Protein AF-0000000087753545 (afdb_homodimer)

Foldseek 3Di:
DPPPPPPPPPPPPPPPVPCPPLNVVLVVLVVVLVVLVVVQDADPLLVVLVVVLVVFWDWDDDAPAQKIWTWGDDVQKTKIKIWGLPQFDDDPPPPPDVPDPPDPVVPPVPQFTKTWMKMWIDHPQKIKIWTWIQRLWIGTFFIDIDRNVPPDDDPPDDRGDTLVPDDPVVSVVVQVVVVSSVNISSVSVNSRSVSVSSVSVNVSVVSVVVSVVSD/DPPPPPPPPPPPPPPPPPCPPLNVVLVVLVVVLVVLVVVQDADPLLVVLVVVLVVFWDWDDDAPAQKIWIWGDDVQKTKIKIWGLPQFDDDPPPPPDPPDPPDPPVPPPPQFTKTWMKMWIDHPQKIKIWTWIQRLWIGTQFIDIDRNVPPDPDPPDDRGDGLVPDDPVVSVVVQVVVVSSVNISSVSVNSRSVSVSSVSVNVSVVSVVVSVVSD

Sequence (430 aa):
MLGRLIASRALRVPKARFFSTEDALSSLLSRELAEEKANCFVSDELETLREKVLKTFKIHDTPGNVAITLKSKYNDELIDVNFNVQDIAETEEAYEDEDGEGEYDDEEEDVLPNIRFTARIVKNNQALIFDCVASSILTIDSVMHLEENSDEVDNNVYHGPRFMDLENDVQEAFADYLNDRHINDELANFIMEYSDLKEQKEYVTFLENVQKFTEMLGRLIASRALRVPKARFFSTEDALSSLLSRELAEEKANCFVSDELETLREKVLKTFKIHDTPGNVAITLKSKYNDELIDVNFNVQDIAETEEAYEDEDGEGEYDDEEEDVLPNIRFTARIVKNNQALIFDCVASSILTIDSVMHLEENSDEVDNNVYHGPRFMDLENDVQEAFADYLNDRHINDELANFIMEYSDLKEQKEYVTFLENVQKFTE

Organism: NCBI:txid74557

Solvent-accessible surface area (backbone atoms only — not comparable to full-atom values): 24259 Å² total; per-residue (Å²): 137,85,80,76,78,75,76,77,75,75,74,73,69,73,77,66,80,71,70,44,74,47,52,51,50,34,52,52,39,51,52,52,39,54,53,49,55,74,68,60,69,86,50,70,66,48,53,54,41,49,58,59,45,56,74,59,32,46,80,49,74,49,92,97,46,62,55,36,40,34,37,34,70,56,91,83,28,44,35,42,36,40,36,35,60,82,45,61,48,83,69,84,65,76,81,65,71,81,68,72,77,64,76,74,62,76,71,63,74,87,69,77,65,28,32,34,33,36,41,36,42,31,45,94,66,26,28,43,39,33,39,32,36,20,66,70,36,61,42,70,52,28,43,26,69,43,62,44,90,48,90,62,83,58,87,44,42,55,63,54,58,57,37,84,76,48,55,68,68,54,48,51,30,51,49,48,46,33,40,77,68,63,52,35,38,67,47,16,37,37,52,32,48,50,28,52,50,50,51,48,52,52,48,47,54,46,43,53,52,50,36,60,66,53,96,135,84,79,74,80,76,75,78,73,76,74,73,68,68,75,74,79,74,70,44,55,46,53,52,35,29,52,50,36,48,53,51,39,54,54,49,57,74,69,60,71,85,50,69,66,49,53,54,43,47,57,59,45,55,74,60,33,47,80,47,75,48,92,67,40,40,48,36,39,34,37,36,70,55,92,82,30,44,35,41,38,40,36,36,60,81,43,60,47,82,71,82,67,73,80,66,69,84,70,71,78,68,77,76,63,76,71,67,73,88,68,76,65,28,30,35,33,36,42,36,41,33,44,95,66,27,28,44,38,32,38,32,36,20,65,71,35,62,41,70,52,28,44,25,71,41,59,45,92,48,85,65,82,56,85,83,52,76,61,51,57,56,37,83,76,48,56,68,68,58,48,50,51,51,49,51,55,33,39,78,70,62,53,34,40,68,46,17,38,39,52,32,47,51,28,53,50,49,50,47,53,51,50,47,54,46,40,53,52,49,32,60,67,46,95

Structure (mmCIF, N/CA/C/O backbone):
data_AF-0000000087753545-model_v1
#
loop_
_entity.id
_entity.type
_entity.pdbx_description
1 polymer 'Mitochondrial glyco protein'
#
loop_
_atom_site.group_PDB
_atom_site.id
_atom_site.type_symbol
_atom_site.label_atom_id
_atom_site.label_alt_id
_atom_site.label_comp_id
_atom_site.label_asym_id
_atom_site.label_entity_id
_atom_site.label_seq_id
_atom_site.pdbx_PDB_ins_code
_atom_site.Cartn_x
_atom_site.Cartn_y
_atom_site.Cartn_z
_atom_site.occupancy
_atom_site.B_iso_or_equiv
_atom_site.auth_seq_id
_atom_site.auth_comp_id
_atom_site.auth_asym_id
_atom_site.auth_atom_id
_atom_site.pdbx_PDB_model_num
ATOM 1 N N . MET A 1 1 ? -93.625 22.203 22.891 1 28.72 1 MET A N 1
ATOM 2 C CA . MET A 1 1 ? -92.438 21.344 22.859 1 28.72 1 MET A CA 1
ATOM 3 C C . MET A 1 1 ? -91.312 21.984 22.031 1 28.72 1 MET A C 1
ATOM 5 O O . MET A 1 1 ? -91.312 21.953 20.797 1 28.72 1 MET A O 1
ATOM 9 N N . LEU A 1 2 ? -90.812 23.234 22.438 1 34.09 2 LEU A N 1
ATOM 10 C CA . LEU A 1 2 ? -89.875 24.141 21.812 1 34.09 2 LEU A CA 1
ATOM 11 C C . LEU A 1 2 ? -88.5 23.5 21.75 1 34.09 2 LEU A C 1
ATOM 13 O O . LEU A 1 2 ? -87.938 23.062 22.766 1 34.09 2 LEU A O 1
ATOM 17 N N . GLY A 1 3 ? -88.062 22.859 20.609 1 33.31 3 GLY A N 1
ATOM 18 C CA . GLY A 1 3 ? -86.875 22.25 20.094 1 33.31 3 GLY A CA 1
ATOM 19 C C . GLY A 1 3 ? -85.688 23.172 20.172 1 33.31 3 GLY A C 1
ATOM 20 O O . GLY A 1 3 ? -85.562 24.156 19.438 1 33.31 3 GLY A O 1
ATOM 21 N N . ARG A 1 4 ? -85.25 23.547 21.438 1 37.53 4 ARG A N 1
ATOM 22 C CA . ARG A 1 4 ? -84.062 24.406 21.562 1 37.53 4 ARG A CA 1
ATOM 23 C C . ARG A 1 4 ? -82.875 23.812 20.828 1 37.53 4 ARG A C 1
ATOM 25 O O . ARG A 1 4 ? -82.562 22.641 21.016 1 37.53 4 ARG A O 1
ATOM 32 N N . LEU A 1 5 ? -82.562 24.328 19.656 1 40.41 5 LEU A N 1
ATOM 33 C CA . LEU A 1 5 ? -81.375 24.125 18.781 1 40.41 5 LEU A CA 1
ATOM 34 C C . LEU A 1 5 ? -80.125 24.281 19.562 1 40.41 5 LEU A C 1
ATOM 36 O O . LEU A 1 5 ? -79.875 25.328 20.172 1 40.41 5 LEU A O 1
ATOM 40 N N . ILE A 1 6 ? -79.688 23.219 20.297 1 39.19 6 ILE A N 1
ATOM 41 C CA . ILE A 1 6 ? -78.375 23.234 20.938 1 39.19 6 ILE A CA 1
ATOM 42 C C . ILE A 1 6 ? -77.25 23.531 19.891 1 39.19 6 ILE A C 1
ATOM 44 O O . ILE A 1 6 ? -77.25 22.891 18.844 1 39.19 6 ILE A O 1
ATOM 48 N N . ALA A 1 7 ? -76.875 24.812 19.75 1 42.59 7 ALA A N 1
ATOM 49 C CA . ALA A 1 7 ? -75.75 25.234 18.953 1 42.59 7 ALA A CA 1
ATOM 50 C C . ALA A 1 7 ? -74.5 24.453 19.312 1 42.59 7 ALA A C 1
ATOM 52 O O . ALA A 1 7 ? -74.125 24.391 20.484 1 42.59 7 ALA A O 1
ATOM 53 N N . SER A 1 8 ? -74.188 23.328 18.609 1 41.34 8 SER A N 1
ATOM 54 C CA . SER A 1 8 ? -72.938 22.562 18.703 1 41.34 8 SER A CA 1
ATOM 55 C C . SER A 1 8 ? -71.75 23.469 18.562 1 41.34 8 SER A C 1
ATOM 57 O O . SER A 1 8 ? -71.562 24.172 17.547 1 41.34 8 SER A O 1
ATOM 59 N N . ARG A 1 9 ? -71.375 24.125 19.625 1 41.66 9 ARG A N 1
ATOM 60 C CA . ARG A 1 9 ? -70.125 24.844 19.531 1 41.66 9 ARG A CA 1
ATOM 61 C C . ARG A 1 9 ? -69 23.922 19.047 1 41.66 9 ARG A C 1
ATOM 63 O O . ARG A 1 9 ? -68.75 22.859 19.641 1 41.66 9 ARG A O 1
ATOM 70 N N . ALA A 1 10 ? -68.688 23.891 17.766 1 44.12 10 ALA A N 1
ATOM 71 C CA . ALA A 1 10 ? -67.5 23.281 17.156 1 44.12 10 ALA A CA 1
ATOM 72 C C . ALA A 1 10 ? -66.25 23.703 17.906 1 44.12 10 ALA A C 1
ATOM 74 O O . ALA A 1 10 ? -66 24.906 18.078 1 44.12 10 ALA A O 1
ATOM 75 N N . LEU A 1 11 ? -65.875 22.938 18.938 1 45.06 11 LEU A N 1
ATOM 76 C CA . LEU A 1 11 ? -64.562 23.172 19.547 1 45.06 11 LEU A CA 1
ATOM 77 C C . LEU A 1 11 ? -63.5 23.281 18.484 1 45.06 11 LEU A C 1
ATOM 79 O O . LEU A 1 11 ? -63.344 22.375 17.672 1 45.06 11 LEU A O 1
ATOM 83 N N . ARG A 1 12 ? -63.281 24.391 17.984 1 40.5 12 ARG A N 1
ATOM 84 C CA . ARG A 1 12 ? -62.094 24.578 17.141 1 40.5 12 ARG A CA 1
ATOM 85 C C . ARG A 1 12 ? -60.844 24 17.797 1 40.5 12 ARG A C 1
ATOM 87 O O . ARG A 1 12 ? -60.469 24.438 18.891 1 40.5 12 ARG A O 1
ATOM 94 N N . VAL A 1 13 ? -60.594 22.688 17.719 1 45.38 13 VAL A N 1
ATOM 95 C CA . VAL A 1 13 ? -59.281 22.156 18.078 1 45.38 13 VAL A CA 1
ATOM 96 C C . VAL A 1 13 ? -58.188 23.094 17.562 1 45.38 13 VAL A C 1
ATOM 98 O O . VAL A 1 13 ? -58.156 23.438 16.375 1 45.38 13 VAL A O 1
ATOM 101 N N . PRO A 1 14 ? -57.719 23.891 18.375 1 47.44 14 PRO A N 1
ATOM 102 C CA . PRO A 1 14 ? -56.594 24.688 17.844 1 47.44 14 PRO A CA 1
ATOM 103 C C . PRO A 1 14 ? -55.688 23.906 16.922 1 47.44 14 PRO A C 1
ATOM 105 O O . PRO A 1 14 ? -55.531 22.688 17.078 1 47.44 14 PRO A O 1
ATOM 108 N N . LYS A 1 15 ? -55.594 24.203 15.695 1 44.19 15 LYS A N 1
ATOM 109 C CA . LYS A 1 15 ? -54.5 23.688 14.859 1 44.19 15 LYS A CA 1
ATOM 110 C C . LYS A 1 15 ? -53.188 23.625 15.625 1 44.19 15 LYS A C 1
ATOM 112 O O . LYS A 1 15 ? -52.625 24.656 16 1 44.19 15 LYS A O 1
ATOM 117 N N . ALA A 1 16 ? -52.938 22.828 16.516 1 46.91 16 ALA A N 1
ATOM 118 C CA . ALA A 1 16 ? -51.594 22.609 16.984 1 46.91 16 ALA A CA 1
ATOM 119 C C . ALA A 1 16 ? -50.594 22.797 15.844 1 46.91 16 ALA A C 1
ATOM 121 O O . ALA A 1 16 ? -50.781 22.266 14.75 1 46.91 16 ALA A O 1
ATOM 122 N N . ARG A 1 17 ? -50.031 23.891 15.602 1 51.78 17 ARG A N 1
ATOM 123 C CA . ARG A 1 17 ? -48.969 24.078 14.617 1 51.78 17 ARG A CA 1
ATOM 124 C C . ARG A 1 17 ? -48.125 22.828 14.477 1 51.78 17 ARG A C 1
ATOM 126 O O . ARG A 1 17 ? -47.375 22.484 15.391 1 51.78 17 ARG A O 1
ATOM 133 N N . PHE A 1 18 ? -48.469 21.812 13.992 1 53.56 18 PHE A N 1
ATOM 134 C CA . PHE A 1 18 ? -47.812 20.562 13.664 1 53.56 18 PHE A CA 1
ATOM 135 C C . PHE A 1 18 ? -46.375 20.812 13.172 1 53.56 18 PHE A C 1
ATOM 137 O O . PHE A 1 18 ? -46.188 21.391 12.102 1 53.56 18 PHE A O 1
ATOM 144 N N . PHE A 1 19 ? -45.5 21.234 14.062 1 64.38 19 PHE A N 1
ATOM 145 C CA . PHE A 1 19 ? -44.125 21.281 13.641 1 64.38 19 PHE A CA 1
ATOM 146 C C . PHE A 1 19 ? -43.781 20.062 12.781 1 64.38 19 PHE A C 1
ATOM 148 O O . PHE A 1 19 ? -43.844 18.922 13.25 1 64.38 19 PHE A O 1
ATOM 155 N N . SER A 1 20 ? -43.812 20.281 11.477 1 80.62 20 SER A N 1
ATOM 156 C CA . SER A 1 20 ? -43.438 19.219 10.555 1 80.62 20 SER A CA 1
ATOM 157 C C . SER A 1 20 ? -42.062 18.625 10.93 1 80.62 20 SER A C 1
ATOM 159 O O . SER A 1 20 ? -41.312 19.234 11.672 1 80.62 20 SER A O 1
ATOM 161 N N . THR A 1 21 ? -41.938 17.438 10.734 1 89.06 21 THR A N 1
ATOM 162 C CA . THR A 1 21 ? -40.656 16.766 10.914 1 89.06 21 THR A CA 1
ATOM 163 C C . THR A 1 21 ? -39.531 17.578 10.32 1 89.06 21 THR A C 1
ATOM 165 O O . THR A 1 21 ? -38.406 17.594 10.859 1 89.06 21 THR A O 1
ATOM 168 N N . GLU A 1 22 ? -39.906 18.375 9.305 1 87.69 22 GLU A N 1
ATOM 169 C CA . GLU A 1 22 ? -38.906 19.234 8.664 1 87.69 22 GLU A CA 1
ATOM 170 C C . GLU A 1 22 ? -38.562 20.438 9.547 1 87.69 22 GLU A C 1
ATOM 172 O O . GLU A 1 22 ? -37.406 20.828 9.641 1 87.69 22 GLU A O 1
ATOM 177 N N . ASP A 1 23 ? -39.594 20.938 10.125 1 88.12 23 ASP A N 1
ATOM 178 C CA . ASP A 1 23 ? -39.375 22.094 10.992 1 88.12 23 ASP A CA 1
ATOM 179 C C . ASP A 1 23 ? -38.531 21.703 12.211 1 88.12 23 ASP A C 1
ATOM 181 O O . ASP A 1 23 ? -37.656 22.469 12.633 1 88.12 23 ASP A O 1
ATOM 185 N N . ALA A 1 24 ? -38.812 20.656 12.602 1 91.44 24 ALA A N 1
ATOM 186 C CA . ALA A 1 24 ? -38.094 20.156 13.766 1 91.44 24 ALA A CA 1
ATOM 187 C C . ALA A 1 24 ? -36.625 19.922 13.43 1 91.44 24 ALA A C 1
ATOM 189 O O . ALA A 1 24 ? -35.719 20.328 14.18 1 91.44 24 ALA A O 1
ATOM 190 N N . LEU A 1 25 ? -36.375 19.328 12.305 1 94.75 25 LEU A N 1
ATOM 191 C CA . LEU A 1 25 ? -35.031 19.062 11.867 1 94.75 25 LEU A CA 1
ATOM 192 C C . LEU A 1 25 ? -34.25 20.359 11.641 1 94.75 25 LEU A C 1
ATOM 194 O O . LEU A 1 25 ? -33.125 20.516 12.109 1 94.75 25 LEU A O 1
ATOM 198 N N . SER A 1 26 ? -34.906 21.234 11 1 92.5 26 SER A N 1
ATOM 199 C CA . SER A 1 26 ? -34.25 22.5 10.664 1 92.5 26 SER A CA 1
ATOM 200 C C . SER A 1 26 ? -33.875 23.281 11.922 1 92.5 26 SER A C 1
ATOM 202 O O . SER A 1 26 ? -32.781 23.875 11.984 1 92.5 26 SER A O 1
ATOM 204 N N . SER A 1 27 ? -34.719 23.25 12.859 1 92.5 27 SER A N 1
ATOM 205 C CA . SER A 1 27 ? -34.469 23.938 14.117 1 92.5 27 SER A CA 1
ATOM 206 C C . SER A 1 27 ? -33.281 23.312 14.852 1 92.5 27 SER A C 1
ATOM 208 O O . SER A 1 27 ? -32.438 24.016 15.406 1 92.5 27 SER A O 1
ATOM 210 N N . LEU A 1 28 ? -33.25 22.094 14.867 1 95.44 28 LEU A N 1
ATOM 211 C CA . LEU A 1 28 ? -32.156 21.375 15.516 1 95.44 28 LEU A CA 1
ATOM 212 C C . LEU A 1 28 ? -30.828 21.656 14.805 1 95.44 28 LEU A C 1
ATOM 214 O O . LEU A 1 28 ? -29.797 21.812 15.453 1 95.44 28 LEU A O 1
ATOM 218 N N . LEU A 1 29 ? -30.891 21.734 13.5 1 96.5 29 LEU A N 1
ATOM 219 C CA . LEU A 1 29 ? -29.703 22.031 12.727 1 96.5 29 LEU A CA 1
ATOM 220 C C . LEU A 1 29 ? -29.203 23.453 13.008 1 96.5 29 LEU A C 1
ATOM 222 O O . LEU A 1 29 ? -27.984 23.688 13.078 1 96.5 29 LEU A O 1
ATOM 226 N N . SER A 1 30 ? -30.109 24.266 13.164 1 95.25 30 SER A N 1
ATOM 227 C CA . SER A 1 30 ? -29.75 25.641 13.484 1 95.25 30 SER A CA 1
ATOM 228 C C . SER A 1 30 ? -29.016 25.719 14.82 1 95.25 30 SER A C 1
ATOM 230 O O . SER A 1 30 ? -28.031 26.453 14.953 1 95.25 30 SER A O 1
ATOM 232 N N . ARG A 1 31 ? -29.5 25.031 15.734 1 96.19 31 ARG A N 1
ATOM 233 C CA . ARG A 1 31 ? -28.844 24.969 17.047 1 96.19 31 ARG A CA 1
ATOM 234 C C . ARG A 1 31 ? -27.438 24.391 16.938 1 96.19 31 ARG A C 1
ATOM 236 O O . ARG A 1 31 ? -26.484 24.953 17.484 1 96.19 31 ARG A O 1
ATOM 243 N N . GLU A 1 32 ? -27.281 23.234 16.297 1 96.81 32 GLU A N 1
ATOM 244 C CA . GLU A 1 32 ? -25.984 22.594 16.109 1 96.81 32 GLU A CA 1
ATOM 245 C C . GLU A 1 32 ? -25 23.531 15.391 1 96.81 32 GLU A C 1
ATOM 247 O O . GLU A 1 32 ? -23.828 23.625 15.773 1 96.81 32 GLU A O 1
ATOM 252 N N . LEU A 1 33 ? -25.484 24.172 14.406 1 97.06 33 LEU A N 1
ATOM 253 C CA . LEU A 1 33 ? -24.672 25.078 13.617 1 97.06 33 LEU A CA 1
ATOM 254 C C . LEU A 1 33 ? -24.109 26.188 14.492 1 97.06 33 LEU A C 1
ATOM 256 O O . LEU A 1 33 ? -22.922 26.5 14.422 1 97.06 33 LEU A O 1
ATOM 260 N N . ALA A 1 34 ? -24.938 26.75 15.273 1 96.06 34 ALA A N 1
ATOM 261 C CA . ALA A 1 34 ? -24.516 27.828 16.156 1 96.06 34 ALA A CA 1
ATOM 262 C C . ALA A 1 34 ? -23.422 27.359 17.109 1 96.06 34 ALA A C 1
ATOM 264 O O . ALA A 1 34 ? -22.422 28.047 17.312 1 96.06 34 ALA A O 1
ATOM 265 N N . GLU A 1 35 ? -23.625 26.219 17.641 1 96.19 35 GLU A N 1
ATOM 266 C CA . GLU A 1 35 ? -22.656 25.656 18.578 1 96.19 35 GLU A CA 1
ATOM 267 C C . GLU A 1 35 ? -21.328 25.375 17.875 1 96.19 35 GLU A C 1
ATOM 269 O O . GLU A 1 35 ? -20.25 25.703 18.406 1 96.19 35 GLU A O 1
ATOM 274 N N . GLU A 1 36 ? -21.344 24.719 16.734 1 95.88 36 GLU A N 1
ATOM 275 C CA . GLU A 1 36 ? -20.125 24.344 16.016 1 95.88 36 GLU A CA 1
ATOM 276 C C . GLU A 1 36 ? -19.375 25.578 15.531 1 95.88 36 GLU A C 1
ATOM 278 O O . GLU A 1 36 ? -18.141 25.578 15.523 1 95.88 36 GLU A O 1
ATOM 283 N N . LYS A 1 37 ? -20.094 26.594 15.164 1 95.25 37 LYS A N 1
ATOM 284 C CA . LYS A 1 37 ? -19.438 27.828 14.742 1 95.25 37 LYS A CA 1
ATOM 285 C C . LYS A 1 37 ? -18.703 28.484 15.906 1 95.25 37 LYS A C 1
ATOM 287 O O . LYS A 1 37 ? -17.609 29.016 15.727 1 95.25 37 LYS A O 1
ATOM 292 N N . ALA A 1 38 ? -19.281 28.375 17.031 1 93.81 38 ALA A N 1
ATOM 293 C CA . ALA A 1 38 ? -18.688 28.984 18.219 1 93.81 38 ALA A CA 1
ATOM 294 C C . ALA A 1 38 ? -17.422 28.25 18.625 1 93.81 38 ALA A C 1
ATOM 296 O O . ALA A 1 38 ? -16.516 28.844 19.219 1 93.81 38 ALA A O 1
ATOM 297 N N . ASN A 1 39 ? -17.328 27.016 18.234 1 90.5 39 ASN A N 1
ATOM 298 C CA . ASN A 1 39 ? -16.219 26.172 18.688 1 90.5 39 ASN A CA 1
ATOM 299 C C . ASN A 1 39 ? -15.172 26.031 17.594 1 90.5 39 ASN A C 1
ATOM 301 O O . ASN A 1 39 ? -14.148 25.375 17.797 1 90.5 39 ASN A O 1
ATOM 305 N N . CYS A 1 40 ? -15.438 26.594 16.516 1 89.88 40 CYS A N 1
ATOM 306 C CA . CYS A 1 40 ? -14.5 26.516 15.391 1 89.88 40 CYS A CA 1
ATOM 307 C C . CYS A 1 40 ? -13.508 27.672 15.414 1 89.88 40 CYS A C 1
ATOM 309 O O . CYS A 1 40 ? -13.828 28.781 14.992 1 89.88 40 CYS A O 1
ATOM 311 N N . PHE A 1 41 ? -12.375 27.469 16.016 1 90.94 41 PHE A N 1
ATOM 312 C CA . PHE A 1 41 ? -11.359 28.5 16.078 1 90.94 41 PHE A CA 1
ATOM 313 C C . PHE A 1 41 ? -9.969 27.922 15.906 1 90.94 41 PHE A C 1
ATOM 315 O O . PHE A 1 41 ? -9.766 26.719 16.078 1 90.94 41 PHE A O 1
ATOM 322 N N . VAL A 1 42 ? -9.078 28.781 15.562 1 93.25 42 VAL A N 1
ATOM 323 C CA . VAL A 1 42 ? -7.684 28.391 15.406 1 93.25 42 VAL A CA 1
ATOM 324 C C . VAL A 1 42 ? -6.988 28.391 16.766 1 93.25 42 VAL A C 1
ATOM 326 O O . VAL A 1 42 ? -6.957 29.406 17.453 1 93.25 42 VAL A O 1
ATOM 329 N N . SER A 1 43 ? -6.414 27.266 17.141 1 93.38 43 SER A N 1
ATOM 330 C CA . SER A 1 43 ? -5.691 27.188 18.406 1 93.38 43 SER A CA 1
ATOM 331 C C . SER A 1 43 ? -4.344 27.891 18.312 1 93.38 43 SER A C 1
ATOM 333 O O . SER A 1 43 ? -3.791 28.047 17.234 1 93.38 43 SER A O 1
ATOM 335 N N . ASP A 1 44 ? -3.764 28.188 19.5 1 95.62 44 ASP A N 1
ATOM 336 C CA . ASP A 1 44 ? -2.432 28.781 19.547 1 95.62 44 ASP A CA 1
ATOM 337 C C . ASP A 1 44 ? -1.377 27.812 19 1 95.62 44 ASP A C 1
ATOM 339 O O . ASP A 1 44 ? -0.427 28.234 18.344 1 95.62 44 ASP A O 1
ATOM 343 N N . GLU A 1 45 ? -1.567 26.641 19.328 1 95.25 45 GLU A N 1
ATOM 344 C CA . GLU A 1 45 ? -0.641 25.625 18.859 1 95.25 45 GLU A CA 1
ATOM 345 C C . GLU A 1 45 ? -0.617 25.562 17.328 1 95.25 45 GLU A C 1
ATOM 347 O O . GLU A 1 45 ? 0.455 25.531 16.719 1 95.25 45 GLU A O 1
ATOM 352 N N . LEU A 1 46 ? -1.759 25.531 16.766 1 97.38 46 LEU A N 1
ATOM 353 C CA . LEU A 1 46 ? -1.831 25.484 15.305 1 97.38 46 LEU A CA 1
ATOM 354 C C . LEU A 1 46 ? -1.24 26.75 14.688 1 97.38 46 LEU A C 1
ATOM 356 O O . LEU A 1 46 ? -0.545 26.688 13.672 1 97.38 46 LEU A O 1
ATOM 360 N N . GLU A 1 47 ? -1.52 27.875 15.242 1 97.31 47 GLU A N 1
ATOM 361 C CA . GLU A 1 47 ? -0.979 29.125 14.719 1 97.31 47 GLU A CA 1
ATOM 362 C C . GLU A 1 47 ? 0.547 29.109 14.695 1 97.31 47 GLU A C 1
ATOM 364 O O . GLU A 1 47 ? 1.165 29.5 13.703 1 97.31 47 GLU A O 1
ATOM 369 N N . THR A 1 48 ? 1.105 28.625 15.734 1 98.19 48 THR A N 1
ATOM 370 C CA . THR A 1 48 ? 2.557 28.531 15.844 1 98.19 48 THR A CA 1
ATOM 371 C C . THR A 1 48 ? 3.113 27.562 14.797 1 98.19 48 THR A C 1
ATOM 373 O O . THR A 1 48 ? 4.082 27.891 14.102 1 98.19 48 THR A O 1
ATOM 376 N N . LEU A 1 49 ? 2.531 26.484 14.703 1 98 49 LEU A N 1
ATOM 377 C CA . LEU A 1 49 ? 2.965 25.484 13.734 1 98 49 LEU A CA 1
ATOM 378 C C . LEU A 1 49 ? 2.809 26 12.312 1 98 49 LEU A C 1
ATOM 380 O O . LEU A 1 49 ? 3.676 25.781 11.461 1 98 49 LEU A O 1
ATOM 384 N N . ARG A 1 50 ? 1.718 26.625 12.086 1 98.06 50 ARG A N 1
ATOM 385 C CA . ARG A 1 50 ? 1.433 27.156 10.758 1 98.06 50 ARG A CA 1
ATOM 386 C C . ARG A 1 50 ? 2.488 28.172 10.344 1 98.06 50 ARG A C 1
ATOM 388 O O . ARG A 1 50 ? 2.949 28.172 9.203 1 98.06 50 ARG A O 1
ATOM 395 N N . GLU A 1 51 ? 2.889 29.016 11.203 1 98.12 51 GLU A N 1
ATOM 396 C CA . GLU A 1 51 ? 3.93 30 10.914 1 98.12 51 GLU A CA 1
ATOM 397 C C . GLU A 1 51 ? 5.234 29.328 10.508 1 98.12 51 GLU A C 1
ATOM 399 O O . GLU A 1 51 ? 5.91 29.766 9.578 1 98.12 51 GLU A O 1
ATOM 404 N N . LYS A 1 52 ? 5.523 28.297 11.219 1 98.19 52 LYS A N 1
ATOM 405 C CA . LYS A 1 52 ? 6.746 27.562 10.922 1 98.19 52 LYS A CA 1
ATOM 406 C C . LYS A 1 52 ? 6.652 26.875 9.562 1 98.19 52 LYS A C 1
ATOM 408 O O . LYS A 1 52 ? 7.586 26.938 8.758 1 98.19 52 LYS A O 1
ATOM 413 N N . VAL A 1 53 ? 5.559 26.266 9.297 1 98.25 53 VAL A N 1
ATOM 414 C CA . VAL A 1 53 ? 5.352 25.5 8.07 1 98.25 53 VAL A CA 1
ATOM 415 C C . VAL A 1 53 ? 5.348 26.438 6.863 1 98.25 53 VAL A C 1
ATOM 417 O O . VAL A 1 53 ? 5.891 26.109 5.809 1 98.25 53 VAL A O 1
ATOM 420 N N . LEU A 1 54 ? 4.836 27.641 7.031 1 98.19 54 LEU A N 1
ATOM 421 C CA . LEU A 1 54 ? 4.699 28.594 5.938 1 98.19 54 LEU A CA 1
ATOM 422 C C . LEU 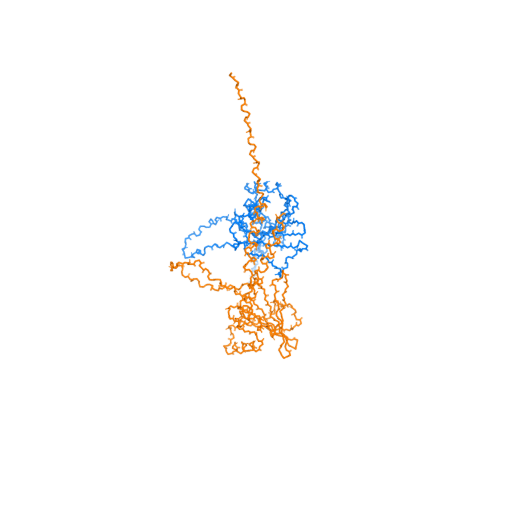A 1 54 ? 6.059 29.156 5.527 1 98.19 54 LEU A C 1
ATOM 424 O O . LEU A 1 54 ? 6.195 29.75 4.457 1 98.19 54 LEU A O 1
ATOM 428 N N . LYS A 1 55 ? 7.059 28.938 6.359 1 98 55 LYS A N 1
ATOM 429 C CA . LYS A 1 55 ? 8.406 29.359 5.992 1 98 55 LYS A CA 1
ATOM 430 C C . LYS A 1 55 ? 8.977 28.469 4.891 1 98 55 LYS A C 1
ATOM 432 O O . LYS A 1 55 ? 9.883 28.875 4.156 1 98 55 LYS A O 1
ATOM 437 N N . THR A 1 56 ? 8.422 27.266 4.777 1 97.88 56 THR A N 1
ATOM 438 C CA . THR A 1 56 ? 9.031 26.281 3.881 1 97.88 56 THR A CA 1
ATOM 439 C C . THR A 1 56 ? 8.016 25.797 2.85 1 97.88 56 THR A C 1
ATOM 441 O O . THR A 1 56 ? 8.375 25.5 1.709 1 97.88 56 THR A O 1
ATOM 444 N N . PHE A 1 57 ? 6.77 25.75 3.264 1 98.75 57 PHE A N 1
ATOM 445 C CA . PHE A 1 57 ? 5.75 25.141 2.416 1 98.75 57 PHE A CA 1
ATOM 446 C C . PHE A 1 57 ? 4.68 26.156 2.043 1 98.75 57 PHE A C 1
ATOM 448 O O . PHE A 1 57 ? 4.328 27.031 2.85 1 98.75 57 PHE A O 1
ATOM 455 N N . LYS A 1 58 ? 4.211 26 0.819 1 98.75 58 LYS A N 1
ATOM 456 C CA . LYS A 1 58 ? 2.945 26.594 0.422 1 98.75 58 LYS A CA 1
ATOM 457 C C . LYS A 1 58 ? 1.781 25.641 0.633 1 98.75 58 LYS A C 1
ATOM 459 O O . LYS A 1 58 ? 1.876 24.453 0.287 1 98.75 58 LYS A O 1
ATOM 464 N N . ILE A 1 59 ? 0.718 26.188 1.174 1 98.75 59 ILE A N 1
ATOM 465 C CA . ILE A 1 59 ? -0.432 25.344 1.486 1 98.75 59 ILE A CA 1
ATOM 466 C C . ILE A 1 59 ? -1.501 25.516 0.409 1 98.75 59 ILE A C 1
ATOM 468 O O . ILE A 1 59 ? -1.926 26.641 0.114 1 98.75 59 ILE A O 1
ATOM 472 N N . HIS A 1 60 ? -1.921 24.484 -0.195 1 98.62 60 HIS A N 1
ATOM 473 C CA . HIS A 1 60 ? -3.043 24.453 -1.126 1 98.62 60 HIS A CA 1
ATOM 474 C C . HIS A 1 60 ? -4.25 23.75 -0.514 1 98.62 60 HIS A C 1
ATOM 476 O O . HIS A 1 60 ? -4.266 22.531 -0.403 1 98.62 60 HIS A O 1
ATOM 482 N N . ASP A 1 61 ? -5.184 24.469 -0.153 1 98.25 61 ASP A N 1
ATOM 483 C CA . ASP A 1 61 ? -6.391 24.047 0.541 1 98.25 61 ASP A CA 1
ATOM 484 C C . ASP A 1 61 ? -7.637 24.672 -0.08 1 98.25 61 ASP A C 1
ATOM 486 O O . ASP A 1 61 ? -7.773 25.891 -0.098 1 98.25 61 ASP A O 1
ATOM 490 N N . THR A 1 62 ? -8.547 23.875 -0.577 1 97.88 62 THR A N 1
ATOM 491 C CA . THR A 1 62 ? -9.75 24.391 -1.225 1 97.88 62 THR A CA 1
ATOM 492 C C . THR A 1 62 ? -10.992 24.016 -0.431 1 97.88 62 THR A C 1
ATOM 494 O O . THR A 1 62 ? -11.156 22.859 -0.043 1 97.88 62 THR A O 1
ATOM 497 N N . PRO A 1 63 ? -11.852 25.047 -0.23 1 96.12 63 PRO A N 1
ATOM 498 C CA . PRO A 1 63 ? -13.109 24.719 0.449 1 96.12 63 PRO A CA 1
ATOM 499 C C . PRO A 1 63 ? -13.891 23.609 -0.253 1 96.12 63 PRO A C 1
ATOM 501 O O . PRO A 1 63 ? -13.945 23.578 -1.485 1 96.12 63 PRO A O 1
ATOM 504 N N . GLY A 1 64 ? -14.422 22.672 0.545 1 96.69 64 GLY A N 1
ATOM 505 C CA . GLY A 1 64 ? -15.219 21.594 -0.004 1 96.69 64 GLY A CA 1
ATOM 506 C C . GLY A 1 64 ? -14.391 20.391 -0.417 1 96.69 64 GLY A C 1
ATOM 507 O O . GLY A 1 64 ? -14.938 19.344 -0.759 1 96.69 64 GLY A O 1
ATOM 508 N N . ASN A 1 65 ? -13.164 20.562 -0.385 1 97.75 65 ASN A N 1
ATOM 509 C CA . ASN A 1 65 ? -12.234 19.484 -0.734 1 97.75 65 ASN A CA 1
ATOM 510 C C . ASN A 1 65 ? -11.398 19.062 0.469 1 97.75 65 ASN A C 1
ATOM 512 O O . ASN A 1 65 ? -10.719 19.875 1.085 1 97.75 65 ASN A O 1
ATOM 516 N N . VAL A 1 66 ? -11.469 17.75 0.803 1 97.69 66 VAL A N 1
ATOM 517 C CA . VAL A 1 66 ? -10.844 17.281 2.031 1 97.69 66 VAL A CA 1
ATOM 518 C C . VAL A 1 66 ? -9.367 16.969 1.778 1 97.69 66 VAL A C 1
ATOM 520 O O . VAL A 1 66 ? -8.625 16.656 2.709 1 97.69 66 VAL A O 1
ATOM 523 N N . ALA A 1 67 ? -8.953 17.031 0.539 1 98.25 67 ALA A N 1
ATOM 524 C CA . ALA A 1 67 ? -7.555 16.812 0.179 1 98.25 67 ALA A CA 1
ATOM 525 C C . ALA A 1 67 ? -6.754 18.109 0.282 1 98.25 67 ALA A C 1
ATOM 527 O O . ALA A 1 67 ? -7.18 19.156 -0.218 1 98.25 67 ALA A O 1
ATOM 528 N N . ILE A 1 68 ? -5.594 18.078 0.946 1 98.69 68 ILE A N 1
ATOM 529 C CA . ILE A 1 68 ? -4.707 19.219 1.11 1 98.69 68 ILE A CA 1
ATOM 530 C C . ILE A 1 68 ? -3.32 18.891 0.565 1 98.69 68 ILE A C 1
ATOM 532 O O . ILE A 1 68 ? -2.84 17.766 0.73 1 98.69 68 ILE A O 1
ATOM 536 N N . THR A 1 69 ? -2.721 19.844 -0.094 1 98.69 69 THR A N 1
ATOM 537 C CA . THR A 1 69 ? -1.368 19.672 -0.611 1 98.69 69 THR A CA 1
ATOM 538 C C . THR A 1 69 ? -0.441 20.766 -0.088 1 98.69 69 THR A C 1
ATOM 540 O O . THR A 1 69 ? -0.798 21.938 -0.095 1 98.69 69 THR A O 1
ATOM 543 N N . LEU A 1 70 ? 0.727 20.375 0.419 1 98.88 70 LEU A N 1
ATOM 544 C CA . LEU A 1 70 ? 1.833 21.266 0.736 1 98.88 70 LEU A CA 1
ATOM 545 C C . LEU A 1 70 ? 2.939 21.156 -0.308 1 98.88 70 LEU A C 1
ATOM 547 O O . LEU A 1 70 ? 3.346 20.047 -0.67 1 98.88 70 LEU A O 1
ATOM 551 N N . LYS A 1 71 ? 3.371 22.297 -0.766 1 98.75 71 LYS A N 1
ATOM 552 C CA . LYS A 1 71 ? 4.434 22.266 -1.768 1 98.75 71 LYS A CA 1
ATOM 553 C C . LYS A 1 71 ? 5.648 23.062 -1.295 1 98.75 71 LYS A C 1
ATOM 555 O O . LYS A 1 71 ? 5.508 24.109 -0.671 1 98.75 71 LYS A O 1
ATOM 560 N N . SER A 1 72 ? 6.809 22.562 -1.574 1 98.62 72 SER A N 1
ATOM 561 C CA . SER A 1 72 ? 8.062 23.234 -1.255 1 98.62 72 SER A CA 1
ATOM 562 C C . SER A 1 72 ? 9.164 22.859 -2.238 1 98.62 72 SER A C 1
ATOM 564 O O . SER A 1 72 ? 8.938 22.062 -3.152 1 98.62 72 SER A O 1
ATOM 566 N N . LYS A 1 73 ? 10.219 23.547 -2.135 1 98.06 73 LYS A N 1
ATOM 567 C CA . LYS A 1 73 ? 11.43 23.25 -2.893 1 98.06 73 LYS A CA 1
ATOM 568 C C . LYS A 1 73 ? 12.633 23.125 -1.966 1 98.06 73 LYS A C 1
ATOM 570 O O . LYS A 1 73 ? 12.758 23.859 -0.988 1 98.06 73 LYS A O 1
ATOM 575 N N . TYR A 1 74 ? 13.516 22.234 -2.232 1 97.06 74 TYR A N 1
ATOM 576 C CA . TYR A 1 74 ? 14.789 22.031 -1.555 1 97.06 74 TYR A CA 1
ATOM 577 C C . TYR A 1 74 ? 15.906 21.781 -2.559 1 97.06 74 TYR A C 1
ATOM 579 O O . TYR A 1 74 ? 15.984 20.703 -3.16 1 97.06 74 TYR A O 1
ATOM 587 N N . ASN A 1 75 ? 16.734 22.734 -2.73 1 94.56 75 ASN A N 1
ATOM 588 C CA . ASN A 1 75 ? 17.719 22.688 -3.799 1 94.56 75 ASN A CA 1
ATOM 589 C C . ASN A 1 75 ? 17.062 22.453 -5.16 1 94.56 75 ASN A C 1
ATOM 591 O O . ASN A 1 75 ? 16.25 23.266 -5.609 1 94.56 75 ASN A O 1
ATOM 595 N N . ASP A 1 76 ? 17.391 21.391 -5.828 1 95.69 76 ASP A N 1
ATOM 596 C CA . ASP A 1 76 ? 16.844 21.125 -7.156 1 95.69 76 ASP A CA 1
ATOM 597 C C . ASP A 1 76 ? 15.672 20.156 -7.078 1 95.69 76 ASP A C 1
ATOM 599 O O . ASP A 1 76 ? 15.219 19.641 -8.102 1 95.69 76 ASP A O 1
ATOM 603 N N . GLU A 1 77 ? 15.148 19.984 -5.879 1 97.38 77 GLU A N 1
ATOM 604 C CA . GLU A 1 77 ? 14.062 19.031 -5.66 1 97.38 77 GLU A CA 1
ATOM 605 C C . GLU A 1 77 ? 12.734 19.766 -5.473 1 97.38 77 GLU A C 1
ATOM 607 O O . GLU A 1 77 ? 12.672 20.797 -4.812 1 97.38 77 GLU A O 1
ATOM 612 N N . LEU A 1 78 ? 11.719 19.219 -6.148 1 97.62 78 LEU A N 1
ATOM 613 C CA . LEU A 1 78 ? 10.352 19.625 -5.867 1 97.62 78 LEU A CA 1
ATOM 614 C C . LEU A 1 78 ? 9.695 18.672 -4.867 1 97.62 78 LEU A C 1
ATOM 616 O O . LEU A 1 78 ? 9.789 17.453 -5.016 1 97.62 78 LEU A O 1
ATOM 620 N N . ILE A 1 79 ? 9.055 19.266 -3.855 1 98.25 79 ILE A N 1
ATOM 621 C CA . ILE A 1 79 ? 8.484 18.453 -2.787 1 98.25 79 ILE A CA 1
ATOM 622 C C . ILE A 1 79 ? 6.98 18.703 -2.693 1 98.25 79 ILE A C 1
ATOM 624 O O . ILE A 1 79 ? 6.539 19.859 -2.699 1 98.25 79 ILE A O 1
ATOM 628 N N . ASP A 1 80 ? 6.234 17.641 -2.621 1 97.12 80 ASP A N 1
ATOM 629 C CA . ASP A 1 80 ? 4.801 17.734 -2.355 1 97.12 80 ASP A CA 1
ATOM 630 C C . ASP A 1 80 ? 4.387 16.781 -1.237 1 97.12 80 ASP A C 1
ATOM 632 O O . ASP A 1 80 ? 4.723 15.602 -1.267 1 97.12 80 ASP A O 1
ATOM 636 N N . VAL A 1 81 ? 3.715 17.297 -0.282 1 98.69 81 VAL A N 1
ATOM 637 C CA . VAL A 1 81 ? 3.098 16.516 0.788 1 98.69 81 VAL A CA 1
ATOM 638 C C . VAL A 1 81 ? 1.579 16.547 0.638 1 98.69 81 VAL A C 1
ATOM 640 O O . VAL A 1 81 ? 0.976 17.625 0.561 1 98.69 81 VAL A O 1
ATOM 643 N N . ASN A 1 82 ? 0.989 15.359 0.599 1 98.5 82 ASN A N 1
ATOM 644 C CA . ASN A 1 82 ? -0.448 15.258 0.366 1 98.5 82 ASN A CA 1
ATOM 645 C C . ASN A 1 82 ? -1.145 14.492 1.484 1 98.5 82 ASN A C 1
ATOM 647 O O . ASN A 1 82 ? -0.664 13.438 1.913 1 98.5 82 ASN A O 1
ATOM 651 N N . PHE A 1 83 ? -2.234 15.016 1.938 1 98.69 83 PHE A N 1
ATOM 652 C CA . PHE A 1 83 ? -3.029 14.289 2.92 1 98.69 83 PHE A CA 1
ATOM 653 C C . PHE A 1 83 ? -4.508 14.625 2.771 1 98.69 83 PHE A C 1
ATOM 655 O O . PHE A 1 83 ? -4.863 15.68 2.248 1 98.69 83 PHE A O 1
ATOM 662 N N . ASN A 1 84 ? -5.328 13.664 3.066 1 98.56 84 ASN A N 1
ATOM 663 C CA . ASN A 1 84 ? -6.781 13.742 3.174 1 98.56 84 ASN A CA 1
ATOM 664 C C . ASN A 1 84 ? -7.234 13.734 4.629 1 98.56 84 ASN A C 1
ATOM 666 O O . ASN A 1 84 ? -6.918 12.812 5.379 1 98.56 84 ASN A O 1
ATOM 670 N N . VAL A 1 85 ? -7.914 14.758 5.02 1 97.75 85 VAL A N 1
ATOM 671 C CA . VAL A 1 85 ? -8.203 14.953 6.438 1 97.75 85 VAL A CA 1
ATOM 672 C C . VAL A 1 85 ? -9.109 13.836 6.941 1 97.75 85 VAL A C 1
ATOM 674 O O . VAL A 1 85 ? -9.258 13.641 8.148 1 97.75 85 VAL A O 1
ATOM 677 N N . GLN A 1 86 ? -9.727 13.086 6.074 1 97.06 86 GLN A N 1
ATOM 678 C CA . GLN A 1 86 ? -10.609 11.992 6.469 1 97.06 86 GLN A CA 1
ATOM 679 C C . GLN A 1 86 ? -9.883 10.648 6.402 1 97.06 86 GLN A C 1
ATOM 681 O O . GLN A 1 86 ? -10.445 9.609 6.75 1 97.06 86 GLN A O 1
ATOM 686 N N . ASP A 1 87 ? -8.703 10.664 5.938 1 97.94 87 ASP A N 1
ATOM 687 C CA . ASP A 1 87 ? -7.902 9.445 5.891 1 97.94 87 ASP A CA 1
ATOM 688 C C . ASP A 1 87 ? -7.223 9.18 7.234 1 97.94 87 ASP A C 1
ATOM 690 O O . ASP A 1 87 ? -6.004 9.32 7.352 1 97.94 87 ASP A O 1
ATOM 694 N N . ILE A 1 88 ? -7.961 8.695 8.164 1 97.19 88 ILE A N 1
ATOM 695 C CA . ILE A 1 88 ? -7.516 8.508 9.539 1 97.19 88 ILE A CA 1
ATOM 696 C C . ILE A 1 88 ? -6.848 7.141 9.688 1 97.19 88 ILE A C 1
ATOM 698 O O . ILE A 1 88 ? -7.383 6.129 9.219 1 97.19 88 ILE A O 1
ATOM 702 N N . ALA A 1 89 ? -5.695 7.199 10.219 1 95.75 89 ALA A N 1
ATOM 703 C CA . ALA A 1 89 ? -4.984 5.949 10.469 1 95.75 89 ALA A CA 1
ATOM 704 C C . ALA A 1 89 ? -5.484 5.277 11.742 1 95.75 89 ALA A C 1
ATOM 706 O O . ALA A 1 89 ? -5.762 5.949 12.734 1 95.75 89 ALA A O 1
ATOM 707 N N . GLU A 1 90 ? -5.672 3.971 11.672 1 83.88 90 GLU A N 1
ATOM 708 C CA . GLU A 1 90 ? -6.164 3.223 12.828 1 83.88 90 GLU A CA 1
ATOM 709 C C . GLU A 1 90 ? -5.09 3.104 13.906 1 83.88 90 GLU A C 1
ATOM 711 O O . GLU A 1 90 ? -3.904 2.98 13.594 1 83.88 90 GLU A O 1
ATOM 716 N N . THR A 1 91 ? -5.457 3.559 15.078 1 72.56 91 THR A N 1
ATOM 717 C CA . THR A 1 91 ? -4.547 3.363 16.203 1 72.56 91 THR A CA 1
ATOM 718 C C . THR A 1 91 ? -4.637 1.935 16.734 1 72.56 91 THR A C 1
ATOM 720 O O . THR A 1 91 ? -5.691 1.3 16.641 1 72.56 91 THR A O 1
ATOM 723 N N . GLU A 1 92 ? -3.512 1.259 16.688 1 55.28 92 GLU A N 1
ATOM 724 C CA . GLU A 1 92 ? -3.578 -0.015 17.406 1 55.28 92 GLU A CA 1
ATOM 725 C C . GLU A 1 92 ? -4.203 0.154 18.781 1 55.28 92 GLU A C 1
ATOM 727 O O . GLU A 1 92 ? -3.531 0.577 19.719 1 55.28 92 GLU A O 1
ATOM 732 N N . GLU A 1 93 ? -5.008 0.955 19.078 1 48.78 93 GLU A N 1
ATOM 733 C CA . GLU A 1 93 ? -5.434 1.036 20.469 1 48.78 93 GLU A CA 1
ATOM 734 C C . GLU A 1 93 ? -5.75 -0.347 21.031 1 48.78 93 GLU A C 1
ATOM 736 O O . GLU A 1 93 ? -6.246 -1.216 20.312 1 48.78 93 GLU A O 1
ATOM 741 N N . ALA A 1 94 ? -5.23 -0.704 22.297 1 41.03 94 ALA A N 1
ATOM 742 C CA . ALA A 1 94 ? -5.363 -1.801 23.25 1 41.03 94 ALA A CA 1
ATOM 743 C C . ALA A 1 94 ? -6.824 -2.215 23.406 1 41.03 94 ALA A C 1
ATOM 745 O O . ALA A 1 94 ? -7.695 -1.371 23.625 1 41.03 94 ALA A O 1
ATOM 746 N N . TYR A 1 95 ? -7.254 -3.271 22.734 1 40.62 95 TYR A N 1
ATOM 747 C CA . TYR A 1 95 ? -8.445 -3.928 23.266 1 40.62 95 TYR A CA 1
ATOM 748 C C . TYR A 1 95 ? -8.633 -3.639 24.75 1 40.62 95 TYR A C 1
ATOM 750 O O . TYR A 1 95 ? -7.977 -4.254 25.594 1 40.62 95 TYR A O 1
ATOM 758 N N . GLU A 1 96 ? -8.539 -2.527 25.281 1 37.5 96 GLU A N 1
ATOM 759 C CA . GLU A 1 96 ? -8.938 -2.5 26.688 1 37.5 96 GLU A CA 1
ATOM 760 C C . GLU A 1 96 ? -10.227 -3.289 26.906 1 37.5 96 GLU A C 1
ATOM 762 O O . GLU A 1 96 ? -11.141 -3.242 26.078 1 37.5 96 GLU A O 1
ATOM 767 N N . ASP A 1 97 ? -10.141 -4.387 27.594 1 39.16 97 ASP A N 1
ATOM 768 C CA . ASP A 1 97 ? -11.188 -5.23 28.188 1 39.16 97 ASP A CA 1
ATOM 769 C C . ASP A 1 97 ? -12.43 -4.41 28.516 1 39.16 97 ASP A C 1
ATOM 771 O O . ASP A 1 97 ? -12.352 -3.418 29.25 1 39.16 97 ASP A O 1
ATOM 775 N N . GLU A 1 98 ? -13.438 -4.469 27.688 1 38.94 98 GLU A N 1
ATOM 776 C CA . GLU A 1 98 ? -14.789 -3.986 27.953 1 38.94 98 GLU A CA 1
ATOM 777 C C . GLU A 1 98 ? -15.188 -4.227 29.406 1 38.94 98 GLU A C 1
ATOM 779 O O . GLU A 1 98 ? -16.312 -3.904 29.797 1 38.94 98 GLU A O 1
ATOM 784 N N . ASP A 1 99 ? -14.508 -5.223 30.109 1 37.91 99 ASP A N 1
ATOM 785 C CA . ASP A 1 99 ? -15.25 -5.547 31.328 1 37.91 99 ASP A CA 1
ATOM 786 C C . ASP A 1 99 ? -15.359 -4.332 32.25 1 37.91 99 ASP A C 1
ATOM 788 O O . ASP A 1 99 ? -16.047 -4.379 33.25 1 37.91 99 ASP A O 1
ATOM 792 N N . GLY A 1 100 ? -14.266 -3.703 32.75 1 35.62 100 GLY A N 1
ATOM 793 C CA . GLY A 1 100 ? -14.578 -2.871 33.906 1 35.62 100 GLY A CA 1
ATOM 794 C C . GLY A 1 100 ? -15.492 -1.708 33.562 1 35.62 100 GLY A C 1
ATOM 795 O O . GLY A 1 100 ? -15.336 -1.071 32.531 1 35.62 100 GLY A O 1
ATOM 796 N N . GLU A 1 101 ? -16.812 -1.707 34 1 36.12 101 GLU A N 1
ATOM 797 C CA . GLU A 1 101 ? -17.859 -0.711 34.156 1 36.12 101 GLU A CA 1
ATOM 798 C C . GLU A 1 101 ? -17.281 0.675 34.406 1 36.12 101 GLU A C 1
ATOM 800 O O . GLU A 1 101 ? -17.969 1.561 34.906 1 36.12 101 GLU A O 1
ATOM 805 N N . GLY A 1 102 ? -15.977 0.812 34.688 1 36.69 102 GLY A N 1
ATOM 806 C CA . GLY A 1 102 ? -15.742 2.168 35.156 1 36.69 102 GLY A CA 1
ATOM 807 C C . GLY A 1 102 ? -16.328 3.229 34.25 1 36.69 102 GLY A C 1
ATOM 808 O O . GLY A 1 102 ? -16.594 2.961 33.094 1 36.69 102 GLY A O 1
ATOM 809 N N . GLU A 1 103 ? -16.969 4.262 34.875 1 35.31 103 GLU A N 1
ATOM 810 C CA . GLU A 1 103 ? -17.469 5.512 34.312 1 35.31 103 GLU A CA 1
ATOM 811 C C . GLU A 1 103 ? -16.578 5.969 33.156 1 35.31 103 GLU A C 1
ATOM 813 O O . GLU A 1 103 ? -15.383 6.191 33.312 1 35.31 103 GLU A O 1
ATOM 818 N N . TYR A 1 104 ? -16.688 5.348 31.969 1 37.75 104 TYR A N 1
ATOM 819 C CA . TYR A 1 104 ? -16.172 6.086 30.828 1 37.75 104 TYR A CA 1
ATOM 820 C C . TYR A 1 104 ? -16.344 7.586 31.016 1 37.75 104 TYR A C 1
ATOM 822 O O . TYR A 1 104 ? -17.469 8.102 30.984 1 37.75 104 TYR A O 1
ATOM 830 N N . ASP A 1 105 ? -15.914 8.102 32.188 1 35.84 105 ASP A N 1
ATOM 831 C CA . ASP A 1 105 ? -15.883 9.562 32.188 1 35.84 105 ASP A CA 1
ATOM 832 C C . ASP A 1 105 ? -15.688 10.094 30.766 1 35.84 105 ASP A C 1
ATOM 834 O O . ASP A 1 105 ? -14.773 9.664 30.062 1 35.84 105 ASP A O 1
ATOM 838 N N . ASP A 1 106 ? -16.688 10.344 30.109 1 39.88 106 ASP A N 1
ATOM 839 C CA . ASP A 1 106 ? -16.906 11.094 28.875 1 39.88 106 ASP A CA 1
ATOM 840 C C . ASP A 1 106 ? -15.781 12.102 28.641 1 39.88 106 ASP A C 1
ATOM 842 O O . ASP A 1 106 ? -15.906 12.984 27.797 1 39.88 106 ASP A O 1
ATOM 846 N N . GLU A 1 107 ? -15.078 12.477 29.672 1 40.06 107 GLU A N 1
ATOM 847 C CA . GLU A 1 107 ? -14.07 13.43 29.219 1 40.06 107 GLU A CA 1
ATOM 848 C C . GLU A 1 107 ? -13.156 12.797 28.172 1 40.06 107 GLU A C 1
ATOM 850 O O . GLU A 1 107 ? -12.156 12.172 28.516 1 40.06 107 GLU A O 1
ATOM 855 N N . GLU A 1 108 ? -13.586 12 27.234 1 44.44 108 GLU A N 1
ATOM 856 C CA . GLU A 1 108 ? -12.828 11.562 26.062 1 44.44 108 GLU A CA 1
ATOM 857 C C . GLU A 1 108 ? -11.695 12.539 25.734 1 44.44 108 GLU A C 1
ATOM 859 O O . GLU A 1 108 ? -11.938 13.719 25.5 1 44.44 108 GLU A O 1
ATOM 864 N N . GLU A 1 109 ? -10.656 12.531 26.469 1 50.56 109 GLU A N 1
ATOM 865 C CA . GLU A 1 109 ? -9.5 13.32 26.047 1 50.56 109 GLU A CA 1
ATOM 866 C C . GLU A 1 109 ? -9.461 13.484 24.531 1 50.56 109 GLU A C 1
ATOM 868 O O . GLU A 1 109 ? -9.695 12.523 23.797 1 50.56 109 GLU A O 1
ATOM 873 N N . ASP A 1 110 ? -9.797 14.711 24 1 65.06 110 ASP A N 1
ATOM 874 C CA . ASP A 1 110 ? -9.836 15.203 22.625 1 65.06 110 ASP A CA 1
ATOM 875 C C . ASP A 1 110 ? -8.555 14.859 21.875 1 65.06 110 ASP A C 1
ATOM 877 O O . ASP A 1 110 ? -7.664 15.703 21.734 1 65.06 110 ASP A O 1
ATOM 881 N N . VAL A 1 111 ? -8.203 13.594 21.797 1 84.31 111 VAL A N 1
ATOM 882 C CA . VAL A 1 111 ? -7.02 13.203 21.047 1 84.31 111 VAL A CA 1
ATOM 883 C C . VAL A 1 111 ? -7.266 13.391 19.547 1 84.31 111 VAL A C 1
ATOM 885 O O . VAL A 1 111 ? -8.305 12.992 19.031 1 84.31 111 VAL A O 1
ATOM 888 N N . LEU A 1 112 ? -6.312 14.156 18.953 1 93.44 112 LEU A N 1
ATOM 889 C CA . LEU A 1 112 ? -6.391 14.367 17.516 1 93.44 112 LEU A CA 1
ATOM 890 C C . LEU A 1 112 ? -6.211 13.055 16.766 1 93.44 112 LEU A C 1
ATOM 892 O O . LEU A 1 112 ? -5.402 12.211 17.156 1 93.44 112 LEU A O 1
ATOM 896 N N . PRO A 1 113 ? -6.969 12.859 15.766 1 95.38 113 PRO A N 1
ATOM 897 C CA . PRO A 1 113 ? -6.801 11.648 14.961 1 95.38 113 PRO A CA 1
ATOM 898 C C . PRO A 1 113 ? -5.434 11.578 14.281 1 95.38 113 PRO A C 1
ATOM 900 O O . PRO A 1 113 ? -4.852 12.609 13.945 1 95.38 113 PRO A O 1
ATOM 903 N N . ASN A 1 114 ? -4.918 10.359 14.109 1 98.12 114 ASN A N 1
ATOM 904 C CA . ASN A 1 114 ? -3.75 10.141 13.266 1 98.12 114 ASN A CA 1
ATOM 905 C C . ASN A 1 114 ? -4.105 10.242 11.781 1 98.12 114 ASN A C 1
ATOM 907 O O . ASN A 1 114 ? -5.137 9.727 11.352 1 98.12 114 ASN A O 1
ATOM 911 N N . ILE A 1 115 ? -3.246 10.938 11.016 1 98.62 115 ILE A N 1
ATOM 912 C CA . ILE A 1 115 ? -3.574 11.211 9.625 1 98.62 115 ILE A CA 1
ATOM 913 C C . ILE A 1 115 ? -2.531 10.57 8.711 1 98.62 115 ILE A C 1
ATOM 915 O O . ILE A 1 115 ? -1.327 10.727 8.93 1 98.62 115 ILE A O 1
ATOM 919 N N . ARG A 1 116 ? -2.971 9.789 7.734 1 98.75 116 ARG A N 1
ATOM 920 C CA . ARG A 1 116 ? -2.062 9.289 6.711 1 98.75 116 ARG A CA 1
ATOM 921 C C . ARG A 1 116 ? -1.691 10.391 5.719 1 98.75 116 ARG A C 1
ATOM 923 O O . ARG A 1 116 ? -2.529 11.219 5.363 1 98.75 116 ARG A O 1
ATOM 930 N N . PHE A 1 117 ? -0.482 10.344 5.281 1 98.81 117 PHE A N 1
ATOM 931 C CA . PHE A 1 117 ? -0.076 11.289 4.254 1 98.81 117 PHE A CA 1
ATOM 932 C C . PHE A 1 117 ? 1.062 10.727 3.41 1 98.81 117 PHE A C 1
ATOM 934 O O . PHE A 1 117 ? 1.674 9.719 3.781 1 98.81 117 PHE A O 1
ATOM 941 N N . THR A 1 118 ? 1.248 11.297 2.27 1 98.19 118 THR A N 1
ATOM 942 C CA . THR A 1 118 ? 2.352 10.93 1.389 1 98.19 118 THR A CA 1
ATOM 943 C C . THR A 1 118 ? 3.299 12.117 1.192 1 98.19 118 THR A C 1
ATOM 945 O O . THR A 1 118 ? 2.857 13.258 1.099 1 98.19 118 THR A O 1
ATOM 948 N N . ALA A 1 119 ? 4.562 11.883 1.158 1 98.5 119 ALA A N 1
ATOM 949 C CA . ALA A 1 119 ? 5.59 12.852 0.795 1 98.5 119 ALA A CA 1
ATOM 950 C C . ALA A 1 119 ? 6.301 12.445 -0.493 1 98.5 119 ALA A C 1
ATOM 952 O O . ALA A 1 119 ? 6.852 11.344 -0.583 1 98.5 119 ALA A O 1
ATOM 953 N N . ARG A 1 120 ? 6.273 13.305 -1.41 1 97.06 120 ARG A N 1
ATOM 954 C CA . ARG A 1 120 ? 6.875 13.055 -2.717 1 97.06 120 ARG A CA 1
ATOM 955 C C . ARG A 1 120 ? 8.023 14.016 -2.982 1 97.06 120 ARG A C 1
ATOM 957 O O . ARG A 1 120 ? 7.859 15.234 -2.883 1 97.06 120 ARG A O 1
ATOM 964 N N . ILE A 1 121 ? 9.172 13.484 -3.285 1 97.5 121 ILE A N 1
ATOM 965 C CA . ILE A 1 121 ? 10.352 14.258 -3.645 1 97.5 121 ILE A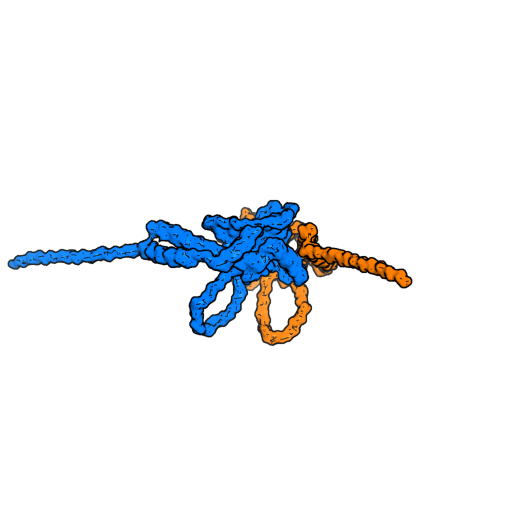 CA 1
ATOM 966 C C . ILE A 1 121 ? 10.734 13.984 -5.098 1 97.5 121 ILE A C 1
ATOM 968 O O . ILE A 1 121 ? 11.039 12.852 -5.461 1 97.5 121 ILE A O 1
ATOM 972 N N . VAL A 1 122 ? 10.734 15.039 -5.883 1 96.62 122 VAL A N 1
ATOM 973 C CA . VAL A 1 122 ? 10.93 14.867 -7.32 1 96.62 122 VAL A CA 1
ATOM 974 C C . VAL A 1 122 ? 12.219 15.57 -7.754 1 96.62 122 VAL A C 1
ATOM 976 O O . VAL A 1 122 ? 12.484 16.703 -7.348 1 96.62 122 VAL A O 1
ATOM 979 N N . LYS A 1 123 ? 12.961 14.875 -8.508 1 94.38 123 LYS A N 1
ATOM 980 C CA . LYS A 1 123 ? 14.141 15.453 -9.156 1 94.38 123 LYS A CA 1
ATOM 981 C C . LYS A 1 123 ? 14.523 14.656 -10.398 1 94.38 123 LYS A C 1
ATOM 983 O O . LYS A 1 123 ? 14.469 13.43 -10.398 1 94.38 123 LYS A O 1
ATOM 988 N N . ASN A 1 124 ? 14.914 15.273 -11.492 1 93.5 124 ASN A N 1
ATOM 989 C CA . ASN A 1 124 ? 15.406 14.656 -12.719 1 93.5 124 ASN A CA 1
ATOM 990 C C . ASN A 1 124 ? 14.422 13.617 -13.258 1 93.5 124 ASN A C 1
ATOM 992 O O . ASN A 1 124 ? 14.812 12.5 -13.586 1 93.5 124 ASN A O 1
ATOM 996 N N . ASN A 1 125 ? 13.203 13.898 -13.211 1 92.56 125 ASN A N 1
ATOM 997 C CA . ASN A 1 125 ? 12.117 13.078 -13.75 1 92.56 125 ASN A CA 1
ATOM 998 C C . ASN A 1 125 ? 11.969 11.773 -12.977 1 92.56 125 ASN A C 1
ATOM 1000 O O . ASN A 1 125 ? 11.492 10.773 -13.523 1 92.56 125 ASN A O 1
ATOM 1004 N N . GLN A 1 126 ? 12.5 11.75 -11.727 1 94.75 126 GLN A N 1
ATOM 1005 C CA . GLN A 1 126 ? 12.328 10.633 -10.812 1 94.75 126 GLN A CA 1
ATOM 1006 C C . GLN A 1 126 ? 11.695 11.086 -9.5 1 94.75 126 GLN A C 1
ATOM 1008 O O . GLN A 1 126 ? 11.773 12.266 -9.141 1 94.75 126 GLN A O 1
ATOM 1013 N N . ALA A 1 127 ? 11.102 10.141 -8.828 1 96 127 ALA A N 1
ATOM 1014 C CA . ALA A 1 127 ? 10.445 10.5 -7.582 1 96 127 ALA A CA 1
ATOM 1015 C C . ALA A 1 127 ? 10.672 9.438 -6.512 1 96 127 ALA A C 1
ATOM 1017 O O . ALA A 1 127 ? 10.641 8.234 -6.805 1 96 127 ALA A O 1
ATOM 1018 N N . LEU A 1 128 ? 10.984 9.914 -5.32 1 96.75 128 LEU A N 1
ATOM 1019 C CA . LEU A 1 128 ? 10.812 9.102 -4.121 1 96.75 128 LEU A CA 1
ATOM 1020 C C . LEU A 1 128 ? 9.492 9.43 -3.43 1 96.75 128 LEU A C 1
ATOM 1022 O O . LEU A 1 128 ? 9.188 10.602 -3.189 1 96.75 128 LEU A O 1
ATOM 1026 N N . ILE A 1 129 ? 8.766 8.43 -3.143 1 96.75 129 ILE A N 1
ATOM 1027 C CA . ILE A 1 129 ? 7.469 8.625 -2.498 1 96.75 129 ILE A CA 1
ATOM 1028 C C . ILE A 1 129 ? 7.434 7.863 -1.173 1 96.75 129 ILE A C 1
ATOM 1030 O O . ILE A 1 129 ? 7.645 6.648 -1.139 1 96.75 129 ILE A O 1
ATOM 1034 N N . PHE A 1 130 ? 7.141 8.586 -0.111 1 98.12 130 PHE A N 1
ATOM 1035 C CA . PHE A 1 130 ? 7.039 8.023 1.229 1 98.12 130 PHE A CA 1
ATOM 1036 C C . PHE A 1 130 ? 5.586 7.965 1.683 1 98.12 130 PHE A C 1
ATOM 1038 O O . PHE A 1 130 ? 4.867 8.961 1.606 1 98.12 130 PHE A O 1
ATOM 1045 N N . ASP A 1 131 ? 5.172 6.793 2.076 1 97.81 131 ASP A N 1
ATOM 1046 C CA . ASP A 1 131 ? 3.904 6.672 2.789 1 97.81 131 ASP A CA 1
ATOM 1047 C C . ASP A 1 131 ? 4.102 6.832 4.293 1 97.81 131 ASP A C 1
ATOM 1049 O O . ASP A 1 131 ? 4.922 6.133 4.895 1 97.81 131 ASP A O 1
ATOM 1053 N N . CYS A 1 132 ? 3.252 7.719 4.859 1 98.62 132 CYS A N 1
ATOM 1054 C CA . CYS A 1 132 ? 3.539 8.086 6.238 1 98.62 132 CYS A CA 1
ATOM 1055 C C . CYS A 1 132 ? 2.252 8.219 7.047 1 98.62 132 CYS A C 1
ATOM 1057 O O . CYS A 1 132 ? 1.159 8.25 6.477 1 98.62 132 CYS A O 1
ATOM 1059 N N . VAL A 1 133 ? 2.473 8.281 8.359 1 98.69 133 VAL A N 1
ATOM 1060 C CA . VAL A 1 133 ? 1.404 8.586 9.305 1 98.69 133 VAL A CA 1
ATOM 1061 C C . VAL A 1 133 ? 1.858 9.695 10.258 1 98.69 133 VAL A C 1
ATOM 1063 O O . VAL A 1 133 ? 2.961 9.633 10.805 1 98.69 133 VAL A O 1
ATOM 1066 N N . ALA A 1 134 ? 1.048 10.68 10.336 1 98.56 134 ALA A N 1
ATOM 1067 C CA . ALA A 1 134 ? 1.229 11.703 11.359 1 98.56 134 ALA A CA 1
ATOM 1068 C C . ALA A 1 134 ? 0.508 11.32 12.648 1 98.56 134 ALA A C 1
ATOM 1070 O O . ALA A 1 134 ? -0.724 11.266 12.688 1 98.56 134 ALA A O 1
ATOM 1071 N N . SER A 1 135 ? 1.181 11.031 13.789 1 97 135 SER A N 1
ATOM 1072 C CA . SER A 1 135 ? 0.679 10.68 15.117 1 97 135 SER A CA 1
ATOM 1073 C C . SER A 1 135 ? 1.485 11.367 16.219 1 97 135 SER A C 1
ATOM 1075 O O . SER A 1 135 ? 1.984 10.703 17.125 1 97 135 SER A O 1
ATOM 1077 N N . SER A 1 136 ? 1.584 12.586 16.219 1 94.81 136 SER A N 1
ATOM 1078 C CA . SER A 1 136 ? 2.453 13.414 17.047 1 94.81 136 SER A CA 1
ATOM 1079 C C . SER A 1 136 ? 3.914 13.258 16.641 1 94.81 136 SER A C 1
ATOM 1081 O O . SER A 1 136 ? 4.75 14.102 16.984 1 94.81 136 SER A O 1
ATOM 1083 N N . ILE A 1 137 ? 4.176 12.094 16.016 1 97.69 137 ILE A N 1
ATOM 1084 C CA . ILE A 1 137 ? 5.48 11.883 15.406 1 97.69 137 ILE A CA 1
ATOM 1085 C C . ILE A 1 137 ? 5.309 11.453 13.953 1 97.69 137 ILE A C 1
ATOM 1087 O O . ILE A 1 137 ? 4.223 11.031 13.555 1 97.69 137 ILE A O 1
ATOM 1091 N N . LEU A 1 138 ? 6.371 11.633 13.211 1 98.69 138 LEU A N 1
ATOM 1092 C CA . LEU A 1 138 ? 6.383 11.125 11.844 1 98.69 138 LEU A CA 1
ATOM 1093 C C . LEU A 1 138 ? 6.68 9.633 11.82 1 98.69 138 LEU A C 1
ATOM 1095 O O . LEU A 1 138 ? 7.723 9.195 12.312 1 98.69 138 LEU A O 1
ATOM 1099 N N . THR A 1 139 ? 5.812 8.875 11.352 1 98.44 139 THR A N 1
ATOM 1100 C CA . THR A 1 139 ? 6.043 7.453 11.109 1 98.44 139 THR A CA 1
ATOM 1101 C C . THR A 1 139 ? 6.078 7.152 9.617 1 98.44 139 THR A C 1
ATOM 1103 O O . THR A 1 139 ? 5.141 7.492 8.883 1 98.44 139 THR A O 1
ATOM 1106 N N . ILE A 1 140 ? 7.16 6.492 9.148 1 98.69 140 ILE A N 1
ATOM 1107 C CA . ILE A 1 140 ? 7.293 6.137 7.742 1 98.69 140 ILE A CA 1
ATOM 1108 C C . ILE A 1 140 ? 6.922 4.668 7.543 1 98.69 140 ILE A C 1
ATOM 1110 O O . ILE A 1 140 ? 7.484 3.785 8.195 1 98.69 140 ILE A O 1
ATOM 1114 N N . ASP A 1 141 ? 6.004 4.387 6.719 1 97.62 141 ASP A N 1
ATOM 1115 C CA . ASP A 1 141 ? 5.539 3.025 6.48 1 97.62 141 ASP A CA 1
ATOM 1116 C C . ASP A 1 141 ? 6.289 2.383 5.32 1 97.62 141 ASP A C 1
ATOM 1118 O O . ASP A 1 141 ? 6.609 1.193 5.359 1 97.62 141 ASP A O 1
ATOM 1122 N N . SER A 1 142 ? 6.508 3.133 4.281 1 97.5 142 SER A N 1
ATOM 1123 C CA . SER A 1 142 ? 7.156 2.6 3.086 1 97.5 142 SER A CA 1
ATOM 1124 C C . SER A 1 142 ? 7.785 3.713 2.254 1 97.5 142 SER A C 1
ATOM 1126 O O . SER A 1 142 ? 7.504 4.895 2.477 1 97.5 142 SER A O 1
ATOM 1128 N N . VAL A 1 143 ? 8.648 3.363 1.374 1 97.5 143 VAL A N 1
ATOM 1129 C CA . VAL A 1 143 ? 9.266 4.262 0.406 1 97.5 143 VAL A CA 1
ATOM 1130 C C . VAL A 1 143 ? 9.336 3.582 -0.96 1 97.5 143 VAL A C 1
ATOM 1132 O O . VAL A 1 143 ? 9.719 2.416 -1.06 1 97.5 143 VAL A O 1
ATOM 1135 N N . MET A 1 144 ? 8.938 4.266 -1.977 1 95.69 144 MET A N 1
ATOM 1136 C CA . MET A 1 144 ? 9 3.713 -3.326 1 95.69 144 MET A CA 1
ATOM 1137 C C . MET A 1 144 ? 9.688 4.691 -4.281 1 95.69 144 MET A C 1
ATOM 1139 O O . MET A 1 144 ? 9.758 5.887 -3.998 1 95.69 144 MET A O 1
ATOM 1143 N N . HIS A 1 145 ? 10.242 4.223 -5.336 1 95.5 145 HIS A N 1
ATOM 1144 C CA . HIS A 1 145 ? 10.883 4.988 -6.398 1 95.5 145 HIS A CA 1
ATOM 1145 C C . HIS A 1 145 ? 10.117 4.855 -7.711 1 95.5 145 HIS A C 1
ATOM 1147 O O . HIS A 1 145 ? 9.75 3.75 -8.109 1 95.5 145 HIS A O 1
ATOM 1153 N N . LEU A 1 146 ? 9.82 5.938 -8.336 1 92.81 146 LEU A N 1
ATOM 1154 C CA . LEU A 1 146 ? 9.109 5.934 -9.617 1 92.81 146 LEU A CA 1
ATOM 1155 C C . LEU A 1 146 ? 9.742 6.926 -10.586 1 92.81 146 LEU A C 1
ATOM 1157 O O . LEU A 1 146 ? 10.367 7.898 -10.172 1 92.81 146 LEU A O 1
ATOM 1161 N N . GLU A 1 147 ? 9.453 6.539 -11.781 1 86.94 147 GLU A N 1
ATOM 1162 C CA . GLU A 1 147 ? 9.672 7.586 -12.773 1 86.94 147 GLU A CA 1
ATOM 1163 C C . GLU A 1 147 ? 8.547 8.617 -12.75 1 86.94 147 GLU A C 1
ATOM 1165 O O . GLU A 1 147 ? 7.371 8.258 -12.617 1 86.94 147 GLU A O 1
ATOM 1170 N N . GLU A 1 148 ? 8.805 9.859 -12.578 1 73.81 148 GLU A N 1
ATOM 1171 C CA . GLU A 1 148 ? 7.906 10.969 -12.289 1 73.81 148 GLU A CA 1
ATOM 1172 C C . GLU A 1 148 ? 6.73 11 -13.258 1 73.81 148 GLU A C 1
ATOM 1174 O O . GLU A 1 148 ? 5.613 11.359 -12.883 1 73.81 148 GLU A O 1
ATOM 1179 N N . ASN A 1 149 ? 6.91 10.734 -14.469 1 68.62 149 ASN A N 1
ATOM 1180 C CA . ASN A 1 149 ? 5.852 10.961 -15.445 1 68.62 149 ASN A CA 1
ATOM 1181 C C . ASN A 1 149 ? 4.641 10.07 -15.18 1 68.62 149 ASN A C 1
ATOM 1183 O O . ASN A 1 149 ? 3.678 10.078 -15.953 1 68.62 149 ASN A O 1
ATOM 1187 N N . SER A 1 150 ? 4.719 9.523 -13.961 1 64.44 150 SER A N 1
ATOM 1188 C CA . SER A 1 150 ? 3.59 8.633 -13.711 1 64.44 150 SER A CA 1
ATOM 1189 C C . SER A 1 150 ? 2.607 9.258 -12.719 1 64.44 150 SER A C 1
ATOM 1191 O O . SER A 1 150 ? 2.947 9.484 -11.562 1 64.44 150 SER A O 1
ATOM 1193 N N . ASP A 1 151 ? 1.613 10 -13.133 1 60.09 151 ASP A N 1
ATOM 1194 C CA . ASP A 1 151 ? 0.658 10.656 -12.242 1 60.09 151 ASP A CA 1
ATOM 1195 C C . ASP A 1 151 ? 0.001 9.648 -11.305 1 60.09 151 ASP A C 1
ATOM 1197 O O . ASP A 1 151 ? -0.323 9.977 -10.164 1 60.09 151 ASP A O 1
ATOM 1201 N N . GLU A 1 152 ? -0.306 8.508 -11.773 1 68.69 152 GLU A N 1
ATOM 1202 C CA . GLU A 1 152 ? -0.979 7.484 -10.977 1 68.69 152 GLU A CA 1
ATOM 1203 C C . GLU A 1 152 ? -0.084 6.266 -10.773 1 68.69 152 GLU A C 1
ATOM 1205 O O . GLU A 1 152 ? 0.606 5.836 -11.695 1 68.69 152 GLU A O 1
ATOM 1210 N N . VAL A 1 153 ? -0.012 6.098 -9.445 1 75.94 153 VAL A N 1
ATOM 1211 C CA . VAL A 1 153 ? 0.78 4.918 -9.125 1 75.94 153 VAL A CA 1
ATOM 1212 C C . VAL A 1 153 ? 0.042 3.66 -9.578 1 75.94 153 VAL A C 1
ATOM 1214 O O . VAL A 1 153 ? -1.065 3.379 -9.117 1 75.94 153 VAL A O 1
ATOM 1217 N N . ASP A 1 154 ? 0.623 3.098 -10.531 1 82.62 154 ASP A N 1
ATOM 1218 C CA . ASP A 1 154 ? 0.127 1.812 -11.008 1 82.62 154 ASP A CA 1
ATOM 1219 C C . ASP A 1 154 ? 0.216 0.747 -9.922 1 82.62 154 ASP A C 1
ATOM 1221 O O . ASP A 1 154 ? 1.211 0.673 -9.195 1 82.62 154 ASP A O 1
ATOM 1225 N N . ASN A 1 155 ? -0.795 -0.084 -9.836 1 84.81 155 ASN A N 1
ATOM 1226 C CA . ASN A 1 155 ? -0.861 -1.091 -8.781 1 84.81 155 ASN A CA 1
ATOM 1227 C C . ASN A 1 155 ? 0.164 -2.199 -9 1 84.81 155 ASN A C 1
ATOM 1229 O O . ASN A 1 155 ? 0.506 -2.928 -8.07 1 84.81 155 ASN A O 1
ATOM 1233 N N . ASN A 1 156 ? 0.647 -2.252 -10.195 1 89.94 156 ASN A N 1
ATOM 1234 C CA . ASN A 1 156 ? 1.521 -3.383 -10.492 1 89.94 156 ASN A CA 1
ATOM 1235 C C . ASN A 1 156 ? 2.994 -2.99 -10.414 1 89.94 156 ASN A C 1
ATOM 1237 O O . ASN A 1 156 ? 3.875 -3.83 -10.594 1 89.94 156 ASN A O 1
ATOM 1241 N N . VAL A 1 157 ? 3.207 -1.764 -10.094 1 90.69 157 VAL A N 1
ATOM 1242 C CA . VAL A 1 157 ? 4.602 -1.369 -9.914 1 90.69 157 VAL A CA 1
ATOM 1243 C C . VAL A 1 157 ? 5.098 -1.826 -8.547 1 90.69 157 VAL A C 1
ATOM 1245 O O . VAL A 1 157 ? 4.305 -2.023 -7.625 1 90.69 157 VAL A O 1
ATOM 1248 N N . TYR A 1 158 ? 6.426 -1.979 -8.469 1 94.81 158 TYR A N 1
ATOM 1249 C CA . TYR A 1 158 ? 7 -2.305 -7.164 1 94.81 158 TYR A CA 1
ATOM 1250 C C . TYR A 1 158 ? 6.852 -1.138 -6.195 1 94.81 158 TYR A C 1
ATOM 1252 O O . TYR A 1 158 ? 7.363 -0.045 -6.449 1 94.81 158 TYR A O 1
ATOM 1260 N N . HIS A 1 159 ? 6.211 -1.381 -5.105 1 93.44 159 HIS A N 1
ATOM 1261 C CA . HIS A 1 159 ? 5.891 -0.322 -4.156 1 93.44 159 HIS A CA 1
ATOM 1262 C C . HIS A 1 159 ? 6.98 -0.176 -3.102 1 93.44 159 HIS A C 1
ATOM 1264 O O . HIS A 1 159 ? 6.781 0.492 -2.086 1 93.44 159 HIS A O 1
ATOM 1270 N N . GLY A 1 160 ? 8.109 -0.776 -3.354 1 94.81 160 GLY A N 1
ATOM 1271 C CA . GLY A 1 160 ? 9.203 -0.697 -2.4 1 94.81 160 GLY A CA 1
ATOM 1272 C C . GLY A 1 160 ? 9.008 -1.593 -1.191 1 94.81 160 GLY A C 1
ATOM 1273 O O . GLY A 1 160 ? 8.008 -2.297 -1.089 1 94.81 160 GLY A O 1
ATOM 1274 N N . PRO A 1 161 ? 10.023 -1.66 -0.369 1 94.38 161 PRO A N 1
ATOM 1275 C CA . PRO A 1 161 ? 9.961 -2.463 0.854 1 94.38 161 PRO A CA 1
ATOM 1276 C C . PRO A 1 161 ? 9.141 -1.794 1.958 1 94.38 161 PRO A C 1
ATOM 1278 O O . PRO A 1 161 ? 8.938 -0.578 1.927 1 94.38 161 PRO A O 1
ATOM 1281 N N . ARG A 1 162 ? 8.727 -2.654 2.885 1 93.38 162 ARG A N 1
ATOM 1282 C CA . ARG A 1 162 ? 8.289 -2.068 4.148 1 93.38 162 ARG A CA 1
ATOM 1283 C C . ARG A 1 162 ? 9.445 -1.374 4.859 1 93.38 162 ARG A C 1
ATOM 1285 O O . ARG A 1 162 ? 10.547 -1.927 4.953 1 93.38 162 ARG A O 1
ATOM 1292 N N . PHE A 1 163 ?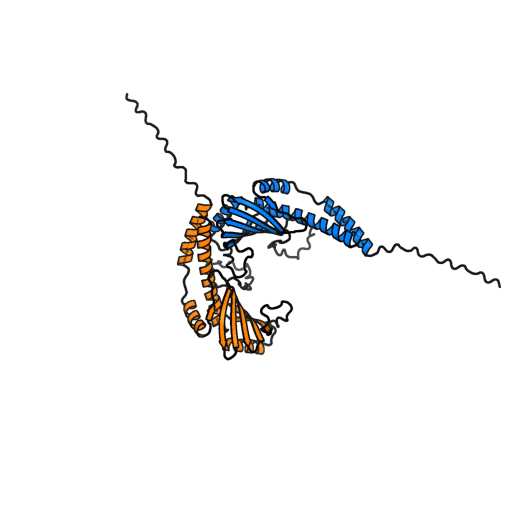 9.117 -0.224 5.344 1 97.25 163 PHE A N 1
ATOM 1293 C CA . PHE A 1 163 ? 10.172 0.592 5.938 1 97.25 163 PHE A CA 1
ATOM 1294 C C . PHE A 1 163 ? 10.805 -0.12 7.125 1 97.25 163 PHE A C 1
ATOM 1296 O O . PHE A 1 163 ? 12.023 -0.079 7.301 1 97.25 163 PHE A O 1
ATOM 1303 N N . MET A 1 164 ? 10.008 -0.771 7.938 1 94.81 164 MET A N 1
ATOM 1304 C CA . MET A 1 164 ? 10.461 -1.43 9.156 1 94.81 164 MET A CA 1
ATOM 1305 C C . MET A 1 164 ? 11.398 -2.586 8.836 1 94.81 164 MET A C 1
ATOM 1307 O O . MET A 1 164 ? 12.109 -3.076 9.719 1 94.81 164 MET A O 1
ATOM 1311 N N . ASP A 1 165 ? 11.414 -3.086 7.625 1 92.12 165 ASP A N 1
ATOM 1312 C CA . ASP A 1 165 ? 12.273 -4.203 7.234 1 92.12 165 ASP A CA 1
ATOM 1313 C C . ASP A 1 165 ? 13.664 -3.717 6.852 1 92.12 165 ASP A C 1
ATOM 1315 O O . ASP A 1 165 ? 14.594 -4.516 6.723 1 92.12 165 ASP A O 1
ATOM 1319 N N . LEU A 1 166 ? 13.789 -2.426 6.605 1 95.81 166 LEU A N 1
ATOM 1320 C CA . LEU A 1 166 ? 15.102 -1.866 6.32 1 95.81 166 LEU A CA 1
ATOM 1321 C C . LEU A 1 166 ? 15.992 -1.918 7.559 1 95.81 166 LEU A C 1
ATOM 1323 O O . LEU A 1 166 ? 15.5 -1.965 8.688 1 95.81 166 LEU A O 1
ATOM 1327 N N . GLU A 1 167 ? 17.297 -1.91 7.309 1 95.06 167 GLU A N 1
ATOM 1328 C CA . GLU A 1 167 ? 18.234 -1.815 8.422 1 95.06 167 GLU A CA 1
ATOM 1329 C C . GLU A 1 167 ? 18.016 -0.525 9.211 1 95.06 167 GLU A C 1
ATOM 1331 O O . GLU A 1 167 ? 17.688 0.512 8.633 1 95.06 167 GLU A O 1
ATOM 1336 N N . ASN A 1 168 ? 18.297 -0.55 10.469 1 96.94 168 ASN A N 1
ATOM 1337 C CA . ASN A 1 168 ? 18.047 0.586 11.352 1 96.94 168 ASN A CA 1
ATOM 1338 C C . ASN A 1 168 ? 18.812 1.828 10.898 1 96.94 168 ASN A C 1
ATOM 1340 O O . ASN A 1 168 ? 18.266 2.938 10.938 1 96.94 168 ASN A O 1
ATOM 1344 N N . ASP A 1 169 ? 19.984 1.663 10.57 1 97.06 169 ASP A N 1
ATOM 1345 C CA . ASP A 1 169 ? 20.781 2.818 10.172 1 97.06 169 ASP A CA 1
ATOM 1346 C C . ASP A 1 169 ? 20.281 3.412 8.859 1 97.06 169 ASP A C 1
ATOM 1348 O O . ASP A 1 169 ? 20.375 4.621 8.641 1 97.06 169 ASP A O 1
ATOM 1352 N N . VAL A 1 170 ? 19.781 2.605 7.957 1 96.94 170 VAL A N 1
ATOM 1353 C CA . VAL A 1 170 ? 19.188 3.092 6.719 1 96.94 170 VAL A CA 1
ATOM 1354 C C . VAL A 1 170 ? 17.906 3.852 7.035 1 96.94 170 VAL A C 1
ATOM 1356 O O . VAL A 1 170 ? 17.641 4.918 6.469 1 96.94 170 VAL A O 1
ATOM 1359 N N . GLN A 1 171 ? 17.078 3.326 7.938 1 98 171 GLN A N 1
ATOM 1360 C CA . GLN A 1 171 ? 15.875 4.016 8.375 1 98 171 GLN A CA 1
ATOM 1361 C C . GLN A 1 171 ? 16.203 5.402 8.93 1 98 171 GLN A C 1
ATOM 1363 O O . GLN A 1 171 ? 15.57 6.391 8.555 1 98 171 GLN A O 1
ATOM 1368 N N . GLU A 1 172 ? 17.156 5.395 9.758 1 97.75 172 GLU A N 1
ATOM 1369 C CA . GLU A 1 172 ? 17.562 6.652 10.375 1 97.75 172 GLU A CA 1
ATOM 1370 C C . GLU A 1 172 ? 18.062 7.648 9.328 1 97.75 172 GLU A C 1
ATOM 1372 O O . GLU A 1 172 ? 17.734 8.836 9.398 1 97.75 172 GLU A O 1
ATOM 1377 N N . ALA A 1 173 ? 18.812 7.152 8.398 1 97.25 173 ALA A N 1
ATOM 1378 C CA . ALA A 1 173 ? 19.328 8.016 7.34 1 97.25 173 ALA A CA 1
ATOM 1379 C C . ALA A 1 173 ? 18.203 8.609 6.512 1 97.25 173 ALA A C 1
ATOM 1381 O O . ALA A 1 173 ? 18.25 9.781 6.125 1 97.25 173 ALA A O 1
ATOM 1382 N N . PHE A 1 174 ? 17.188 7.812 6.23 1 98.19 174 PHE A N 1
ATOM 1383 C CA . PHE A 1 174 ? 16.016 8.32 5.512 1 98.19 174 PHE A CA 1
ATOM 1384 C C . PHE A 1 174 ? 15.289 9.367 6.344 1 98.19 174 PHE A C 1
ATOM 1386 O O . PHE A 1 174 ? 14.805 10.367 5.809 1 98.19 174 PHE A O 1
ATOM 1393 N N . ALA A 1 175 ? 15.172 9.133 7.605 1 98 175 ALA A N 1
ATOM 1394 C CA . ALA A 1 175 ? 14.531 10.109 8.484 1 98 175 ALA A CA 1
ATOM 1395 C C . ALA A 1 175 ? 15.281 11.438 8.469 1 98 175 ALA A C 1
ATOM 1397 O O . ALA A 1 175 ? 14.664 12.5 8.398 1 98 175 ALA A O 1
ATOM 1398 N N . ASP A 1 176 ? 16.562 11.312 8.57 1 98 176 ASP A N 1
ATOM 1399 C CA . ASP A 1 176 ? 17.391 12.516 8.508 1 98 176 ASP A CA 1
ATOM 1400 C C . ASP A 1 176 ? 17.234 13.219 7.156 1 98 176 ASP A C 1
ATOM 1402 O O . ASP A 1 176 ? 17.172 14.445 7.094 1 98 176 ASP A O 1
ATOM 1406 N N . TYR A 1 177 ? 17.234 12.422 6.133 1 97.88 177 TYR A N 1
ATOM 1407 C CA . TYR A 1 177 ? 17.016 12.922 4.781 1 97.88 177 TYR A CA 1
ATOM 1408 C C . TYR A 1 177 ? 15.719 13.719 4.695 1 97.88 177 TYR A C 1
ATOM 1410 O O . TYR A 1 177 ? 15.703 14.836 4.172 1 97.88 177 TYR A O 1
ATOM 1418 N N . LEU A 1 178 ? 14.656 13.25 5.219 1 98.5 178 LEU A N 1
ATOM 1419 C CA . LEU A 1 178 ? 13.367 13.93 5.23 1 98.5 178 LEU A CA 1
ATOM 1420 C C . LEU A 1 178 ? 13.398 15.148 6.137 1 98.5 178 LEU A C 1
ATOM 1422 O O . LEU A 1 178 ? 12.82 16.188 5.809 1 98.5 178 LEU A O 1
ATOM 1426 N N . ASN A 1 179 ? 14.07 15 7.219 1 98.62 179 ASN A N 1
ATOM 1427 C CA . ASN A 1 179 ? 14.164 16.109 8.156 1 98.62 179 ASN A CA 1
ATOM 1428 C C . ASN A 1 179 ? 14.797 17.344 7.512 1 98.62 179 ASN A C 1
ATOM 1430 O O . ASN A 1 179 ? 14.344 18.469 7.73 1 98.62 179 ASN A O 1
ATOM 1434 N N . ASP A 1 180 ? 15.789 17.109 6.73 1 97.94 180 ASP A N 1
ATOM 1435 C CA . ASP A 1 180 ? 16.438 18.203 6.016 1 97.94 180 ASP A CA 1
ATOM 1436 C C . ASP A 1 180 ? 15.453 18.922 5.094 1 97.94 180 ASP A C 1
ATOM 1438 O O . ASP A 1 180 ? 15.641 20.094 4.758 1 97.94 180 ASP A O 1
ATOM 1442 N N . ARG A 1 181 ? 14.477 18.234 4.727 1 98 181 ARG A N 1
ATOM 1443 C CA . ARG A 1 181 ? 13.469 18.766 3.818 1 98 181 ARG A CA 1
ATOM 1444 C C . ARG A 1 181 ? 12.219 19.188 4.582 1 98 181 ARG A C 1
ATOM 1446 O O . ARG A 1 181 ? 11.164 19.422 3.98 1 98 181 ARG A O 1
ATOM 1453 N N . HIS A 1 182 ? 12.32 19.234 5.895 1 98.56 182 HIS A N 1
ATOM 1454 C CA . HIS A 1 182 ? 11.312 19.719 6.828 1 98.56 182 HIS A CA 1
ATOM 1455 C C . HIS A 1 182 ? 10.102 18.797 6.867 1 98.56 182 HIS A C 1
ATOM 1457 O O . HIS A 1 182 ? 8.977 19.25 7.113 1 98.56 182 HIS A O 1
ATOM 1463 N N . ILE A 1 183 ? 10.281 17.609 6.469 1 98.81 183 ILE A N 1
ATOM 1464 C CA . ILE A 1 183 ? 9.312 16.547 6.703 1 98.81 183 ILE A CA 1
ATOM 1465 C C . ILE A 1 183 ? 9.688 15.766 7.965 1 98.81 183 ILE A C 1
ATOM 1467 O O . ILE A 1 183 ? 10.531 14.867 7.918 1 98.81 183 ILE A O 1
ATOM 1471 N N . ASN A 1 184 ? 9.109 16.141 9.07 1 98.75 184 ASN A N 1
ATOM 1472 C CA . ASN A 1 184 ? 9.523 15.672 10.391 1 98.75 184 ASN A CA 1
ATOM 1473 C C . ASN A 1 184 ? 8.367 15.727 11.391 1 98.75 184 ASN A C 1
ATOM 1475 O O . ASN A 1 184 ? 7.207 15.852 11 1 98.75 184 ASN A O 1
ATOM 1479 N N . ASP A 1 185 ? 8.672 15.633 12.672 1 98.62 185 ASP A N 1
ATOM 1480 C CA . ASP A 1 185 ? 7.652 15.562 13.711 1 98.62 185 ASP A CA 1
ATOM 1481 C C . ASP A 1 185 ? 6.832 16.859 13.766 1 98.62 185 ASP A C 1
ATOM 1483 O O . ASP A 1 185 ? 5.629 16.812 14.023 1 98.62 185 ASP A O 1
ATOM 1487 N N . GLU A 1 186 ? 7.465 17.922 13.547 1 98.44 186 GLU A N 1
ATOM 1488 C CA . GLU A 1 186 ? 6.766 19.203 13.547 1 98.44 186 GLU A CA 1
ATOM 1489 C C . GLU A 1 186 ? 5.711 19.25 12.445 1 98.44 186 GLU A C 1
ATOM 1491 O O . GLU A 1 186 ? 4.578 19.688 12.68 1 98.44 186 GLU A O 1
ATOM 1496 N N . LEU A 1 187 ? 6.109 18.828 11.273 1 98.81 187 LEU A N 1
ATOM 1497 C CA . LEU A 1 187 ? 5.148 18.781 10.18 1 98.81 187 LEU A CA 1
ATOM 1498 C C . LEU A 1 187 ? 4.012 17.812 10.5 1 98.81 187 LEU A C 1
ATOM 1500 O O . LEU A 1 187 ? 2.85 18.094 10.195 1 98.81 187 LEU A O 1
ATOM 1504 N N . ALA A 1 188 ? 4.336 16.672 11.062 1 98.75 188 ALA A N 1
ATOM 1505 C CA . ALA A 1 188 ? 3.309 15.719 11.469 1 98.75 188 ALA A CA 1
ATOM 1506 C C . ALA A 1 188 ? 2.287 16.375 12.391 1 98.75 188 ALA A C 1
ATOM 1508 O O . ALA A 1 188 ? 1.077 16.219 12.195 1 98.75 188 ALA A O 1
ATOM 1509 N N . ASN A 1 189 ? 2.746 17.094 13.328 1 98.44 189 ASN A N 1
ATOM 1510 C CA . ASN A 1 189 ? 1.852 17.781 14.25 1 98.44 189 ASN A CA 1
ATOM 1511 C C . ASN A 1 189 ? 0.994 18.812 13.516 1 98.44 189 ASN A C 1
ATOM 1513 O O . ASN A 1 189 ? -0.197 18.953 13.805 1 98.44 189 ASN A O 1
ATOM 1517 N N . PHE A 1 190 ? 1.645 19.5 12.664 1 98.75 190 PHE A N 1
ATOM 1518 C CA . PHE A 1 190 ? 0.892 20.469 11.867 1 98.75 190 PHE A CA 1
ATOM 1519 C C . PHE A 1 190 ? -0.238 19.781 11.117 1 98.75 190 PHE A C 1
ATOM 1521 O O . PHE A 1 190 ? -1.37 20.266 11.102 1 98.75 190 PHE A O 1
ATOM 1528 N N . ILE A 1 191 ? 0.084 18.672 10.453 1 98.81 191 ILE A N 1
ATOM 1529 C CA . ILE A 1 191 ? -0.892 17.953 9.656 1 98.81 191 ILE A CA 1
ATOM 1530 C C . ILE A 1 191 ? -2.078 17.547 10.523 1 98.81 191 ILE A C 1
ATOM 1532 O O . ILE A 1 191 ? -3.234 17.703 10.117 1 98.81 191 ILE A O 1
ATOM 1536 N N . MET A 1 192 ? -1.825 17.094 11.672 1 98.31 192 MET A N 1
ATOM 1537 C CA . MET A 1 192 ? -2.893 16.688 12.578 1 98.31 192 MET A CA 1
ATOM 1538 C C . MET A 1 192 ? -3.766 17.875 12.969 1 98.31 192 MET A C 1
ATOM 1540 O O . MET A 1 192 ? -4.988 17.812 12.836 1 98.31 192 MET A O 1
ATOM 1544 N N . GLU A 1 193 ? -3.131 18.922 13.445 1 97.88 193 GLU A N 1
ATOM 1545 C CA . GLU A 1 193 ? -3.859 20.109 13.898 1 97.88 193 GLU A CA 1
ATOM 1546 C C . GLU A 1 193 ? -4.637 20.75 12.75 1 97.88 193 GLU A C 1
ATOM 1548 O O . GLU A 1 193 ? -5.801 21.125 12.914 1 97.88 193 GLU A O 1
ATOM 1553 N N . TYR A 1 194 ? -4.008 20.844 11.656 1 98.38 194 TYR A N 1
ATOM 1554 C CA . TYR A 1 194 ? -4.633 21.469 10.5 1 98.38 194 TYR A CA 1
ATOM 1555 C C . TYR A 1 194 ? -5.809 20.641 9.992 1 98.38 194 TYR A C 1
ATOM 1557 O O . TYR A 1 194 ? -6.832 21.203 9.586 1 98.38 194 TYR A O 1
ATOM 1565 N N . SER A 1 195 ? -5.625 19.375 9.992 1 98.12 195 SER A N 1
ATOM 1566 C CA . SER A 1 195 ? -6.703 18.484 9.562 1 98.12 195 SER A CA 1
ATOM 1567 C C . SER A 1 195 ? -7.926 18.625 10.469 1 98.12 195 SER A C 1
ATOM 1569 O O . SER A 1 195 ? -9.062 18.609 9.992 1 98.12 195 SER A O 1
ATOM 1571 N N . ASP A 1 196 ? -7.68 18.703 11.734 1 96.44 196 ASP A N 1
ATOM 1572 C CA . ASP A 1 196 ? -8.773 18.859 12.688 1 96.44 196 ASP A CA 1
ATOM 1573 C C . ASP A 1 196 ? -9.562 20.141 12.398 1 96.44 196 ASP A C 1
ATOM 1575 O O . ASP A 1 196 ? -10.789 20.125 12.344 1 96.44 196 ASP A O 1
ATOM 1579 N N . LEU A 1 197 ? -8.859 21.219 12.234 1 96.94 197 LEU A N 1
ATOM 1580 C CA . LEU A 1 197 ? -9.508 22.484 11.922 1 96.94 197 LEU A CA 1
ATOM 1581 C C . LEU A 1 197 ? -10.281 22.391 10.609 1 96.94 197 LEU A C 1
ATOM 1583 O O . LEU A 1 197 ? -11.438 22.812 10.531 1 96.94 197 LEU A O 1
ATOM 1587 N N . LYS A 1 198 ? -9.609 21.844 9.617 1 97.81 198 LYS A N 1
ATOM 1588 C CA . LYS A 1 198 ? -10.242 21.703 8.305 1 97.81 198 LYS A CA 1
ATOM 1589 C C . LYS A 1 198 ? -11.523 20.891 8.398 1 97.81 198 LYS A C 1
ATOM 1591 O O . LYS A 1 198 ? -12.539 21.234 7.797 1 97.81 198 LYS A O 1
ATOM 1596 N N . GLU A 1 199 ? -11.453 19.781 9.094 1 96.81 199 GLU A N 1
ATOM 1597 C CA . GLU A 1 199 ? -12.633 18.953 9.297 1 96.81 199 GLU A CA 1
ATOM 1598 C C . GLU A 1 199 ? -13.7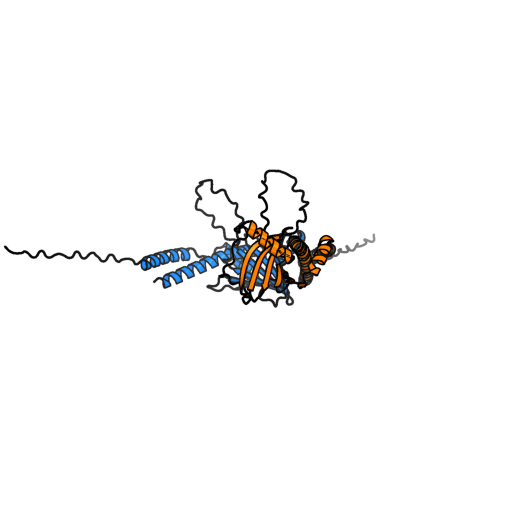58 19.734 9.961 1 96.81 199 GLU A C 1
ATOM 1600 O O . GLU A 1 199 ? -14.922 19.609 9.578 1 96.81 199 GLU A O 1
ATOM 1605 N N . GLN A 1 200 ? -13.484 20.516 10.961 1 95.69 200 GLN A N 1
ATOM 1606 C CA . GLN A 1 200 ? -14.469 21.344 11.648 1 95.69 200 GLN A CA 1
ATOM 1607 C C . GLN A 1 200 ? -15.109 22.359 10.695 1 95.69 200 GLN A C 1
ATOM 1609 O O . GLN A 1 200 ? -16.328 22.516 10.68 1 95.69 200 GLN A O 1
ATOM 1614 N N . LYS A 1 201 ? -14.297 22.969 9.93 1 96.94 201 LYS A N 1
ATOM 1615 C CA . LYS A 1 201 ? -14.805 23.938 8.961 1 96.94 201 LYS A CA 1
ATOM 1616 C C . LYS A 1 201 ? -15.742 23.281 7.953 1 96.94 201 LYS A C 1
ATOM 1618 O O . LYS A 1 201 ? -16.797 23.812 7.637 1 96.94 201 LYS A O 1
ATOM 1623 N N . GLU A 1 202 ? -15.305 22.156 7.469 1 97.5 202 GLU A N 1
ATOM 1624 C CA . GLU A 1 202 ? -16.141 21.422 6.523 1 97.5 202 GLU A CA 1
ATOM 1625 C C . GLU A 1 202 ? -17.453 20.984 7.168 1 97.5 202 GLU A C 1
ATOM 1627 O O . GLU A 1 202 ? -18.5 20.984 6.516 1 97.5 202 GLU A O 1
ATOM 1632 N N . TYR A 1 203 ? -17.375 20.625 8.461 1 97.06 203 TYR A N 1
ATOM 1633 C CA . TYR A 1 203 ? -18.578 20.234 9.188 1 97.06 203 TYR A CA 1
ATOM 1634 C C . TYR A 1 203 ? -19.547 21.406 9.312 1 97.06 203 TYR A C 1
ATOM 1636 O O . TYR A 1 203 ? -20.75 21.25 9.086 1 97.06 203 TYR A O 1
ATOM 1644 N N . VAL A 1 204 ? -19.109 22.562 9.586 1 97.25 204 VAL A N 1
ATOM 1645 C CA . VAL A 1 204 ? -19.938 23.766 9.664 1 97.25 204 VAL A CA 1
ATOM 1646 C C . VAL A 1 204 ? -20.594 24.031 8.32 1 97.25 204 VAL A C 1
ATOM 1648 O O . VAL A 1 204 ? -21.797 24.281 8.25 1 97.25 204 VAL A O 1
ATOM 1651 N N . THR A 1 205 ? -19.812 23.969 7.246 1 97.19 205 THR A N 1
ATOM 1652 C CA . THR A 1 205 ? -20.344 24.172 5.902 1 97.19 205 THR A CA 1
ATOM 1653 C C . THR A 1 205 ? -21.422 23.125 5.578 1 97.19 205 THR A C 1
ATOM 1655 O O . THR A 1 205 ? -22.438 23.453 4.977 1 97.19 205 THR A O 1
ATOM 1658 N N . PHE A 1 206 ? -21.156 21.953 5.996 1 97.62 206 PHE A N 1
ATOM 1659 C CA . PHE A 1 206 ? -22.125 20.875 5.828 1 97.62 206 PHE A CA 1
ATOM 1660 C C . PHE A 1 206 ? -23.438 21.203 6.508 1 97.62 206 PHE A C 1
ATOM 1662 O O . PHE A 1 206 ? -24.5 21.109 5.891 1 97.62 206 PHE A O 1
ATOM 1669 N N . LEU A 1 207 ? -23.391 21.609 7.746 1 97.25 207 LEU A N 1
ATOM 1670 C CA . LEU A 1 207 ? -24.578 21.953 8.516 1 97.25 207 LEU A CA 1
ATOM 1671 C C . LEU A 1 207 ? -25.328 23.094 7.848 1 97.25 207 LEU A C 1
ATOM 1673 O O . LEU A 1 207 ? -26.562 23.078 7.777 1 97.25 207 LEU A O 1
ATOM 1677 N N . GLU A 1 208 ? -24.625 24.016 7.332 1 96.38 208 GLU A N 1
ATOM 1678 C CA . GLU A 1 208 ? -25.25 25.141 6.641 1 96.38 208 GLU A CA 1
ATOM 1679 C C . GLU A 1 208 ? -26 24.672 5.402 1 96.38 208 GLU A C 1
ATOM 1681 O O . GLU A 1 208 ? -27.141 25.094 5.176 1 96.38 208 GLU A O 1
ATOM 1686 N N . ASN A 1 209 ? -25.422 23.875 4.672 1 96.56 209 ASN A N 1
ATOM 1687 C CA . ASN A 1 209 ? -26.031 23.391 3.436 1 96.56 209 ASN A CA 1
ATOM 1688 C C . ASN A 1 209 ? -27.234 22.5 3.711 1 96.56 209 ASN A C 1
ATOM 1690 O O . ASN A 1 209 ? -28.266 22.609 3.027 1 96.56 209 ASN A O 1
ATOM 1694 N N . VAL A 1 210 ? -27.094 21.672 4.707 1 96.75 210 VAL A N 1
ATOM 1695 C CA . VAL A 1 210 ? -28.188 20.781 5.043 1 96.75 210 VAL A CA 1
ATOM 1696 C C . VAL A 1 210 ? -29.375 21.578 5.594 1 96.75 210 VAL A C 1
ATOM 1698 O O . VAL A 1 210 ? -30.531 21.266 5.305 1 96.75 210 VAL A O 1
ATOM 1701 N N . GLN A 1 211 ? -29.062 22.516 6.414 1 94.5 211 GLN A N 1
ATOM 1702 C CA . GLN A 1 211 ? -30.125 23.375 6.914 1 94.5 211 GLN A CA 1
ATOM 1703 C C . GLN A 1 211 ? -30.891 24.031 5.77 1 94.5 211 GLN A C 1
ATOM 1705 O O . GLN A 1 211 ? -32.125 24.047 5.762 1 94.5 211 GLN A O 1
ATOM 1710 N N . LYS A 1 212 ? -30.234 24.5 4.809 1 94.12 212 LYS A N 1
ATOM 1711 C CA . LYS A 1 212 ? -30.859 25.125 3.643 1 94.12 212 LYS A CA 1
ATOM 1712 C C . LYS A 1 212 ? -31.672 24.109 2.838 1 94.12 212 LYS A C 1
ATOM 1714 O O . LYS A 1 212 ? -32.75 24.422 2.34 1 94.12 212 LYS A O 1
ATOM 1719 N N . PHE A 1 213 ? -31.141 22.984 2.732 1 95.5 213 PHE A N 1
ATOM 1720 C CA . PHE A 1 213 ? -31.766 21.922 1.96 1 95.5 213 PHE A CA 1
ATOM 1721 C C . PHE A 1 213 ? -33.094 21.516 2.584 1 95.5 213 PHE A C 1
ATOM 1723 O O . PHE A 1 213 ? -34.062 21.188 1.874 1 95.5 213 PHE A O 1
ATOM 1730 N N . THR A 1 214 ? -33.156 21.438 3.893 1 92.12 214 THR A N 1
ATOM 1731 C CA . THR A 1 214 ? -34.312 20.906 4.602 1 92.12 214 THR A CA 1
ATOM 1732 C C . THR A 1 214 ? -35.312 22 4.887 1 92.12 214 THR A C 1
ATOM 1734 O O . THR A 1 214 ? -36.406 21.734 5.418 1 92.12 214 THR A O 1
ATOM 1737 N N . GLU A 1 215 ? -35 23.141 4.648 1 84.56 215 GLU A N 1
ATOM 1738 C CA . GLU A 1 215 ? -35.969 24.219 4.77 1 84.56 215 GLU A CA 1
ATOM 1739 C C . GLU A 1 215 ? -36.906 24.25 3.58 1 84.56 215 GLU A C 1
ATOM 1741 O O . GLU A 1 215 ? -36.562 23.828 2.479 1 84.56 215 GLU A O 1
ATOM 1746 N N . MET B 1 1 ? 72 34.5 22.297 1 27.12 1 MET B N 1
ATOM 1747 C CA . MET B 1 1 ? 70.75 34.094 22.875 1 27.12 1 MET B CA 1
ATOM 1748 C C . MET B 1 1 ? 69.625 34.188 21.844 1 27.12 1 MET B C 1
ATOM 1750 O O . MET B 1 1 ? 69.062 35.25 21.609 1 27.12 1 MET B O 1
ATOM 1754 N N . LEU B 1 2 ? 69.812 33.531 20.609 1 31.75 2 LEU B N 1
ATOM 1755 C CA . LEU B 1 2 ? 69.062 33.562 19.359 1 31.75 2 LEU B CA 1
ATOM 1756 C C . LEU B 1 2 ? 67.625 33 19.547 1 31.75 2 LEU B C 1
ATOM 1758 O O . LEU B 1 2 ? 67.5 31.828 19.844 1 31.75 2 LEU B O 1
ATOM 1762 N N . GLY B 1 3 ? 66.75 33.75 20.219 1 28.72 3 GLY B N 1
ATOM 1763 C CA . GLY B 1 3 ? 65.375 33.375 20.484 1 28.72 3 GLY B CA 1
ATOM 1764 C C . GLY B 1 3 ? 64.625 32.969 19.234 1 28.72 3 GLY B C 1
ATOM 1765 O O . GLY B 1 3 ? 64.438 33.75 18.312 1 28.72 3 GLY B O 1
ATOM 1766 N N . ARG B 1 4 ? 64.812 31.656 18.766 1 36.25 4 ARG B N 1
ATOM 1767 C CA . ARG B 1 4 ? 64.125 31.016 17.641 1 36.25 4 ARG B CA 1
ATOM 1768 C C . ARG B 1 4 ? 62.594 31.156 17.75 1 36.25 4 ARG B C 1
ATOM 1770 O O . ARG B 1 4 ? 62.031 30.766 18.75 1 36.25 4 ARG B O 1
ATOM 1777 N N . LEU B 1 5 ? 62 32.188 17.172 1 37.56 5 LEU B N 1
ATOM 1778 C CA . LEU B 1 5 ? 60.562 32.406 16.984 1 37.56 5 LEU B CA 1
ATOM 1779 C C . LEU B 1 5 ? 59.906 31.172 16.391 1 37.56 5 LEU B C 1
ATOM 1781 O O . LEU B 1 5 ? 60.281 30.734 15.297 1 37.56 5 LEU B O 1
ATOM 1785 N N . ILE B 1 6 ? 59.656 30.125 17.188 1 33.75 6 ILE B N 1
ATOM 1786 C CA . ILE B 1 6 ? 58.906 28.969 16.75 1 33.75 6 ILE B CA 1
ATOM 1787 C C . ILE B 1 6 ? 57.531 29.406 16.234 1 33.75 6 ILE B C 1
ATOM 1789 O O . ILE B 1 6 ? 56.781 30.094 16.922 1 33.75 6 ILE B O 1
ATOM 1793 N N . ALA B 1 7 ? 57.438 29.719 14.906 1 41.44 7 ALA B N 1
ATOM 1794 C CA . ALA B 1 7 ? 56.156 29.969 14.219 1 41.44 7 ALA B CA 1
ATOM 1795 C C . ALA B 1 7 ? 55.156 28.844 14.484 1 41.44 7 ALA B C 1
ATOM 1797 O O . ALA B 1 7 ? 55.469 27.672 14.281 1 41.44 7 ALA B O 1
ATOM 1798 N N . SER B 1 8 ? 54.25 29.047 15.438 1 36.28 8 SER B N 1
ATOM 1799 C CA . SER B 1 8 ? 53.125 28.156 15.711 1 36.28 8 SER B CA 1
ATOM 1800 C C . SER B 1 8 ? 52.312 27.891 14.445 1 36.28 8 SER B C 1
ATOM 1802 O O . SER B 1 8 ? 51.812 28.828 13.812 1 36.28 8 SER B O 1
ATOM 1804 N N . ARG B 1 9 ? 52.75 26.984 13.609 1 38.81 9 ARG B N 1
ATOM 1805 C CA . ARG B 1 9 ? 51.938 26.578 12.477 1 38.81 9 ARG B CA 1
ATOM 1806 C C . ARG B 1 9 ? 50.531 26.172 12.938 1 38.81 9 ARG B C 1
ATOM 1808 O O . ARG B 1 9 ? 50.406 25.297 13.797 1 38.81 9 ARG B O 1
ATOM 1815 N N . ALA B 1 10 ? 49.656 27.125 12.93 1 40.75 10 ALA B N 1
ATOM 1816 C CA . ALA B 1 10 ? 48.219 26.844 13.109 1 40.75 10 ALA B CA 1
ATOM 1817 C C . ALA B 1 10 ? 47.781 25.641 12.273 1 40.75 10 ALA B C 1
ATOM 1819 O O . ALA B 1 10 ? 48 25.609 11.062 1 40.75 10 ALA B O 1
ATOM 1820 N N . LEU B 1 11 ? 47.844 24.453 12.789 1 39 11 LEU B N 1
ATOM 1821 C CA . LEU B 1 11 ? 47.281 23.281 12.125 1 39 11 LEU B CA 1
ATOM 1822 C C . LEU B 1 11 ? 45.875 23.547 11.648 1 39 11 LEU B C 1
ATOM 1824 O O . LEU B 1 11 ? 45 23.875 12.453 1 39 11 LEU B O 1
ATOM 1828 N N . ARG B 1 12 ? 45.75 24.047 10.461 1 37.75 12 ARG B N 1
ATOM 1829 C CA . ARG B 1 12 ? 44.438 24.109 9.828 1 37.75 12 ARG B CA 1
ATOM 1830 C C . ARG B 1 12 ? 43.656 22.797 10.008 1 37.75 12 ARG B C 1
ATOM 1832 O O . ARG B 1 12 ? 44.125 21.75 9.594 1 37.75 12 ARG B O 1
ATOM 1839 N N . VAL B 1 13 ? 43 22.594 11.094 1 40.38 13 VAL B N 1
ATOM 1840 C CA . VAL B 1 13 ? 42.062 21.484 11.203 1 40.38 13 VAL B CA 1
ATOM 1841 C C . VAL B 1 13 ? 41.25 21.359 9.914 1 40.38 13 VAL B C 1
ATOM 1843 O O . VAL B 1 13 ? 40.656 22.328 9.461 1 40.38 13 VAL B O 1
ATOM 1846 N N . PRO B 1 14 ? 41.812 20.531 8.992 1 43.97 14 PRO B N 1
ATOM 1847 C CA . PRO B 1 14 ? 40.938 20.453 7.816 1 43.97 14 PRO B CA 1
ATOM 1848 C C . PRO B 1 14 ? 39.469 20.5 8.18 1 43.97 14 PRO B C 1
ATOM 1850 O O . PRO B 1 14 ? 39.062 20.062 9.266 1 43.97 14 PRO B O 1
ATOM 1853 N N . LYS B 1 15 ? 38.812 21.391 7.676 1 41.97 15 LYS B N 1
ATOM 1854 C CA . LYS B 1 15 ? 37.375 21.391 7.809 1 41.97 15 LYS B CA 1
ATOM 1855 C C . LYS B 1 15 ? 36.812 19.984 7.852 1 41.97 15 LYS B C 1
ATOM 1857 O O . LYS B 1 15 ? 37.031 19.188 6.93 1 41.97 15 LYS B O 1
ATOM 1862 N N . ALA B 1 16 ? 36.562 19.266 8.812 1 43.53 16 ALA B N 1
ATOM 1863 C CA . ALA B 1 16 ? 35.844 18 8.922 1 43.53 16 ALA B CA 1
ATOM 1864 C C . ALA B 1 16 ? 34.812 17.859 7.797 1 43.53 16 ALA B C 1
ATOM 1866 O O . ALA B 1 16 ? 33.938 18.734 7.629 1 43.53 16 ALA B O 1
ATOM 1867 N N . ARG B 1 17 ? 35.031 17.391 6.66 1 46.06 17 ARG B N 1
ATOM 1868 C CA . ARG B 1 17 ? 34.156 17.219 5.516 1 46.06 17 ARG B CA 1
ATOM 1869 C C . ARG B 1 17 ? 32.75 16.844 5.973 1 46.06 17 ARG B C 1
ATOM 1871 O O . ARG B 1 17 ? 32.531 15.758 6.504 1 46.06 17 ARG B O 1
ATOM 1878 N N . PHE B 1 18 ? 31.906 17.594 6.488 1 53.28 18 PHE B N 1
ATOM 1879 C CA . PHE B 1 18 ? 30.547 17.469 6.98 1 53.28 18 PHE B CA 1
ATOM 1880 C C . PHE B 1 18 ? 29.719 16.594 6.055 1 53.28 18 PHE B C 1
ATOM 1882 O O . PHE B 1 18 ? 29.469 16.953 4.898 1 53.28 18 PHE B O 1
ATOM 1889 N N . PHE B 1 19 ? 29.891 15.258 6.055 1 65.81 19 PHE B N 1
ATOM 1890 C CA . PHE B 1 19 ? 29.094 14.312 5.297 1 65.81 19 PHE B CA 1
ATOM 1891 C C . PHE B 1 19 ? 27.625 14.719 5.32 1 65.81 19 PHE B C 1
ATOM 1893 O O . PHE B 1 19 ? 27.016 14.812 6.391 1 65.81 19 PHE B O 1
ATOM 1900 N N . SER B 1 20 ? 27.172 15.312 4.203 1 84.38 20 SER B N 1
ATOM 1901 C CA . SER B 1 20 ? 25.766 15.695 4.086 1 84.38 20 SER B CA 1
ATOM 1902 C C . SER B 1 20 ? 24.859 14.508 4.367 1 84.38 20 SER B C 1
ATOM 1904 O O . SER B 1 20 ? 25.297 13.359 4.363 1 84.38 20 SER B O 1
ATOM 1906 N N . THR B 1 21 ? 23.797 14.742 4.836 1 90.06 21 THR B N 1
ATOM 1907 C CA . THR B 1 21 ? 22.781 13.727 5.039 1 90.06 21 THR B CA 1
ATOM 1908 C C . THR B 1 21 ? 22.625 12.859 3.791 1 90.06 21 THR B C 1
ATOM 1910 O O . THR B 1 21 ? 22.391 11.656 3.893 1 90.06 21 THR B O 1
ATOM 1913 N N . GLU B 1 22 ? 22.844 13.453 2.613 1 90.19 22 GLU B N 1
ATOM 1914 C CA . GLU B 1 22 ? 22.75 12.727 1.353 1 90.19 22 GLU B CA 1
ATOM 1915 C C . GLU B 1 22 ? 23.906 11.742 1.198 1 90.19 22 GLU B C 1
ATOM 1917 O O . GLU B 1 22 ? 23.703 10.617 0.735 1 90.19 22 GLU B O 1
ATOM 1922 N N . ASP B 1 23 ? 25.047 12.25 1.596 1 91.44 23 ASP B N 1
ATOM 1923 C CA . ASP B 1 23 ? 26.234 11.391 1.509 1 91.44 23 ASP B CA 1
ATOM 1924 C C . ASP B 1 23 ? 26.094 10.188 2.439 1 91.44 23 ASP B C 1
ATOM 1926 O O . ASP B 1 23 ? 26.469 9.07 2.072 1 91.44 23 ASP B O 1
ATOM 1930 N N . ALA B 1 24 ? 25.609 10.492 3.578 1 93.56 24 ALA B N 1
ATOM 1931 C CA . ALA B 1 24 ? 25.422 9.414 4.547 1 93.56 24 ALA B CA 1
ATOM 1932 C C . ALA B 1 24 ? 24.422 8.375 4.027 1 93.56 24 ALA B C 1
ATOM 1934 O O . ALA B 1 24 ? 24.688 7.172 4.094 1 93.56 24 ALA B O 1
ATOM 1935 N N . LEU B 1 25 ? 23.328 8.812 3.496 1 96.19 25 LEU B N 1
ATOM 1936 C CA . LEU B 1 25 ? 22.297 7.918 2.973 1 96.19 25 LEU B CA 1
ATOM 1937 C C . LEU B 1 25 ? 22.828 7.121 1.783 1 96.19 25 LEU B C 1
ATOM 1939 O O . LEU B 1 25 ? 22.672 5.898 1.727 1 96.19 25 LEU B O 1
ATOM 1943 N N . SER B 1 26 ? 23.484 7.773 0.935 1 94.5 26 SER B N 1
ATOM 1944 C CA . SER B 1 26 ? 24.031 7.117 -0.255 1 94.5 26 SER B CA 1
ATOM 1945 C C . SER B 1 26 ? 25.016 6.023 0.116 1 94.5 26 SER B C 1
ATOM 1947 O O . SER B 1 26 ? 25.016 4.941 -0.476 1 94.5 26 SER B O 1
ATOM 1949 N N . SER B 1 27 ? 25.875 6.352 1.056 1 95.5 27 SER B N 1
ATOM 1950 C CA . SER B 1 27 ? 26.859 5.375 1.493 1 95.5 27 SER B CA 1
ATOM 1951 C C . SER B 1 27 ? 26.203 4.148 2.109 1 95.5 27 SER B C 1
ATOM 1953 O O . SER B 1 27 ? 26.609 3.016 1.84 1 95.5 27 SER B O 1
ATOM 1955 N N . LEU B 1 28 ? 25.266 4.398 2.938 1 97 28 LEU B N 1
ATOM 1956 C CA . LEU B 1 28 ? 24.547 3.301 3.574 1 97 28 LEU B CA 1
ATOM 1957 C C . LEU B 1 28 ? 23.797 2.459 2.537 1 97 28 LEU B C 1
ATOM 1959 O O . LEU B 1 28 ? 23.766 1.23 2.637 1 97 28 LEU B O 1
ATOM 1963 N N . LEU B 1 29 ? 23.25 3.113 1.517 1 97.06 29 LEU B N 1
ATOM 1964 C CA . LEU B 1 29 ? 22.547 2.412 0.448 1 97.06 29 LEU B CA 1
ATOM 1965 C C . LEU B 1 29 ? 23.516 1.567 -0.375 1 97.06 29 LEU B C 1
ATOM 1967 O O . LEU B 1 29 ? 23.172 0.464 -0.805 1 97.06 29 LEU B O 1
ATOM 1971 N N . SER B 1 30 ? 24.703 2.086 -0.53 1 96.31 30 SER B N 1
ATOM 1972 C CA . SER B 1 30 ? 25.734 1.331 -1.242 1 96.31 30 SER B CA 1
ATOM 1973 C C . SER B 1 30 ? 26.078 0.045 -0.502 1 96.31 30 SER B C 1
ATOM 1975 O O . SER B 1 30 ? 26.234 -1.011 -1.119 1 96.31 30 SER B O 1
ATOM 1977 N N . ARG B 1 31 ? 26.219 0.214 0.747 1 96.88 31 ARG B N 1
ATOM 1978 C CA . ARG B 1 31 ? 26.5 -0.955 1.575 1 96.88 31 ARG B CA 1
ATOM 1979 C C . ARG B 1 31 ? 25.375 -1.978 1.479 1 96.88 31 ARG B C 1
ATOM 1981 O O . ARG B 1 31 ? 25.625 -3.168 1.285 1 96.88 31 ARG B O 1
ATOM 1988 N N . GLU B 1 32 ? 24.078 -1.537 1.674 1 96.12 32 GLU B N 1
ATOM 1989 C CA . GLU B 1 32 ? 22.906 -2.42 1.591 1 96.12 32 GLU B CA 1
ATOM 1990 C C . GLU B 1 32 ? 22.828 -3.098 0.226 1 96.12 32 GLU B C 1
ATOM 1992 O O . GLU B 1 32 ? 22.562 -4.297 0.137 1 96.12 32 GLU B O 1
ATOM 1997 N N . LEU B 1 33 ? 23.156 -2.363 -0.838 1 96.94 33 LEU B N 1
ATOM 1998 C CA . LEU B 1 33 ? 23.094 -2.871 -2.205 1 96.94 33 LEU B CA 1
ATOM 1999 C C . LEU B 1 33 ? 24.094 -4.012 -2.406 1 96.94 33 LEU B C 1
ATOM 2001 O O . LEU B 1 33 ? 23.734 -5.059 -2.957 1 96.94 33 LEU B O 1
ATOM 2005 N N . ALA B 1 34 ? 25.281 -3.801 -1.938 1 96.56 34 ALA B N 1
ATOM 2006 C CA . ALA B 1 34 ? 26.312 -4.832 -2.076 1 96.56 34 ALA B CA 1
ATOM 2007 C C . ALA B 1 34 ? 25.891 -6.113 -1.358 1 96.56 34 ALA B C 1
ATOM 2009 O O . ALA B 1 34 ? 26.016 -7.211 -1.909 1 96.56 34 ALA B O 1
ATOM 2010 N N . GLU B 1 35 ? 25.391 -5.922 -0.169 1 95.88 35 GLU B N 1
ATOM 2011 C CA . GLU B 1 35 ? 24.969 -7.07 0.622 1 95.88 35 GLU B CA 1
ATOM 2012 C C . GLU B 1 35 ? 23.812 -7.801 -0.05 1 95.88 35 GLU B C 1
ATOM 2014 O O . GLU B 1 35 ? 23.812 -9.031 -0.142 1 95.88 35 GLU B O 1
ATOM 2019 N N . GLU B 1 36 ? 22.781 -7.082 -0.48 1 95.25 36 GLU B N 1
ATOM 2020 C CA . GLU B 1 36 ? 21.594 -7.684 -1.076 1 95.25 36 GLU B CA 1
ATOM 2021 C C . GLU B 1 36 ? 21.922 -8.359 -2.404 1 95.25 36 GLU B C 1
ATOM 2023 O O . GLU B 1 36 ? 21.344 -9.398 -2.734 1 95.25 36 GLU B O 1
ATOM 2028 N N . LYS B 1 37 ? 22.875 -7.805 -3.186 1 95.56 37 LYS B N 1
ATOM 2029 C CA . LYS B 1 37 ? 23.281 -8.414 -4.445 1 95.56 37 LYS B CA 1
ATOM 2030 C C . LYS B 1 37 ? 23.984 -9.75 -4.199 1 95.56 37 LYS B C 1
ATOM 2032 O O . LYS B 1 37 ? 23.766 -10.711 -4.941 1 95.56 37 LYS B O 1
ATOM 2037 N N . ALA B 1 38 ? 24.719 -9.766 -3.154 1 94.69 38 ALA B N 1
ATOM 2038 C CA . ALA B 1 38 ? 25.469 -10.984 -2.816 1 94.69 38 ALA B CA 1
ATOM 2039 C C . ALA B 1 38 ? 24.516 -12.094 -2.375 1 94.69 38 ALA B C 1
ATOM 2041 O O . ALA B 1 38 ? 24.828 -13.281 -2.535 1 94.69 38 ALA B O 1
ATOM 2042 N N . ASN B 1 39 ? 23.359 -11.711 -1.872 1 91.31 39 ASN B N 1
ATOM 2043 C CA . ASN B 1 39 ? 22.422 -12.68 -1.303 1 91.31 39 ASN B CA 1
ATOM 2044 C C . ASN B 1 39 ? 21.297 -13.008 -2.271 1 91.31 39 ASN B C 1
ATOM 2046 O O . ASN B 1 39 ? 20.406 -13.797 -1.949 1 91.31 39 ASN B O 1
ATOM 2050 N N . CYS B 1 40 ? 21.312 -12.375 -3.383 1 91.62 40 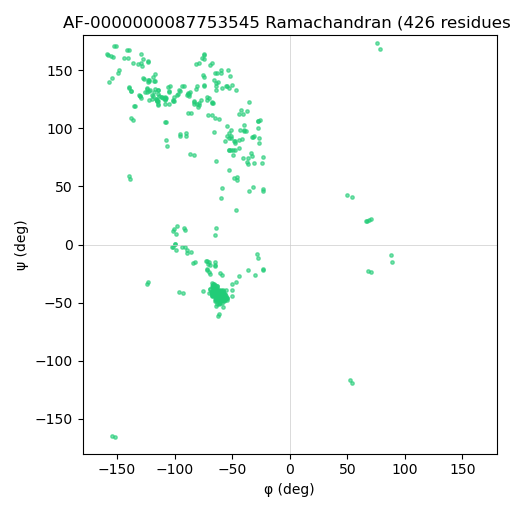CYS B N 1
ATOM 2051 C CA . CYS B 1 40 ? 20.281 -12.609 -4.375 1 91.62 40 CYS B CA 1
ATOM 2052 C C . CYS B 1 40 ? 20.672 -13.727 -5.332 1 91.62 40 CYS B C 1
ATOM 2054 O O . CYS B 1 40 ? 21.469 -13.5 -6.254 1 91.62 40 CYS B O 1
ATOM 2056 N N . PHE B 1 41 ? 20.234 -14.906 -5.082 1 92.5 41 PHE B N 1
ATOM 2057 C CA . PHE B 1 41 ? 20.562 -16.031 -5.945 1 92.5 41 PHE B CA 1
ATOM 2058 C C . PHE B 1 41 ? 19.375 -17 -6.051 1 92.5 41 PHE B C 1
ATOM 2060 O O . PHE B 1 41 ? 18.469 -16.969 -5.215 1 92.5 41 PHE B O 1
ATOM 2067 N N . VAL B 1 42 ? 19.469 -17.781 -7.098 1 94.75 42 VAL B N 1
ATOM 2068 C CA . VAL B 1 42 ? 18.453 -18.781 -7.324 1 94.75 42 VAL B CA 1
ATOM 2069 C C . VAL B 1 42 ? 18.766 -20.031 -6.496 1 94.75 42 VAL B C 1
ATOM 2071 O O . VAL B 1 42 ? 19.828 -20.625 -6.629 1 94.75 42 VAL B O 1
ATOM 2074 N N . SER B 1 43 ? 17.844 -20.438 -5.645 1 94.19 43 SER B N 1
ATOM 2075 C CA . SER B 1 43 ? 18.047 -21.656 -4.844 1 94.19 43 SER B CA 1
ATOM 2076 C C . SER B 1 43 ? 17.891 -22.906 -5.691 1 94.19 43 SER B C 1
ATOM 2078 O O . SER B 1 43 ? 17.234 -22.875 -6.738 1 94.19 43 SER B O 1
ATOM 2080 N N . ASP B 1 44 ? 18.359 -24.016 -5.18 1 96.25 44 ASP B N 1
ATOM 2081 C CA . ASP B 1 44 ? 18.203 -25.297 -5.852 1 96.25 44 ASP B CA 1
ATOM 2082 C C . ASP B 1 44 ? 16.734 -25.703 -5.906 1 96.25 44 ASP B C 1
ATOM 2084 O O . ASP B 1 44 ? 16.281 -26.281 -6.898 1 96.25 44 ASP B O 1
ATOM 2088 N N . GLU B 1 45 ? 16.109 -25.422 -4.863 1 95.88 45 GLU B N 1
ATOM 2089 C CA . GLU B 1 45 ? 14.695 -25.75 -4.797 1 95.88 45 GLU B CA 1
ATOM 2090 C C . GLU B 1 45 ? 13.906 -25.016 -5.887 1 95.88 45 GLU B C 1
ATOM 2092 O O . GLU B 1 45 ? 13.102 -25.641 -6.59 1 95.88 45 GLU B O 1
ATOM 2097 N N . LEU B 1 46 ? 14.148 -23.781 -6.012 1 97.62 46 LEU B N 1
ATOM 2098 C CA . LEU B 1 46 ? 13.453 -23.016 -7.031 1 97.62 46 LEU B CA 1
ATOM 2099 C C . LEU B 1 46 ? 13.82 -23.5 -8.43 1 97.62 46 LEU B C 1
ATOM 2101 O O . LEU B 1 46 ? 12.961 -23.594 -9.305 1 97.62 46 LEU B O 1
ATOM 2105 N N . GLU B 1 47 ? 15.039 -23.797 -8.695 1 97.62 47 GLU B N 1
ATOM 2106 C CA . GLU B 1 47 ? 15.469 -24.281 -10.008 1 97.62 47 GLU B CA 1
ATOM 2107 C C . GLU B 1 47 ? 14.719 -25.562 -10.391 1 97.62 47 GLU B C 1
ATOM 2109 O O . GLU B 1 47 ? 14.25 -25.688 -11.523 1 97.62 47 GLU B O 1
ATOM 2114 N N . THR B 1 48 ? 14.617 -26.406 -9.445 1 98.31 48 THR B N 1
ATOM 2115 C CA . THR B 1 48 ? 13.914 -27.656 -9.68 1 98.31 48 THR B CA 1
ATOM 2116 C C . THR B 1 48 ? 12.438 -27.406 -9.977 1 98.31 48 THR B C 1
ATOM 2118 O O . THR B 1 48 ? 11.898 -27.969 -10.938 1 98.31 48 THR B O 1
ATOM 2121 N N . LEU B 1 49 ? 11.859 -26.609 -9.195 1 98.19 49 LEU B N 1
ATOM 2122 C CA . LEU B 1 49 ? 10.453 -26.281 -9.383 1 98.19 49 LEU B CA 1
ATOM 2123 C C . LEU B 1 49 ? 10.234 -25.594 -10.719 1 98.19 49 LEU B C 1
ATOM 2125 O O . LEU B 1 49 ? 9.25 -25.859 -11.414 1 98.19 49 LEU B O 1
ATOM 2129 N N . ARG B 1 50 ? 11.078 -24.719 -11.039 1 98.19 50 ARG B N 1
ATOM 2130 C CA . ARG B 1 50 ? 10.977 -23.953 -12.273 1 98.19 50 ARG B CA 1
ATOM 2131 C C . ARG B 1 50 ? 11.031 -24.859 -13.492 1 98.19 50 ARG B C 1
ATOM 2133 O O . ARG B 1 50 ? 10.258 -24.703 -14.438 1 98.19 50 ARG B O 1
ATOM 2140 N N . GLU B 1 51 ? 11.875 -25.812 -13.5 1 98.25 51 GLU B N 1
ATOM 2141 C CA . GLU B 1 51 ? 11.977 -26.766 -14.594 1 98.25 51 GLU B CA 1
ATOM 2142 C C . GLU B 1 51 ? 10.656 -27.516 -14.789 1 98.25 51 GLU B C 1
ATOM 2144 O O . GLU B 1 51 ? 10.219 -27.734 -15.922 1 98.25 51 GLU B O 1
ATOM 2149 N N . LYS B 1 52 ? 10.125 -27.891 -13.695 1 98.25 52 LYS B N 1
ATOM 2150 C CA . LYS B 1 52 ? 8.859 -28.625 -13.766 1 98.25 52 LYS B CA 1
ATOM 2151 C C . LYS B 1 52 ? 7.742 -27.734 -14.297 1 98.25 52 LYS B C 1
ATOM 2153 O O . LYS B 1 52 ? 6.973 -28.141 -15.164 1 98.25 52 LYS B O 1
ATOM 2158 N N . VAL B 1 53 ? 7.672 -26.547 -13.836 1 98.31 53 VAL B N 1
ATOM 2159 C CA . VAL B 1 53 ? 6.613 -25.609 -14.195 1 98.31 53 VAL B CA 1
ATOM 2160 C C . VAL B 1 53 ? 6.73 -25.234 -15.672 1 98.31 53 VAL B C 1
ATOM 2162 O O . VAL B 1 53 ? 5.723 -25.109 -16.375 1 98.31 53 VAL B O 1
ATOM 2165 N N . LEU B 1 54 ? 7.926 -25.141 -16.172 1 98.19 54 LEU B N 1
ATOM 2166 C CA . LEU B 1 54 ? 8.172 -24.703 -17.547 1 98.19 54 LEU B CA 1
ATOM 2167 C C . LEU B 1 54 ? 7.746 -25.781 -18.547 1 98.19 54 LEU B C 1
ATOM 2169 O O . LEU B 1 54 ? 7.605 -25.5 -19.734 1 98.19 54 LEU B O 1
ATOM 2173 N N . LYS B 1 55 ? 7.512 -26.984 -18.047 1 98.06 55 LYS B N 1
ATOM 2174 C CA . LYS B 1 55 ? 7.004 -28.031 -18.922 1 98.06 55 LYS B CA 1
ATOM 2175 C C . LYS B 1 55 ? 5.547 -27.781 -19.297 1 98.06 55 LYS B C 1
ATOM 2177 O O . LYS B 1 55 ? 5.074 -28.281 -20.328 1 98.06 55 LYS B O 1
ATOM 2182 N N . THR B 1 56 ? 4.887 -27 -18.5 1 97.94 56 THR B N 1
ATOM 2183 C CA . THR B 1 56 ? 3.445 -26.859 -18.688 1 97.94 56 THR B CA 1
ATOM 2184 C C . THR B 1 56 ? 3.066 -25.391 -18.875 1 97.94 56 THR B C 1
ATOM 2186 O O . THR B 1 56 ? 2.133 -25.078 -19.625 1 97.94 56 THR B O 1
ATOM 2189 N N . PHE B 1 57 ? 3.801 -24.531 -18.203 1 98.81 57 PHE B N 1
ATOM 2190 C CA . PHE B 1 57 ? 3.428 -23.125 -18.188 1 98.81 57 PHE B CA 1
ATOM 2191 C C . PHE B 1 57 ? 4.504 -22.281 -18.844 1 98.81 57 PHE B C 1
ATOM 2193 O O . PHE B 1 57 ? 5.695 -22.562 -18.719 1 98.81 57 PHE B O 1
ATOM 2200 N N . LYS B 1 58 ? 4.016 -21.188 -19.516 1 98.75 58 LYS B N 1
ATOM 2201 C CA . LYS B 1 58 ? 4.867 -20.062 -19.875 1 98.75 58 LYS B CA 1
ATOM 2202 C C . LYS B 1 58 ? 4.805 -18.969 -18.812 1 98.75 58 LYS B C 1
ATOM 2204 O O . LYS B 1 58 ? 3.721 -18.609 -18.344 1 98.75 58 LYS B O 1
ATOM 2209 N N . ILE B 1 59 ? 5.984 -18.469 -18.516 1 98.75 59 ILE B N 1
ATOM 2210 C CA . ILE B 1 59 ? 6.055 -17.469 -17.453 1 98.75 59 ILE B CA 1
ATOM 2211 C C . ILE B 1 59 ? 6.176 -16.078 -18.078 1 98.75 59 ILE B C 1
ATOM 2213 O O . ILE B 1 59 ? 7.078 -15.828 -18.875 1 98.75 59 ILE B O 1
ATOM 2217 N N . HIS B 1 60 ? 5.316 -15.195 -17.781 1 98.56 60 HIS B N 1
ATOM 2218 C CA . HIS B 1 60 ? 5.383 -13.789 -18.156 1 98.56 60 HIS B CA 1
ATOM 2219 C C . HIS B 1 60 ? 5.723 -12.914 -16.953 1 98.56 60 HIS B C 1
ATOM 2221 O O . HIS B 1 60 ? 4.875 -12.68 -16.094 1 98.56 60 HIS B O 1
ATOM 2227 N N . ASP B 1 61 ? 6.891 -12.445 -16.891 1 98.12 61 ASP B N 1
ATOM 2228 C CA . ASP B 1 61 ? 7.473 -11.672 -15.797 1 98.12 61 ASP B CA 1
ATOM 2229 C C . ASP B 1 61 ? 8.242 -10.461 -16.328 1 98.12 61 ASP B C 1
ATOM 2231 O O . ASP B 1 61 ? 9.219 -10.617 -17.062 1 98.12 61 ASP B O 1
ATOM 2235 N N . THR B 1 62 ? 7.855 -9.227 -15.961 1 96.69 62 THR B N 1
ATOM 2236 C CA . THR B 1 62 ? 8.484 -8.008 -16.453 1 96.69 62 THR B CA 1
ATOM 2237 C C . THR B 1 62 ? 9.18 -7.266 -15.305 1 96.69 62 THR B C 1
ATOM 2239 O O . THR B 1 62 ? 8.594 -7.082 -14.234 1 96.69 62 THR B O 1
ATOM 2242 N N . PRO B 1 63 ? 10.453 -6.828 -15.523 1 94.69 63 PRO B N 1
ATOM 2243 C CA . PRO B 1 63 ? 11.125 -6.031 -14.492 1 94.69 63 PRO B CA 1
ATOM 2244 C C . PRO B 1 63 ? 10.32 -4.797 -14.086 1 94.69 63 PRO B C 1
ATOM 2246 O O . PRO B 1 63 ? 9.727 -4.133 -14.938 1 94.69 63 PRO B O 1
ATOM 2249 N N . GLY B 1 64 ? 10.258 -4.543 -12.797 1 93.31 64 GLY B N 1
ATOM 2250 C CA . GLY B 1 64 ? 9.562 -3.377 -12.281 1 93.31 64 GLY B CA 1
ATOM 2251 C C . GLY B 1 64 ? 8.094 -3.629 -12.008 1 93.31 64 GLY B C 1
ATOM 2252 O O . GLY B 1 64 ? 7.426 -2.82 -11.359 1 93.31 64 GLY B O 1
ATOM 2253 N N . ASN B 1 65 ? 7.66 -4.68 -12.531 1 94.94 65 ASN B N 1
ATOM 2254 C CA . ASN B 1 65 ? 6.266 -5.078 -12.367 1 94.94 65 ASN B CA 1
ATOM 2255 C C . ASN B 1 65 ? 6.129 -6.277 -11.438 1 94.94 65 ASN B C 1
ATOM 2257 O O . ASN B 1 65 ? 6.762 -7.312 -11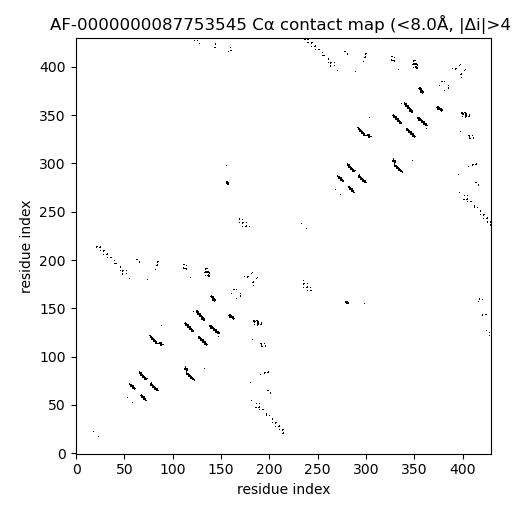.656 1 94.94 65 ASN B O 1
ATOM 2261 N N . VAL B 1 66 ? 5.297 -6.109 -10.391 1 96.94 66 VAL B N 1
ATOM 2262 C CA . VAL B 1 66 ? 5.238 -7.145 -9.359 1 96.94 66 VAL B CA 1
ATOM 2263 C C . VAL B 1 66 ? 4.191 -8.188 -9.734 1 96.94 66 VAL B C 1
ATOM 2265 O O . VAL B 1 66 ? 4.047 -9.203 -9.055 1 96.94 66 VAL B O 1
ATOM 2268 N N . ALA B 1 67 ? 3.453 -7.992 -10.797 1 97.62 67 ALA B N 1
ATOM 2269 C CA . ALA B 1 67 ? 2.463 -8.945 -11.289 1 97.62 67 ALA B CA 1
ATOM 2270 C C . ALA B 1 67 ? 3.098 -9.961 -12.234 1 97.62 67 ALA B C 1
ATOM 2272 O O . ALA B 1 67 ? 3.809 -9.586 -13.172 1 97.62 67 ALA B O 1
ATOM 2273 N N . ILE B 1 68 ? 2.828 -11.219 -11.961 1 98.5 68 ILE B N 1
ATOM 2274 C CA . ILE B 1 68 ? 3.34 -12.312 -12.789 1 98.5 68 ILE B CA 1
ATOM 2275 C C . ILE B 1 68 ? 2.176 -13.141 -13.32 1 98.5 68 ILE B C 1
ATOM 2277 O O . ILE B 1 68 ? 1.201 -13.391 -12.609 1 98.5 68 ILE B O 1
ATOM 2281 N N . THR B 1 69 ? 2.305 -13.578 -14.57 1 98.69 69 THR B N 1
ATOM 2282 C CA . THR B 1 69 ? 1.288 -14.43 -15.18 1 98.69 69 THR B CA 1
ATOM 2283 C C . THR B 1 69 ? 1.912 -15.711 -15.727 1 98.69 69 THR B C 1
ATOM 2285 O O . THR B 1 69 ? 2.947 -15.664 -16.391 1 98.69 69 THR B O 1
ATOM 2288 N N . LEU B 1 70 ? 1.297 -16.828 -15.383 1 98.88 70 LEU B N 1
ATOM 2289 C CA . LEU B 1 70 ? 1.587 -18.125 -16 1 98.88 70 LEU B CA 1
ATOM 2290 C C . LEU B 1 70 ? 0.477 -18.531 -16.969 1 98.88 70 LEU B C 1
ATOM 2292 O O . LEU B 1 70 ? -0.706 -18.453 -16.625 1 98.88 70 LEU B O 1
ATOM 2296 N N . LYS B 1 71 ? 0.903 -18.938 -18.109 1 98.81 71 LYS B N 1
ATOM 2297 C CA . LYS B 1 71 ? -0.091 -19.344 -19.094 1 98.81 71 LYS B CA 1
ATOM 2298 C C . LYS B 1 71 ? 0.148 -20.781 -19.562 1 98.81 71 LYS B C 1
ATOM 2300 O O . LYS B 1 71 ? 1.294 -21.188 -19.75 1 98.81 71 LYS B O 1
ATOM 2305 N N . SER B 1 72 ? -0.92 -21.5 -19.75 1 98.62 72 SER B N 1
ATOM 2306 C CA . SER B 1 72 ? -0.862 -22.859 -20.266 1 98.62 72 SER B CA 1
ATOM 2307 C C . SER B 1 72 ? -2.141 -23.234 -21.016 1 98.62 72 SER B C 1
ATOM 2309 O O . SER B 1 72 ? -3.055 -22.406 -21.125 1 98.62 72 SER B O 1
ATOM 2311 N N . LYS B 1 73 ? -2.043 -24.344 -21.625 1 98.25 73 LYS B N 1
ATOM 2312 C CA . LYS B 1 73 ? -3.201 -24.953 -22.281 1 98.25 73 LYS B CA 1
ATOM 2313 C C . LYS B 1 73 ? -3.412 -26.391 -21.828 1 98.25 73 LYS B C 1
ATOM 2315 O O . LYS B 1 73 ? -2.445 -27.125 -21.625 1 98.25 73 LYS B O 1
ATOM 2320 N N . TYR B 1 74 ? -4.594 -26.797 -21.703 1 98.06 74 TYR B N 1
ATOM 2321 C CA . TYR B 1 74 ? -5.016 -28.156 -21.391 1 98.06 74 TYR B CA 1
ATOM 2322 C C . TYR B 1 74 ? -6.215 -28.562 -22.25 1 98.06 74 TYR B C 1
ATOM 2324 O O . TYR B 1 74 ? -7.332 -28.109 -22.016 1 98.06 74 TYR B O 1
ATOM 2332 N N . ASN B 1 75 ? -5.996 -29.453 -23.188 1 96.94 75 ASN B N 1
ATOM 2333 C CA . ASN B 1 75 ? -7.012 -29.766 -24.188 1 96.94 75 ASN B CA 1
ATOM 2334 C C . ASN B 1 75 ? -7.535 -28.5 -24.875 1 96.94 75 ASN B C 1
ATOM 2336 O O . ASN B 1 75 ? -6.773 -27.766 -25.5 1 96.94 75 ASN B O 1
ATOM 2340 N N . ASP B 1 76 ? -8.797 -28.156 -24.734 1 97.38 76 ASP B N 1
ATOM 2341 C CA . ASP B 1 76 ? -9.383 -27 -25.391 1 97.38 76 ASP B CA 1
ATOM 2342 C C . ASP B 1 76 ? -9.492 -25.812 -24.422 1 97.38 76 ASP B C 1
ATOM 2344 O O . ASP B 1 76 ? -10.141 -24.812 -24.734 1 97.38 76 ASP B O 1
ATOM 2348 N N . GLU B 1 77 ? -8.836 -25.922 -23.328 1 98.19 77 GLU B N 1
ATOM 2349 C CA . GLU B 1 77 ? -8.914 -24.891 -22.297 1 98.19 77 GLU B CA 1
ATOM 2350 C C . GLU B 1 77 ? -7.664 -24.016 -22.281 1 98.19 77 GLU B C 1
ATOM 2352 O O . GLU B 1 77 ? -6.551 -24.516 -22.453 1 98.19 77 GLU B O 1
ATOM 2357 N N . LEU B 1 78 ? -7.918 -22.703 -22.156 1 97.75 78 LEU B N 1
ATOM 2358 C CA . LEU B 1 78 ? -6.836 -21.766 -21.875 1 97.75 78 LEU B CA 1
ATOM 2359 C C . LEU B 1 78 ? -6.742 -21.484 -20.391 1 97.75 78 LEU B C 1
ATOM 2361 O O . LEU B 1 78 ? -7.754 -21.219 -19.734 1 97.75 78 LEU B O 1
ATOM 2365 N N . ILE B 1 79 ? -5.496 -21.547 -19.875 1 98.31 79 ILE B N 1
ATOM 2366 C CA . ILE B 1 79 ? -5.305 -21.406 -18.422 1 98.31 79 ILE B CA 1
ATOM 2367 C C . ILE B 1 79 ? -4.367 -20.234 -18.156 1 98.31 79 ILE B C 1
ATOM 2369 O O . ILE B 1 79 ? -3.314 -20.109 -18.781 1 98.31 79 ILE B O 1
ATOM 2373 N N . ASP B 1 80 ? -4.75 -19.359 -17.234 1 97.25 80 ASP B N 1
ATOM 2374 C CA . ASP B 1 80 ? -3.871 -18.312 -16.734 1 97.25 80 ASP B CA 1
ATOM 2375 C C . ASP B 1 80 ? -3.848 -18.281 -15.211 1 97.25 80 ASP B C 1
ATOM 2377 O O . ASP B 1 80 ? -4.898 -18.281 -14.562 1 97.25 80 ASP B O 1
ATOM 2381 N N . VAL B 1 81 ? -2.697 -18.312 -14.664 1 98.69 81 VAL B N 1
ATOM 2382 C CA . VAL B 1 81 ? -2.465 -18.125 -13.234 1 98.69 81 VAL B CA 1
ATOM 2383 C C . VAL B 1 81 ? -1.802 -16.781 -12.984 1 98.69 81 VAL B C 1
ATOM 2385 O O . VAL B 1 81 ? -0.757 -16.469 -13.562 1 98.69 81 VAL B O 1
ATOM 2388 N N . ASN B 1 82 ? -2.424 -15.984 -12.109 1 98.44 82 ASN B N 1
ATOM 2389 C CA . ASN B 1 82 ? -1.936 -14.641 -11.859 1 98.44 82 ASN B CA 1
ATOM 2390 C C . ASN B 1 82 ? -1.64 -14.414 -10.375 1 98.44 82 ASN B C 1
ATOM 2392 O O . ASN B 1 82 ? -2.439 -14.789 -9.516 1 98.44 82 ASN B O 1
ATOM 2396 N N . PHE B 1 83 ? -0.492 -13.836 -10.125 1 98.5 83 PHE B N 1
ATOM 2397 C CA . PHE B 1 83 ? -0.185 -13.484 -8.75 1 98.5 83 PHE B CA 1
ATOM 2398 C C . PHE B 1 83 ? 0.688 -12.234 -8.688 1 98.5 83 PHE B C 1
ATOM 2400 O O . PHE B 1 83 ? 1.368 -11.898 -9.664 1 98.5 83 PHE B O 1
ATOM 2407 N N . ASN B 1 84 ? 0.542 -11.516 -7.648 1 98.06 84 ASN B N 1
ATOM 2408 C CA . ASN B 1 84 ? 1.331 -10.352 -7.262 1 98.06 84 ASN B CA 1
ATOM 2409 C C . ASN B 1 84 ? 2.236 -10.656 -6.074 1 98.06 84 ASN B C 1
ATOM 2411 O O . ASN B 1 84 ? 1.76 -11.086 -5.02 1 98.06 84 ASN B O 1
ATOM 2415 N N . VAL B 1 85 ? 3.516 -10.43 -6.223 1 97.38 85 VAL B N 1
ATOM 2416 C CA . VAL B 1 85 ? 4.48 -10.906 -5.234 1 97.38 85 VAL B CA 1
ATOM 2417 C C . VAL B 1 85 ? 4.328 -10.109 -3.939 1 97.38 85 VAL B C 1
ATOM 2419 O O . VAL B 1 85 ? 4.84 -10.516 -2.893 1 97.38 85 VAL B O 1
ATOM 2422 N N . GLN B 1 86 ? 3.662 -9.008 -3.986 1 95.25 86 GLN B N 1
ATOM 2423 C CA . GLN B 1 86 ? 3.465 -8.211 -2.779 1 95.25 86 GLN B CA 1
ATOM 2424 C C . GLN B 1 86 ? 2.082 -8.445 -2.18 1 95.25 86 GLN B C 1
ATOM 2426 O O . GLN B 1 86 ? 1.72 -7.832 -1.176 1 95.25 86 GLN B O 1
ATOM 2431 N N . ASP B 1 87 ? 1.3 -9.289 -2.801 1 96.81 87 ASP B N 1
ATOM 2432 C CA . ASP B 1 87 ? -0.001 -9.672 -2.258 1 96.81 87 ASP B CA 1
ATOM 2433 C C . ASP B 1 87 ? 0.132 -10.844 -1.287 1 96.81 87 ASP B C 1
ATOM 2435 O O . ASP B 1 87 ? -0.272 -11.969 -1.601 1 96.81 87 ASP B O 1
ATOM 2439 N N . ILE B 1 88 ? 0.563 -10.523 -0.103 1 96.12 88 ILE B N 1
ATOM 2440 C CA . ILE B 1 88 ? 0.87 -11.531 0.912 1 96.12 88 ILE B CA 1
ATOM 2441 C C . ILE B 1 88 ? -0.387 -11.844 1.718 1 96.12 88 ILE B C 1
ATOM 2443 O O . ILE B 1 88 ? -1.1 -10.938 2.154 1 96.12 88 ILE B O 1
ATOM 2447 N N . ALA B 1 89 ? -0.618 -13.086 1.796 1 95.75 89 ALA B N 1
ATOM 2448 C CA . ALA B 1 89 ? -1.766 -13.516 2.588 1 95.75 89 ALA B CA 1
ATOM 2449 C C . ALA B 1 89 ? -1.421 -13.562 4.074 1 95.75 89 ALA B C 1
ATOM 2451 O O . ALA B 1 89 ? -0.317 -13.961 4.449 1 95.75 89 ALA B O 1
ATOM 2452 N N . GLU B 1 90 ? -2.309 -13 4.902 1 84 90 GLU B N 1
ATOM 2453 C CA . GLU B 1 90 ? -2.094 -12.984 6.348 1 84 90 GLU B CA 1
ATOM 2454 C C . GLU B 1 90 ? -2.182 -14.391 6.93 1 84 90 GLU B C 1
ATOM 2456 O O . GLU B 1 90 ? -2.979 -15.211 6.469 1 84 90 GLU B O 1
ATOM 2461 N N . THR B 1 91 ? -1.075 -14.727 7.574 1 72.81 91 THR B N 1
ATOM 2462 C CA . THR B 1 91 ? -1.126 -16.016 8.266 1 72.81 91 THR B CA 1
ATOM 2463 C C . THR B 1 91 ? -1.892 -15.883 9.586 1 72.81 91 THR B C 1
ATOM 2465 O O . THR B 1 91 ? -1.893 -14.82 10.203 1 72.81 91 THR B O 1
ATOM 2468 N N . GLU B 1 92 ? -2.943 -16.656 9.742 1 56 92 GLU B N 1
ATOM 2469 C CA . GLU B 1 92 ? -3.523 -16.719 11.086 1 56 92 GLU B CA 1
ATOM 2470 C C . GLU B 1 92 ? -2.443 -16.906 12.148 1 56 92 GLU B C 1
ATOM 2472 O O . GLU B 1 92 ? -1.78 -17.938 12.195 1 56 92 GLU B O 1
ATOM 2477 N N . GLU B 1 93 ? -1.572 -16.203 12.25 1 46 93 GLU B N 1
ATOM 2478 C CA . GLU B 1 93 ? -0.711 -16.484 13.391 1 46 93 GLU B CA 1
ATOM 2479 C C . GLU B 1 93 ? -1.534 -16.828 14.633 1 46 93 GLU B C 1
ATOM 2481 O O . GLU B 1 93 ? -2.57 -16.203 14.883 1 46 93 GLU B O 1
ATOM 2486 N N . ALA B 1 94 ? -1.471 -18.078 15.234 1 37.59 94 ALA B N 1
ATOM 2487 C CA . ALA B 1 94 ? -1.841 -18.469 16.594 1 37.59 94 ALA B CA 1
ATOM 2488 C C . ALA B 1 94 ? -1.462 -17.391 17.594 1 37.59 94 ALA B C 1
ATOM 2490 O O . ALA B 1 94 ? -0.324 -16.906 17.609 1 37.59 94 ALA B O 1
ATOM 2491 N N . TYR B 1 95 ? -2.334 -16.516 18.016 1 38.31 95 TYR B N 1
ATOM 2492 C CA . TYR B 1 95 ? -2.072 -15.945 19.328 1 38.31 95 TYR B CA 1
ATOM 2493 C C . TYR B 1 95 ? -1.194 -16.875 20.156 1 38.31 95 TYR B C 1
ATOM 2495 O O . TYR B 1 95 ? -1.68 -17.859 20.719 1 38.31 95 TYR B O 1
ATOM 2503 N N . GLU B 1 96 ? -0.163 -17.391 19.734 1 35.06 96 GLU B N 1
ATOM 2504 C CA . GLU B 1 96 ? 0.571 -18.094 20.781 1 35.06 96 GLU B CA 1
ATOM 2505 C C . GLU B 1 96 ? 0.555 -17.312 22.078 1 35.06 96 GLU B C 1
ATOM 2507 O O . GLU B 1 96 ? 0.682 -16.094 22.078 1 35.06 96 GLU B O 1
ATOM 2512 N N . ASP B 1 97 ? -0.118 -17.844 23.078 1 35.28 97 ASP B N 1
ATOM 2513 C CA . ASP B 1 97 ? -0.1 -17.5 24.5 1 35.28 97 ASP B CA 1
ATOM 2514 C C . ASP B 1 97 ? 1.249 -16.906 24.906 1 35.28 97 ASP B C 1
ATOM 2516 O O . ASP B 1 97 ? 2.299 -17.469 24.594 1 35.28 97 ASP B O 1
ATOM 2520 N N . GLU B 1 98 ? 1.292 -15.594 25.141 1 36.53 98 GLU B N 1
ATOM 2521 C CA . GLU B 1 98 ? 2.355 -14.875 25.828 1 36.53 98 GLU B CA 1
ATOM 2522 C C . GLU B 1 98 ? 3.039 -15.75 26.859 1 36.53 98 GLU B C 1
ATOM 2524 O O . GLU B 1 98 ? 3.975 -15.312 27.547 1 36.53 98 GLU B O 1
ATOM 2529 N N . ASP B 1 99 ? 2.303 -16.797 27.406 1 34.78 99 ASP B N 1
ATOM 2530 C CA . ASP B 1 99 ? 2.934 -17.312 28.625 1 34.78 99 ASP B CA 1
ATOM 2531 C C . ASP B 1 99 ? 4.312 -17.891 28.328 1 34.78 99 ASP B C 1
ATOM 2533 O O . ASP B 1 99 ? 5.082 -18.172 29.25 1 34.78 99 ASP B O 1
ATOM 2537 N N . GLY B 1 100 ? 4.508 -18.906 27.516 1 32.91 100 GLY B N 1
ATOM 2538 C CA . GLY B 1 100 ? 5.797 -19.562 27.688 1 32.91 100 GLY B CA 1
ATOM 2539 C C . GLY B 1 100 ? 6.961 -18.719 27.203 1 32.91 100 GLY B C 1
ATOM 2540 O O . GLY B 1 100 ? 6.863 -18.047 26.172 1 32.91 100 GLY B O 1
ATOM 2541 N N . GLU B 1 101 ? 7.895 -18.172 28.094 1 34.62 101 GLU B N 1
ATOM 2542 C CA . GLU B 1 101 ? 9.227 -17.594 28.094 1 34.62 101 GLU B CA 1
ATOM 2543 C C . GLU B 1 101 ? 10.07 -18.156 26.953 1 34.62 101 GLU B C 1
ATOM 2545 O O . GLU B 1 101 ? 11.305 -18.078 26.984 1 34.62 101 GLU B O 1
ATOM 2550 N N . GLY B 1 102 ? 9.578 -19.172 26.234 1 34.53 102 GLY B N 1
ATOM 2551 C CA . GLY B 1 102 ? 10.672 -19.688 25.438 1 34.53 102 GLY B CA 1
ATOM 2552 C C . GLY B 1 102 ? 11.383 -18.625 24.625 1 34.53 102 GLY B C 1
ATOM 2553 O O . GLY B 1 102 ? 10.828 -17.562 24.359 1 34.53 102 GLY B O 1
ATOM 2554 N N . GLU B 1 103 ? 12.75 -18.656 24.656 1 33.62 103 GLU B N 1
ATOM 2555 C CA . GLU B 1 103 ? 13.781 -17.953 23.906 1 33.62 103 GLU B CA 1
ATOM 2556 C C . GLU B 1 103 ? 13.328 -17.688 22.469 1 33.62 103 GLU B C 1
ATOM 2558 O O . GLU B 1 103 ? 12.984 -18.609 21.734 1 33.62 103 GLU B O 1
ATOM 2563 N N . TYR B 1 104 ? 12.523 -16.703 22.297 1 35.56 104 TYR B N 1
ATOM 2564 C CA . TYR B 1 104 ? 12.406 -16.203 20.922 1 35.56 104 TYR B CA 1
ATOM 2565 C C . TYR B 1 104 ? 13.734 -16.297 20.203 1 35.56 104 TYR B C 1
ATOM 2567 O O . TYR B 1 104 ? 14.656 -15.523 20.453 1 35.56 104 TYR B O 1
ATOM 2575 N N . ASP B 1 105 ? 14.477 -17.438 20.281 1 34.03 105 ASP B N 1
ATOM 2576 C CA . ASP B 1 105 ? 15.602 -17.547 19.359 1 34.03 105 ASP B CA 1
ATOM 2577 C C . ASP B 1 105 ? 15.312 -16.812 18.047 1 34.03 105 ASP B C 1
ATOM 2579 O O . ASP B 1 105 ? 14.242 -16.969 17.469 1 34.03 105 ASP B O 1
ATOM 2583 N N . ASP B 1 106 ? 15.695 -15.633 17.938 1 38.28 106 ASP B N 1
ATOM 2584 C CA . ASP B 1 106 ? 15.844 -14.742 16.781 1 38.28 106 ASP B CA 1
ATOM 2585 C C . ASP B 1 106 ? 16 -15.531 15.492 1 38.28 106 ASP B C 1
ATOM 2587 O O . ASP B 1 106 ? 16.391 -14.977 14.461 1 38.28 106 ASP B O 1
ATOM 2591 N N . GLU B 1 107 ? 16.406 -16.781 15.586 1 37.97 107 GLU B N 1
ATOM 2592 C CA . GLU B 1 107 ? 16.5 -17.406 14.273 1 37.97 107 GLU B CA 1
ATOM 2593 C C . GLU B 1 107 ? 15.156 -17.391 13.555 1 37.97 107 GLU B C 1
ATOM 2595 O O . GLU B 1 107 ? 14.297 -18.234 13.812 1 37.97 107 GLU B O 1
ATOM 2600 N N . GLU B 1 108 ? 14.406 -16.312 13.453 1 43.09 108 GLU B N 1
ATOM 2601 C CA . GLU B 1 108 ? 13.242 -16.188 12.586 1 43.09 108 GLU B CA 1
ATOM 2602 C C . GLU B 1 108 ? 13.32 -17.156 11.414 1 43.09 108 GLU B C 1
ATOM 2604 O O . GLU B 1 108 ? 14.25 -17.094 10.602 1 43.09 108 GLU B O 1
ATOM 2609 N N . GLU B 1 109 ? 13.188 -18.359 11.586 1 48.59 109 GLU B N 1
ATOM 2610 C CA . GLU B 1 109 ? 13.062 -19.266 10.445 1 48.59 109 GLU B CA 1
ATOM 2611 C C . GLU B 1 109 ? 12.5 -18.547 9.227 1 48.59 109 GLU B C 1
ATOM 2613 O O . GLU B 1 109 ? 11.562 -17.766 9.336 1 48.59 109 GLU B O 1
ATOM 2618 N N . ASP B 1 110 ? 13.391 -18.25 8.133 1 64.12 110 ASP B N 1
ATOM 2619 C CA . ASP B 1 110 ? 13.148 -17.641 6.824 1 64.12 110 ASP B CA 1
ATOM 2620 C C . ASP B 1 110 ? 11.914 -18.234 6.156 1 64.12 110 ASP B C 1
ATOM 2622 O O . ASP B 1 110 ? 12.031 -19.141 5.324 1 64.12 110 ASP B O 1
ATOM 2626 N N . VAL B 1 111 ? 10.797 -18.125 6.84 1 84.31 111 VAL B N 1
ATOM 2627 C CA . VAL B 1 111 ? 9.562 -18.641 6.242 1 84.31 111 VAL B CA 1
ATOM 2628 C C . VAL B 1 111 ? 9.141 -17.719 5.09 1 84.31 111 VAL B C 1
ATOM 2630 O O . VAL B 1 111 ? 9.133 -16.5 5.23 1 84.31 111 VAL B O 1
ATOM 2633 N N . LEU B 1 112 ? 8.938 -18.422 3.945 1 93.56 112 LEU B N 1
ATOM 2634 C CA . LEU B 1 112 ? 8.461 -17.688 2.779 1 93.56 112 LEU B CA 1
ATOM 2635 C C . LEU B 1 112 ? 7.051 -17.156 3.008 1 93.56 112 LEU B C 1
ATOM 2637 O O . LEU B 1 112 ? 6.23 -17.828 3.639 1 93.56 112 LEU B O 1
ATOM 2641 N N . PRO B 1 113 ? 6.781 -15.992 2.545 1 94.75 113 PRO B N 1
ATOM 2642 C CA . PRO B 1 113 ? 5.422 -15.469 2.678 1 94.75 113 PRO B CA 1
ATOM 2643 C C . PRO B 1 113 ? 4.395 -16.281 1.886 1 94.75 113 PRO B C 1
ATOM 2645 O O . PRO B 1 113 ? 4.727 -16.844 0.843 1 94.75 113 PRO B O 1
ATOM 2648 N N . ASN B 1 114 ? 3.172 -16.359 2.389 1 98.06 114 ASN B N 1
ATOM 2649 C CA . ASN B 1 114 ? 2.049 -16.891 1.626 1 98.06 114 ASN B CA 1
ATOM 2650 C C . ASN B 1 114 ? 1.576 -15.906 0.561 1 98.06 114 ASN B C 1
ATOM 2652 O O . ASN B 1 114 ? 1.453 -14.711 0.828 1 98.06 114 ASN B O 1
ATOM 2656 N N . ILE B 1 115 ? 1.285 -16.391 -0.658 1 98.62 115 ILE B N 1
ATOM 2657 C CA . ILE B 1 115 ? 0.968 -15.508 -1.773 1 98.62 115 ILE B CA 1
ATOM 2658 C C . ILE B 1 115 ? -0.435 -15.812 -2.291 1 98.62 115 ILE B C 1
ATOM 2660 O O . ILE B 1 115 ? -0.776 -16.969 -2.533 1 98.62 115 ILE B O 1
ATOM 2664 N N . ARG B 1 116 ? -1.221 -14.797 -2.4 1 98.69 116 ARG B 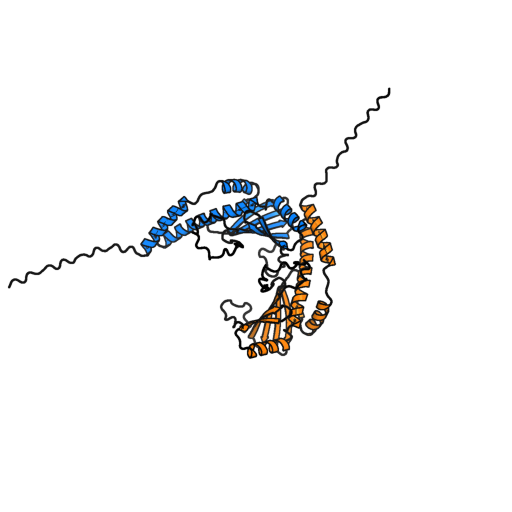N 1
ATOM 2665 C CA . ARG B 1 116 ? -2.514 -14.969 -3.055 1 98.69 116 ARG B CA 1
ATOM 2666 C C . ARG B 1 116 ? -2.352 -15.062 -4.57 1 98.69 116 ARG B C 1
ATOM 2668 O O . ARG B 1 116 ? -1.506 -14.383 -5.152 1 98.69 116 ARG B O 1
ATOM 2675 N N . PHE B 1 117 ? -3.211 -15.867 -5.176 1 98.75 117 PHE B N 1
ATOM 2676 C CA . PHE B 1 117 ? -3.197 -15.938 -6.633 1 98.75 117 PHE B CA 1
ATOM 2677 C C . PHE B 1 117 ? -4.555 -16.375 -7.168 1 98.75 117 PHE B C 1
ATOM 2679 O O . PHE B 1 117 ? -5.406 -16.844 -6.41 1 98.75 117 PHE B O 1
ATOM 2686 N N . THR B 1 118 ? -4.719 -16.109 -8.43 1 98.12 118 THR B N 1
ATOM 2687 C CA . THR B 1 118 ? -5.934 -16.531 -9.117 1 98.12 118 THR B CA 1
ATOM 2688 C C . THR B 1 118 ? -5.602 -17.516 -10.25 1 98.12 118 THR B C 1
ATOM 2690 O O . THR B 1 118 ? -4.598 -17.344 -10.945 1 98.12 118 THR B O 1
ATOM 2693 N N . ALA B 1 119 ? -6.406 -18.484 -10.398 1 98.56 119 ALA B N 1
ATOM 2694 C CA . ALA B 1 119 ? -6.355 -19.391 -11.539 1 98.56 119 ALA B CA 1
ATOM 2695 C C . ALA B 1 119 ? -7.617 -19.281 -12.391 1 98.56 119 ALA B C 1
ATOM 2697 O O . ALA B 1 119 ? -8.727 -19.453 -11.891 1 98.56 119 ALA B O 1
ATOM 2698 N N . ARG B 1 120 ? -7.41 -19 -13.57 1 97.12 120 ARG B N 1
ATOM 2699 C CA . ARG B 1 120 ? -8.516 -18.812 -14.516 1 97.12 120 ARG B CA 1
ATOM 2700 C C . ARG B 1 120 ? -8.477 -19.875 -15.609 1 97.12 120 ARG B C 1
ATOM 2702 O O . ARG B 1 120 ? -7.449 -20.078 -16.266 1 97.12 120 ARG B O 1
ATOM 2709 N N . ILE B 1 121 ? -9.562 -20.578 -15.781 1 97.88 121 ILE B N 1
ATOM 2710 C CA . ILE B 1 121 ? -9.727 -21.594 -16.828 1 97.88 121 ILE B CA 1
ATOM 2711 C C . ILE B 1 121 ? -10.812 -21.141 -17.812 1 97.88 121 ILE B C 1
ATOM 2713 O O . ILE B 1 121 ? -11.977 -20.969 -17.422 1 97.88 121 ILE B O 1
ATOM 2717 N N . VAL B 1 122 ? -10.414 -21.016 -19.047 1 96.88 122 VAL B N 1
ATOM 2718 C CA . VAL B 1 122 ? -11.336 -20.453 -20.031 1 96.88 122 VAL B CA 1
ATOM 2719 C C . VAL B 1 1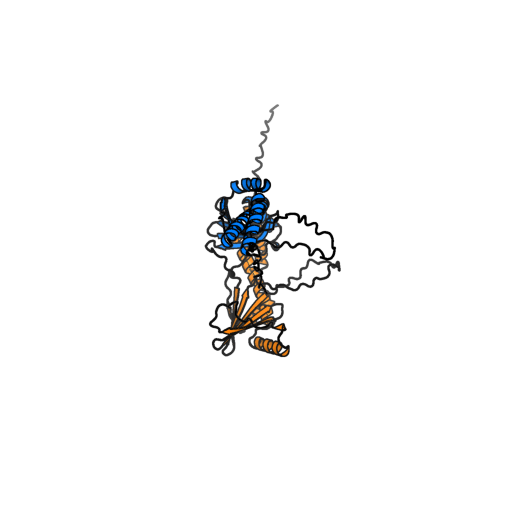22 ? -11.633 -21.5 -21.109 1 96.88 122 VAL B C 1
ATOM 2721 O O . VAL B 1 122 ? -10.719 -22.172 -21.609 1 96.88 122 VAL B O 1
ATOM 2724 N N . LYS B 1 123 ? -12.844 -21.672 -21.391 1 95.5 123 LYS B N 1
ATOM 2725 C CA . LYS B 1 123 ? -13.281 -22.484 -22.516 1 95.5 123 LYS B CA 1
ATOM 2726 C C . LYS B 1 123 ? -14.656 -22.047 -23.016 1 95.5 123 LYS B C 1
ATOM 2728 O O . LYS B 1 123 ? -15.523 -21.703 -22.203 1 95.5 123 LYS B O 1
ATOM 2733 N N . ASN B 1 124 ? -14.906 -22.078 -24.297 1 94 124 ASN B N 1
ATOM 2734 C CA . ASN B 1 124 ? -16.188 -21.781 -24.922 1 94 124 ASN B CA 1
ATOM 2735 C C . ASN B 1 124 ? -16.766 -20.453 -24.422 1 94 124 ASN B C 1
ATOM 2737 O O . ASN B 1 124 ? -17.938 -20.391 -24.031 1 94 124 ASN B O 1
ATOM 2741 N N . ASN B 1 125 ? -16.016 -19.484 -24.297 1 91.31 125 ASN B N 1
ATOM 2742 C CA . ASN B 1 125 ? -16.375 -18.125 -23.922 1 91.31 125 ASN B CA 1
ATOM 2743 C C . ASN B 1 125 ? -16.875 -18.062 -22.484 1 91.31 125 ASN B C 1
ATOM 2745 O O . ASN B 1 125 ? -17.656 -17.172 -22.125 1 91.31 125 ASN B O 1
ATOM 2749 N N . GLN B 1 126 ? -16.531 -19.062 -21.703 1 94.44 126 GLN B N 1
ATOM 2750 C CA . GLN B 1 126 ? -16.828 -19.094 -20.281 1 94.44 126 GLN B CA 1
ATOM 2751 C C . GLN B 1 126 ? -15.547 -19.266 -19.453 1 94.44 126 GLN B C 1
ATOM 2753 O O . GLN B 1 126 ? -14.539 -19.766 -19.969 1 94.44 126 GLN B O 1
ATOM 2758 N N . ALA B 1 127 ? -15.672 -18.828 -18.188 1 95.5 127 ALA B N 1
ATOM 2759 C CA . ALA B 1 127 ? -14.484 -18.938 -17.344 1 95.5 127 ALA B CA 1
ATOM 2760 C C . ALA B 1 127 ? -14.844 -19.391 -15.938 1 95.5 127 ALA B C 1
ATOM 2762 O O . ALA B 1 127 ? -15.852 -18.953 -15.375 1 95.5 127 ALA B O 1
ATOM 2763 N N . LEU B 1 128 ? -14.047 -20.344 -15.453 1 96.56 128 LEU B N 1
ATOM 2764 C CA . LEU B 1 128 ? -13.977 -20.578 -14.016 1 96.56 128 LEU B CA 1
ATOM 2765 C C . LEU B 1 128 ? -12.781 -19.875 -13.406 1 96.56 128 LEU B C 1
ATOM 2767 O O . LEU B 1 128 ? -11.656 -19.984 -13.906 1 96.56 128 LEU B O 1
ATOM 2771 N N . ILE B 1 129 ? -13.07 -19.141 -12.391 1 96.56 129 ILE B N 1
ATOM 2772 C CA . ILE B 1 129 ? -12.008 -18.406 -11.727 1 96.56 129 ILE B CA 1
ATOM 2773 C C . ILE B 1 129 ? -11.898 -18.844 -10.266 1 96.56 129 ILE B C 1
ATOM 2775 O O . ILE B 1 129 ? -12.875 -18.75 -9.516 1 96.56 129 ILE B O 1
ATOM 2779 N N . PHE B 1 130 ? -10.688 -19.266 -9.891 1 98.06 130 PHE B N 1
ATOM 2780 C CA . PHE B 1 130 ? -10.422 -19.703 -8.523 1 98.06 130 PHE B CA 1
ATOM 2781 C C . PHE B 1 130 ? -9.555 -18.688 -7.789 1 98.06 130 PHE B C 1
ATOM 2783 O O . PHE B 1 130 ? -8.508 -18.266 -8.289 1 98.06 130 PHE B O 1
ATOM 2790 N N . ASP B 1 131 ? -9.984 -18.234 -6.637 1 97.44 131 ASP B N 1
ATOM 2791 C CA . ASP B 1 131 ? -9.141 -17.484 -5.719 1 97.44 131 ASP B CA 1
ATOM 2792 C C . ASP B 1 131 ? -8.406 -18.406 -4.758 1 97.44 131 ASP B C 1
ATOM 2794 O O . ASP B 1 131 ? -9.023 -19.219 -4.062 1 97.44 131 ASP B O 1
ATOM 2798 N N . CYS B 1 132 ? -7.094 -18.188 -4.719 1 98.62 132 CYS B N 1
ATOM 2799 C CA . CYS B 1 132 ? -6.305 -19.188 -4.004 1 98.62 132 CYS B CA 1
ATOM 2800 C C . CYS B 1 132 ? -5.203 -18.531 -3.184 1 98.62 132 CYS B C 1
ATOM 2802 O O . CYS B 1 132 ? -4.934 -17.344 -3.346 1 98.62 132 CYS B O 1
ATOM 2804 N N . VAL B 1 133 ? -4.609 -19.328 -2.299 1 98.69 133 VAL B N 1
ATOM 2805 C CA . VAL B 1 133 ? -3.424 -18.953 -1.538 1 98.69 133 VAL B CA 1
ATOM 2806 C C . VAL B 1 133 ? -2.365 -20.047 -1.655 1 98.69 133 VAL B C 1
ATOM 2808 O O . VAL B 1 133 ? -2.664 -21.234 -1.491 1 98.69 133 VAL B O 1
ATOM 2811 N N . ALA B 1 134 ? -1.218 -19.672 -2.057 1 98.62 134 ALA B N 1
ATOM 2812 C CA . ALA B 1 134 ? -0.056 -20.547 -2 1 98.62 134 ALA B CA 1
ATOM 2813 C C . ALA B 1 134 ? 0.625 -20.469 -0.637 1 98.62 134 ALA B C 1
ATOM 2815 O O . ALA B 1 134 ? 1.18 -19.438 -0.27 1 98.62 134 ALA B O 1
ATOM 2816 N N . SER B 1 135 ? 0.622 -21.547 0.202 1 97.06 135 SER B N 1
ATOM 2817 C CA . SER B 1 135 ? 1.229 -21.672 1.521 1 97.06 135 SER B CA 1
ATOM 2818 C C . SER B 1 135 ? 1.885 -23.047 1.696 1 97.06 135 SER B C 1
ATOM 2820 O O . SER B 1 135 ? 1.593 -23.75 2.656 1 97.06 135 SER B O 1
ATOM 2822 N N . SER B 1 136 ? 2.779 -23.359 0.898 1 95 136 SER B N 1
ATOM 2823 C CA . SER B 1 136 ? 3.383 -24.688 0.78 1 95 136 SER B CA 1
ATOM 2824 C C . SER B 1 136 ? 2.389 -25.703 0.227 1 95 136 SER B C 1
ATOM 2826 O O . SER B 1 136 ? 2.781 -26.766 -0.248 1 95 136 SER B O 1
ATOM 2828 N N . ILE B 1 137 ? 1.151 -25.375 0.407 1 97.75 137 ILE B N 1
ATOM 2829 C CA . ILE B 1 137 ? 0.092 -26.141 -0.239 1 97.75 137 ILE B CA 1
ATOM 2830 C C . ILE B 1 137 ? -0.85 -25.188 -0.981 1 97.75 137 ILE B C 1
ATOM 2832 O O . ILE B 1 137 ? -0.842 -23.984 -0.742 1 97.75 137 ILE B O 1
ATOM 2836 N N . LEU B 1 138 ? -1.632 -25.766 -1.854 1 98.69 138 LEU B N 1
ATOM 2837 C CA . LEU B 1 138 ? -2.672 -25 -2.533 1 98.69 138 LEU B CA 1
ATOM 2838 C C . LEU B 1 138 ? -3.922 -24.891 -1.666 1 98.69 138 LEU B C 1
ATOM 2840 O O . LEU B 1 138 ? -4.488 -25.906 -1.262 1 98.69 138 LEU B O 1
ATOM 2844 N N . THR B 1 139 ? -4.324 -23.719 -1.354 1 98.38 139 THR B N 1
ATOM 2845 C CA . THR B 1 139 ? -5.594 -23.469 -0.676 1 98.38 139 THR B CA 1
ATOM 2846 C C . THR B 1 139 ? -6.551 -22.719 -1.585 1 98.38 139 THR B C 1
ATOM 2848 O O . THR B 1 139 ? -6.211 -21.641 -2.1 1 98.38 139 THR B O 1
ATOM 2851 N N . ILE B 1 140 ? -7.758 -23.25 -1.737 1 98.69 140 ILE B N 1
ATOM 2852 C CA . ILE B 1 140 ? -8.758 -22.594 -2.57 1 98.69 140 ILE B CA 1
ATOM 2853 C C . ILE B 1 140 ? -9.75 -21.828 -1.688 1 98.69 140 ILE B C 1
ATOM 2855 O O . ILE B 1 140 ? -10.352 -22.406 -0.777 1 98.69 140 ILE B O 1
ATOM 2859 N N . ASP B 1 141 ? -9.953 -20.609 -1.94 1 97.75 141 ASP B N 1
ATOM 2860 C CA . ASP B 1 141 ? -10.852 -19.781 -1.134 1 97.75 141 ASP B CA 1
ATOM 2861 C C . ASP B 1 141 ? -12.242 -19.703 -1.761 1 97.75 141 ASP B C 1
ATOM 2863 O O . ASP B 1 141 ? -13.25 -19.719 -1.051 1 97.75 141 ASP B O 1
ATOM 2867 N N . SER B 1 142 ? -12.25 -19.578 -3.041 1 97.56 142 SER B N 1
ATOM 2868 C CA . SER B 1 142 ? -13.523 -19.438 -3.73 1 97.56 142 SER B CA 1
ATOM 2869 C C . SER B 1 142 ? -13.406 -19.828 -5.199 1 97.56 142 SER B C 1
ATOM 2871 O O . SER B 1 142 ? -12.297 -19.969 -5.723 1 97.56 142 SER B O 1
ATOM 2873 N N . VAL B 1 143 ? -14.555 -20.047 -5.812 1 97.44 143 VAL B N 1
ATOM 2874 C CA . VAL B 1 143 ? -14.656 -20.297 -7.246 1 97.44 143 VAL B CA 1
ATOM 2875 C C . VAL B 1 143 ? -15.844 -19.531 -7.824 1 97.44 143 VAL B C 1
ATOM 2877 O O . VAL B 1 143 ? -16.922 -19.484 -7.227 1 97.44 143 VAL B O 1
ATOM 2880 N N . MET B 1 144 ? -15.547 -18.875 -8.898 1 95 144 MET B N 1
ATOM 2881 C CA . MET B 1 144 ? -16.625 -18.141 -9.555 1 95 144 MET B CA 1
ATOM 2882 C C . MET B 1 144 ? -16.703 -18.484 -11.039 1 95 144 MET B C 1
ATOM 2884 O O . MET B 1 144 ? -15.719 -18.938 -11.625 1 95 144 MET B O 1
ATOM 2888 N N . HIS B 1 145 ? -17.891 -18.344 -11.617 1 94.88 145 HIS B N 1
ATOM 2889 C CA . HIS B 1 145 ? -18.141 -18.547 -13.039 1 94.88 145 HIS B CA 1
ATOM 2890 C C . HIS B 1 145 ? -18.484 -17.234 -13.734 1 94.88 145 HIS B C 1
ATOM 2892 O O . HIS B 1 145 ? -19.297 -16.453 -13.242 1 94.88 145 HIS B O 1
ATOM 2898 N N . LEU B 1 146 ? -17.766 -16.953 -14.797 1 91.75 146 LEU B N 1
ATOM 2899 C CA . LEU B 1 146 ? -18.047 -15.742 -15.562 1 91.75 146 LEU B CA 1
ATOM 2900 C C . LEU B 1 146 ? -18.125 -16.047 -17.047 1 91.75 146 LEU B C 1
ATOM 2902 O O . LEU B 1 146 ? -17.5 -17 -17.531 1 91.75 146 LEU B O 1
ATOM 2906 N N . GLU B 1 147 ? -18.875 -15.125 -17.594 1 86.12 147 GLU B N 1
ATOM 2907 C CA . GLU B 1 147 ? -18.75 -15.094 -19.047 1 86.12 147 GLU B CA 1
ATOM 2908 C C . GLU B 1 147 ? -17.5 -14.336 -19.484 1 86.12 147 GLU B C 1
ATOM 2910 O O . GLU B 1 147 ? -17.156 -13.312 -18.891 1 86.12 147 GLU B O 1
ATOM 2915 N N . GLU B 1 148 ? -16.609 -14.898 -20.172 1 72.12 148 GLU B N 1
ATOM 2916 C CA . GLU B 1 148 ? -15.25 -14.469 -20.5 1 72.12 148 GLU B CA 1
ATOM 2917 C C . GLU B 1 148 ? -15.242 -13.039 -21.047 1 72.12 148 GLU B C 1
ATOM 2919 O O . GLU B 1 148 ? -14.273 -12.297 -20.844 1 72.12 148 GLU B O 1
ATOM 2924 N N . ASN B 1 149 ? -16.219 -12.664 -21.734 1 66.69 149 ASN B N 1
ATOM 2925 C CA . ASN B 1 149 ? -16.141 -11.344 -22.359 1 66.69 149 ASN B CA 1
ATOM 2926 C C . ASN B 1 149 ? -16.094 -10.234 -21.312 1 66.69 149 ASN B C 1
ATOM 2928 O O . ASN B 1 149 ? -16.016 -9.055 -21.641 1 66.69 149 ASN B O 1
ATOM 2932 N N . SER B 1 150 ? -15.945 -10.773 -20.047 1 64.38 150 SER B N 1
ATOM 2933 C CA . SER B 1 150 ? -15.953 -9.734 -19.031 1 64.38 150 SER B CA 1
ATOM 2934 C C . SER B 1 150 ? -14.555 -9.5 -18.453 1 64.38 150 SER B C 1
ATOM 2936 O O . SER B 1 150 ? -13.977 -10.398 -17.844 1 64.38 150 SER B O 1
ATOM 2938 N N . ASP B 1 151 ? -13.773 -8.773 -18.984 1 59.84 151 ASP B N 1
ATOM 2939 C CA . ASP B 1 151 ? -12.398 -8.531 -18.547 1 59.84 151 ASP B CA 1
ATOM 2940 C C . ASP B 1 151 ? -12.344 -8.18 -17.062 1 59.84 151 ASP B C 1
ATOM 2942 O O . ASP B 1 151 ? -11.383 -8.531 -16.375 1 59.84 151 ASP B O 1
ATOM 2946 N N . GLU B 1 152 ? -13.211 -7.355 -16.656 1 65.12 152 GLU B N 1
ATOM 2947 C CA . GLU B 1 152 ? -13.219 -6.895 -15.266 1 65.12 152 GLU B CA 1
ATOM 2948 C C . GLU B 1 152 ? -14.391 -7.484 -14.492 1 65.12 152 GLU B C 1
ATOM 2950 O O . GLU B 1 152 ? -15.5 -7.594 -15.023 1 65.12 152 GLU B O 1
ATOM 2955 N N . VAL B 1 153 ? -13.898 -8.195 -13.445 1 72.62 153 VAL B N 1
ATOM 2956 C CA . VAL B 1 153 ? -14.938 -8.75 -12.594 1 72.62 153 VAL B CA 1
ATOM 2957 C C . VAL B 1 153 ? -15.773 -7.617 -11.992 1 72.62 153 VAL B C 1
ATOM 2959 O O . VAL B 1 153 ? -15.25 -6.777 -11.25 1 72.62 153 VAL B O 1
ATOM 2962 N N . ASP B 1 154 ? -16.844 -7.578 -12.492 1 77.25 154 ASP B N 1
ATOM 2963 C CA . ASP B 1 154 ? -17.828 -6.66 -11.906 1 77.25 154 ASP B CA 1
ATOM 2964 C C . ASP B 1 154 ? -18.078 -6.992 -10.445 1 77.25 154 ASP B C 1
ATOM 2966 O O . ASP B 1 154 ? -18.234 -8.164 -10.086 1 77.25 154 ASP B O 1
ATOM 2970 N N . ASN B 1 155 ? -18.094 -6.012 -9.648 1 78.31 155 ASN B N 1
ATOM 2971 C CA . ASN B 1 155 ? -18.25 -6.211 -8.219 1 78.31 155 ASN B CA 1
ATOM 2972 C C . ASN B 1 155 ? -19.656 -6.691 -7.875 1 78.31 155 ASN B C 1
ATOM 2974 O O . ASN B 1 155 ? -19.891 -7.242 -6.797 1 78.31 155 ASN B O 1
ATOM 2978 N N . ASN B 1 156 ? -20.516 -6.512 -8.766 1 83.19 156 ASN B N 1
ATOM 2979 C CA . ASN B 1 156 ? -21.906 -6.836 -8.469 1 83.19 156 ASN B CA 1
ATOM 2980 C C . ASN B 1 156 ? -22.25 -8.25 -8.914 1 83.19 156 ASN B C 1
ATOM 2982 O O . ASN B 1 156 ? -23.375 -8.719 -8.688 1 83.19 156 ASN B O 1
ATOM 2986 N N . VAL B 1 157 ? -21.328 -8.883 -9.484 1 83.12 157 VAL B N 1
ATOM 2987 C CA . VAL B 1 157 ? -21.625 -10.242 -9.93 1 83.12 157 VAL B CA 1
ATOM 2988 C C . VAL B 1 157 ? -21.5 -11.203 -8.75 1 83.12 157 VAL B C 1
ATOM 2990 O O . VAL B 1 157 ? -20.828 -10.914 -7.762 1 83.12 157 VAL B O 1
ATOM 2993 N N . TYR B 1 158 ? -22.266 -12.352 -8.953 1 89.75 158 TYR B N 1
ATOM 2994 C CA . TYR B 1 158 ? -22.109 -13.383 -7.934 1 89.75 158 TYR B CA 1
ATOM 2995 C C . TYR B 1 158 ? -20.703 -13.969 -7.961 1 89.75 158 TYR B C 1
ATOM 2997 O O . TYR B 1 158 ? -20.281 -14.539 -8.969 1 89.75 158 TYR B O 1
ATOM 3005 N N . HIS B 1 159 ? -20.062 -13.875 -6.879 1 89.81 159 HIS B N 1
ATOM 3006 C CA . HIS B 1 159 ? -18.656 -14.273 -6.812 1 89.81 159 HIS B CA 1
ATOM 3007 C C . HIS B 1 159 ? -18.516 -15.734 -6.41 1 89.81 159 HIS B C 1
ATOM 3009 O O . HIS B 1 159 ? -17.406 -16.219 -6.203 1 89.81 159 HIS B O 1
ATOM 3015 N N . GLY B 1 160 ? -19.578 -16.422 -6.449 1 93.06 160 GLY B N 1
ATOM 3016 C CA . GLY B 1 160 ? -19.516 -17.828 -6.07 1 93.06 160 GLY B CA 1
ATOM 3017 C C . GLY B 1 160 ? -19.484 -18.031 -4.566 1 93.06 160 GLY B C 1
ATOM 3018 O O . GLY B 1 160 ? -19.422 -17.062 -3.803 1 93.06 160 GLY B O 1
ATOM 3019 N N . PRO B 1 161 ? -19.672 -19.266 -4.121 1 93.94 161 PRO B N 1
ATOM 3020 C CA . PRO B 1 161 ? -19.625 -19.594 -2.691 1 93.94 161 PRO B CA 1
ATOM 3021 C C . PRO B 1 161 ? -18.203 -19.594 -2.135 1 93.94 161 PRO B C 1
ATOM 3023 O O . PRO B 1 161 ? -17.234 -19.688 -2.898 1 93.94 161 PRO B O 1
ATOM 3026 N N . ARG B 1 162 ? -18.219 -19.453 -0.792 1 94.12 162 ARG B N 1
ATOM 3027 C CA . ARG B 1 162 ? -16.953 -19.828 -0.162 1 94.12 162 ARG B CA 1
ATOM 3028 C C . ARG B 1 162 ? -16.656 -21.312 -0.374 1 94.12 162 ARG B C 1
ATOM 3030 O O . ARG B 1 162 ? -17.547 -22.156 -0.221 1 94.12 162 ARG B O 1
ATOM 3037 N N . PHE B 1 163 ? -15.461 -21.516 -0.749 1 97.94 163 PHE B N 1
ATOM 3038 C CA . PHE B 1 163 ? -15.078 -22.875 -1.109 1 97.94 163 PHE B CA 1
ATOM 3039 C C . PHE B 1 163 ? -15.32 -23.844 0.052 1 97.94 163 PHE B C 1
ATOM 3041 O O . PHE B 1 163 ? -15.781 -24.969 -0.15 1 97.94 163 PHE B O 1
ATOM 3048 N N . MET B 1 164 ? -15.023 -23.422 1.253 1 96.56 164 MET B N 1
ATOM 3049 C CA . MET B 1 164 ? -15.133 -24.25 2.451 1 96.56 164 MET B CA 1
ATOM 3050 C C . MET B 1 164 ? -16.594 -24.625 2.727 1 96.56 164 MET B C 1
ATOM 3052 O O . MET B 1 164 ? -16.859 -25.531 3.504 1 96.56 164 MET B O 1
ATOM 3056 N N . ASP B 1 165 ? -17.516 -23.875 2.135 1 97.12 165 ASP B N 1
ATOM 3057 C CA . ASP B 1 165 ? -18.922 -24.156 2.344 1 97.12 165 ASP B CA 1
ATOM 3058 C C . ASP B 1 165 ? -19.406 -25.281 1.433 1 97.12 165 ASP B C 1
ATOM 3060 O O . ASP B 1 165 ? -20.5 -25.812 1.623 1 97.12 165 ASP B O 1
ATOM 3064 N N . LEU B 1 166 ? -18.688 -25.609 0.458 1 98 166 LEU B N 1
ATOM 3065 C CA . LEU B 1 166 ? -19.031 -26.719 -0.413 1 98 166 LEU B CA 1
ATOM 3066 C C . LEU B 1 166 ? -18.875 -28.047 0.321 1 98 166 LEU B C 1
ATOM 3068 O O . LEU B 1 166 ? -18.094 -28.156 1.271 1 98 166 LEU B O 1
ATOM 3072 N N . GLU B 1 167 ? -19.656 -29.078 -0.164 1 98.06 167 GLU B N 1
ATOM 3073 C CA . GLU B 1 167 ? -19.484 -30.422 0.373 1 98.06 167 GLU B CA 1
ATOM 3074 C C . GLU B 1 167 ? -18.062 -30.922 0.156 1 98.06 167 GLU B C 1
ATOM 3076 O O . GLU B 1 167 ? -17.438 -30.625 -0.864 1 98.06 167 GLU B O 1
ATOM 3081 N N . ASN B 1 168 ? -17.594 -31.719 1.06 1 98.12 168 ASN B N 1
ATOM 3082 C CA . ASN B 1 168 ? -16.219 -32.219 1.021 1 98.12 168 ASN B CA 1
ATOM 3083 C C . ASN B 1 168 ? -15.914 -32.906 -0.296 1 98.12 168 ASN B C 1
ATOM 3085 O O . ASN B 1 168 ? -14.828 -32.75 -0.851 1 98.12 168 ASN B O 1
ATOM 3089 N N . ASP B 1 169 ? -16.766 -33.688 -0.736 1 98.38 169 ASP B N 1
ATOM 3090 C CA . ASP B 1 169 ? -16.516 -34.438 -1.965 1 98.38 169 ASP B CA 1
ATOM 3091 C C . ASP B 1 169 ? -16.453 -33.5 -3.172 1 98.38 169 ASP B C 1
ATOM 3093 O O . ASP B 1 169 ? -15.719 -33.781 -4.129 1 98.38 169 ASP B O 1
ATOM 3097 N N . VAL B 1 170 ? -17.234 -32.438 -3.154 1 98.56 170 VAL B N 1
ATOM 3098 C CA . VAL B 1 170 ? -17.188 -31.438 -4.219 1 98.56 170 VAL B CA 1
ATOM 3099 C C . VAL B 1 170 ? -15.859 -30.703 -4.172 1 98.56 170 VAL B C 1
ATOM 3101 O O . VAL B 1 170 ? -15.242 -30.453 -5.211 1 98.56 170 VAL B O 1
ATOM 3104 N N . GLN B 1 171 ? -15.422 -30.344 -2.977 1 98.62 171 GLN B N 1
ATOM 3105 C CA . GLN B 1 171 ? -14.117 -29.703 -2.812 1 98.62 171 GLN B CA 1
ATOM 3106 C C . GLN B 1 171 ? -13 -30.578 -3.383 1 98.62 171 GLN B C 1
ATOM 3108 O O . GLN B 1 171 ? -12.156 -30.094 -4.137 1 98.62 171 GLN B O 1
ATOM 3113 N N . GLU B 1 172 ? -13.055 -31.797 -3.016 1 98.44 172 GLU B N 1
ATOM 3114 C CA . GLU B 1 172 ? -12.039 -32.75 -3.479 1 98.44 172 GLU B CA 1
ATOM 3115 C C . GLU B 1 172 ? -12.055 -32.875 -5 1 98.44 172 GLU B C 1
ATOM 3117 O O . GLU B 1 172 ? -10.992 -32.906 -5.633 1 98.44 172 GLU B O 1
ATOM 3122 N N . ALA B 1 173 ? -13.203 -32.938 -5.598 1 98.69 173 ALA B N 1
ATOM 3123 C CA . ALA B 1 173 ? -13.328 -33.062 -7.047 1 98.69 173 ALA B CA 1
ATOM 3124 C C . ALA B 1 173 ? -12.742 -31.844 -7.75 1 98.69 173 ALA B C 1
ATOM 3126 O O . ALA B 1 173 ? -12.094 -31.969 -8.789 1 98.69 173 ALA B O 1
ATOM 3127 N N . PHE B 1 174 ? -12.953 -30.656 -7.191 1 98.75 174 PHE B N 1
ATOM 3128 C CA . PHE B 1 174 ? -12.359 -29.453 -7.758 1 98.75 174 PHE B CA 1
ATOM 3129 C C . PHE B 1 174 ? -10.836 -29.484 -7.629 1 98.75 174 PHE B C 1
ATOM 3131 O O . PHE B 1 174 ? -10.125 -29.062 -8.539 1 98.75 174 PHE B O 1
ATOM 3138 N N . ALA B 1 175 ? -10.375 -29.906 -6.496 1 98.5 175 ALA B N 1
ATOM 3139 C CA . ALA B 1 175 ? -8.93 -30.031 -6.316 1 98.5 175 ALA B CA 1
ATOM 3140 C C . ALA B 1 175 ? -8.312 -30.953 -7.359 1 98.5 175 ALA B C 1
ATOM 3142 O O . ALA B 1 175 ? -7.266 -30.641 -7.93 1 98.5 175 ALA B O 1
ATOM 3143 N N . ASP B 1 176 ? -8.961 -32.062 -7.578 1 98.75 176 ASP B N 1
ATOM 3144 C CA . ASP B 1 176 ? -8.5 -33 -8.602 1 98.75 176 ASP B CA 1
ATOM 3145 C C . ASP B 1 176 ? -8.547 -32.375 -9.984 1 98.75 176 ASP B C 1
ATOM 3147 O O . ASP B 1 176 ? -7.645 -32.594 -10.797 1 98.75 176 ASP B O 1
ATOM 3151 N N . TYR B 1 177 ? -9.609 -31.672 -10.227 1 98.81 177 TYR B N 1
ATOM 3152 C CA . TYR B 1 177 ? -9.781 -30.938 -11.477 1 98.81 177 TYR B CA 1
ATOM 3153 C C . TYR B 1 177 ? -8.602 -30.016 -11.727 1 98.81 177 TYR B C 1
ATOM 3155 O O . TYR B 1 177 ? -8.023 -30.016 -12.812 1 98.81 177 TYR B O 1
ATOM 3163 N N . LEU B 1 178 ? -8.211 -29.281 -10.773 1 98.88 178 LEU B N 1
ATOM 3164 C CA . LEU B 1 178 ? -7.094 -28.359 -10.875 1 98.88 178 LEU B CA 1
ATOM 3165 C C . LEU B 1 178 ? -5.77 -29.109 -10.992 1 98.88 178 LEU B C 1
ATOM 3167 O O . LEU B 1 178 ? -4.887 -28.688 -11.75 1 98.88 178 LEU B O 1
ATOM 3171 N N . ASN B 1 179 ? -5.68 -30.172 -10.281 1 98.88 179 ASN B N 1
ATOM 3172 C CA . ASN B 1 179 ? -4.457 -30.969 -10.32 1 98.88 179 ASN B CA 1
ATOM 3173 C C . ASN B 1 179 ? -4.168 -31.469 -11.734 1 98.88 179 ASN B C 1
ATOM 3175 O O . ASN B 1 179 ? -3.018 -31.453 -12.18 1 98.88 179 ASN B O 1
ATOM 3179 N N . ASP B 1 180 ? -5.141 -31.891 -12.438 1 98.69 180 ASP B N 1
ATOM 3180 C CA . ASP B 1 180 ? -4.988 -32.344 -13.812 1 98.69 180 ASP B CA 1
ATOM 3181 C C . ASP B 1 180 ? -4.422 -31.234 -14.695 1 98.69 180 ASP B C 1
ATOM 3183 O O . ASP B 1 180 ? -3.791 -31.516 -15.719 1 98.69 180 ASP B O 1
ATOM 3187 N N . ARG B 1 181 ? -4.668 -30.047 -14.289 1 98.62 181 ARG B N 1
ATOM 3188 C CA . ARG B 1 181 ? -4.223 -28.875 -15.039 1 98.62 181 ARG B CA 1
ATOM 3189 C C . ARG B 1 181 ? -2.945 -28.297 -14.445 1 98.62 181 ARG B C 1
ATOM 3191 O O . ARG B 1 181 ? -2.562 -27.172 -14.766 1 98.62 181 ARG B O 1
ATOM 3198 N N . HIS B 1 182 ? -2.34 -28.984 -13.516 1 98.62 182 HIS B N 1
ATOM 3199 C CA . HIS B 1 182 ? -1.053 -28.703 -12.891 1 98.62 182 HIS B CA 1
ATOM 3200 C C . HIS B 1 182 ? -1.141 -27.484 -11.977 1 98.62 182 HIS B C 1
ATOM 3202 O O . HIS B 1 182 ? -0.152 -26.781 -11.789 1 98.62 182 HIS B O 1
ATOM 3208 N N . ILE B 1 183 ? -2.303 -27.172 -11.547 1 98.88 183 ILE B N 1
ATOM 3209 C CA . ILE B 1 183 ? -2.523 -26.234 -10.453 1 98.88 183 ILE B CA 1
ATOM 3210 C C . ILE B 1 183 ? -2.672 -26.984 -9.141 1 98.88 183 ILE B C 1
ATOM 3212 O O . ILE B 1 183 ? -3.758 -27.469 -8.812 1 98.88 183 ILE B O 1
ATOM 3216 N N . ASN B 1 184 ? -1.594 -27.156 -8.422 1 98.81 184 ASN B N 1
ATOM 3217 C CA . ASN B 1 184 ? -1.502 -28.031 -7.262 1 98.81 184 ASN B CA 1
ATOM 3218 C C . ASN B 1 184 ? -0.449 -27.547 -6.273 1 98.81 184 ASN B C 1
ATOM 3220 O O . ASN B 1 184 ? 0 -26.406 -6.348 1 98.81 184 ASN B O 1
ATOM 3224 N N . ASP B 1 185 ? -0.053 -28.375 -5.328 1 98.69 185 ASP B N 1
ATOM 3225 C CA . ASP B 1 185 ? 0.875 -28 -4.266 1 98.69 185 ASP B CA 1
ATOM 3226 C C . ASP B 1 185 ? 2.24 -27.625 -4.836 1 98.69 185 ASP B C 1
ATOM 3228 O O . ASP B 1 185 ? 2.904 -26.719 -4.324 1 98.69 185 ASP B O 1
ATOM 3232 N N . GLU B 1 186 ? 2.619 -28.297 -5.848 1 98.44 186 GLU B N 1
ATOM 3233 C CA . GLU B 1 186 ? 3.9 -28 -6.48 1 98.44 186 GLU B CA 1
ATOM 3234 C C . GLU B 1 186 ? 3.906 -26.594 -7.066 1 98.44 186 GLU B C 1
ATOM 3236 O O . GLU B 1 186 ? 4.875 -25.844 -6.895 1 98.44 186 GLU B O 1
ATOM 3241 N N . LEU B 1 187 ? 2.854 -26.266 -7.77 1 98.81 187 LEU B N 1
ATOM 3242 C CA . LEU B 1 187 ? 2.74 -24.906 -8.305 1 98.81 187 LEU B CA 1
ATOM 3243 C C . LEU B 1 187 ? 2.713 -23.875 -7.18 1 98.81 187 LEU B C 1
ATOM 3245 O O . LEU B 1 187 ? 3.32 -22.812 -7.297 1 98.81 187 LEU B O 1
ATOM 3249 N N . ALA B 1 188 ? 1.967 -24.188 -6.125 1 98.75 188 ALA B N 1
ATOM 3250 C CA . ALA B 1 188 ? 1.936 -23.281 -4.969 1 98.75 188 ALA B CA 1
ATOM 3251 C C . ALA B 1 188 ? 3.344 -23.016 -4.449 1 98.75 188 ALA B C 1
ATOM 3253 O O . ALA B 1 188 ? 3.707 -21.859 -4.195 1 98.75 188 ALA B O 1
ATOM 3254 N N . ASN B 1 189 ? 4.113 -24.047 -4.309 1 98.5 189 ASN B N 1
ATOM 3255 C CA . ASN B 1 189 ? 5.488 -23.891 -3.852 1 98.5 189 ASN B CA 1
ATOM 3256 C C . ASN B 1 189 ? 6.309 -23.047 -4.824 1 98.5 189 ASN B C 1
ATOM 3258 O O . ASN B 1 189 ? 7.113 -22.203 -4.406 1 98.5 189 ASN B O 1
ATOM 3262 N N . PHE B 1 190 ? 6.113 -23.297 -6.078 1 98.81 190 PHE B N 1
ATOM 3263 C CA . PHE B 1 190 ? 6.797 -22.5 -7.086 1 98.81 190 PHE B CA 1
ATOM 3264 C C . PHE B 1 190 ? 6.457 -21.016 -6.926 1 98.81 190 PHE B C 1
ATOM 3266 O O . PHE B 1 190 ? 7.344 -20.172 -6.961 1 98.81 190 PHE B O 1
ATOM 3273 N N . ILE B 1 191 ? 5.191 -20.734 -6.77 1 98.81 191 ILE B N 1
ATOM 3274 C CA . ILE B 1 191 ? 4.723 -19.359 -6.648 1 98.81 191 ILE B CA 1
ATOM 3275 C C . ILE B 1 191 ? 5.402 -18.688 -5.457 1 98.81 191 ILE B C 1
ATOM 3277 O O . ILE B 1 191 ? 5.867 -17.547 -5.559 1 98.81 191 ILE B O 1
ATOM 3281 N N . MET B 1 192 ? 5.465 -19.375 -4.391 1 98.38 192 MET B N 1
ATOM 3282 C CA . MET B 1 192 ? 6.094 -18.828 -3.193 1 98.38 192 MET B CA 1
ATOM 3283 C C . MET B 1 192 ? 7.574 -18.547 -3.438 1 98.38 192 MET B C 1
ATOM 3285 O O . MET B 1 192 ? 8.047 -17.438 -3.197 1 98.38 192 MET B O 1
ATOM 3289 N N . GLU B 1 193 ? 8.305 -19.531 -3.945 1 98 193 GLU B N 1
ATOM 3290 C CA . GLU B 1 193 ? 9.742 -19.406 -4.176 1 98 193 GLU B CA 1
ATOM 3291 C C . GLU B 1 193 ? 10.039 -18.344 -5.223 1 98 193 GLU B C 1
ATOM 3293 O O . GLU B 1 193 ? 10.945 -17.531 -5.051 1 98 193 GLU B O 1
ATOM 3298 N N . TYR B 1 194 ? 9.281 -18.391 -6.285 1 98.44 194 TYR B N 1
ATOM 3299 C CA . TYR B 1 194 ? 9.492 -17.438 -7.371 1 98.44 194 TYR B CA 1
ATOM 3300 C C . TYR B 1 194 ? 9.195 -16.016 -6.918 1 98.44 194 TYR B C 1
ATOM 3302 O O . TYR B 1 194 ? 9.898 -15.07 -7.301 1 98.44 194 TYR B O 1
ATOM 3310 N N . SER B 1 195 ? 8.18 -15.852 -6.117 1 98 195 SER B N 1
ATOM 3311 C CA . SER B 1 195 ? 7.832 -14.539 -5.59 1 98 195 SER B CA 1
ATOM 3312 C C . SER B 1 195 ? 8.945 -13.984 -4.703 1 98 195 SER B C 1
ATOM 3314 O O . SER B 1 195 ? 9.242 -12.789 -4.746 1 98 195 SER B O 1
ATOM 3316 N N . ASP B 1 196 ? 9.461 -14.844 -3.893 1 96.44 196 ASP B N 1
ATOM 3317 C CA . ASP B 1 196 ? 10.555 -14.422 -3.021 1 96.44 196 ASP B CA 1
ATOM 3318 C C . ASP B 1 196 ? 11.742 -13.914 -3.834 1 96.44 196 ASP B C 1
ATOM 3320 O O . ASP B 1 196 ? 12.281 -12.844 -3.545 1 96.44 196 ASP B O 1
ATOM 3324 N N . LEU B 1 197 ? 12.117 -14.648 -4.84 1 97.06 197 LEU B N 1
ATOM 3325 C CA . LEU B 1 197 ? 13.219 -14.227 -5.699 1 97.06 197 LEU B CA 1
ATOM 3326 C C . LEU B 1 197 ? 12.891 -12.922 -6.406 1 97.06 197 LEU B C 1
ATOM 3328 O O . LEU B 1 197 ? 13.719 -12.008 -6.453 1 97.06 197 LEU B O 1
ATOM 3332 N N . LYS B 1 198 ? 11.719 -12.898 -6.969 1 97.69 198 LYS B N 1
ATOM 3333 C CA . LYS B 1 198 ? 11.289 -11.695 -7.684 1 97.69 198 LYS B CA 1
ATOM 3334 C C . LYS B 1 198 ? 11.32 -10.477 -6.77 1 97.69 198 LYS B C 1
ATOM 3336 O O . LYS B 1 198 ? 11.797 -9.414 -7.164 1 97.69 198 LYS B O 1
ATOM 3341 N N . GLU B 1 199 ? 10.789 -10.609 -5.566 1 96.25 199 GLU B N 1
ATOM 3342 C CA . GLU B 1 199 ? 10.828 -9.523 -4.59 1 96.25 199 GLU B CA 1
ATOM 3343 C C . GLU B 1 199 ? 12.266 -9.086 -4.316 1 96.25 199 GLU B C 1
ATOM 3345 O O . GLU B 1 199 ? 12.547 -7.887 -4.223 1 96.25 199 GLU B O 1
ATOM 3350 N N . GLN B 1 200 ? 13.172 -10.023 -4.18 1 95.5 200 GLN B N 1
ATOM 3351 C CA . GLN B 1 200 ? 14.57 -9.711 -3.926 1 95.5 200 GLN B CA 1
ATOM 3352 C C . GLN B 1 200 ? 15.18 -8.93 -5.09 1 95.5 200 GLN B C 1
ATOM 3354 O O . GLN B 1 200 ? 15.875 -7.93 -4.879 1 95.5 200 GLN B O 1
ATOM 3359 N N . LYS B 1 201 ? 14.898 -9.367 -6.238 1 97.12 201 LYS B N 1
ATOM 3360 C CA . LYS B 1 201 ? 15.398 -8.688 -7.426 1 97.12 201 LYS B CA 1
ATOM 3361 C C . LYS B 1 201 ? 14.867 -7.258 -7.508 1 97.12 201 LYS B C 1
ATOM 3363 O O . LYS B 1 201 ? 15.617 -6.328 -7.805 1 97.12 201 LYS B O 1
ATOM 3368 N N . GLU B 1 202 ? 13.57 -7.148 -7.266 1 97.12 202 GLU B N 1
ATOM 3369 C CA . GLU B 1 202 ? 12.969 -5.816 -7.27 1 97.12 202 GLU B CA 1
ATOM 3370 C C . GLU B 1 202 ? 13.586 -4.93 -6.191 1 97.12 202 GLU B C 1
ATOM 3372 O O . GLU B 1 202 ? 13.781 -3.73 -6.406 1 97.12 202 GLU B O 1
ATOM 3377 N N . TYR B 1 203 ? 13.859 -5.555 -5.016 1 97 203 TYR B N 1
ATOM 3378 C CA . TYR B 1 203 ? 14.469 -4.809 -3.92 1 97 203 TYR B CA 1
ATOM 3379 C C . TYR B 1 203 ? 15.859 -4.312 -4.305 1 97 203 TYR B C 1
ATOM 3381 O O . TYR B 1 203 ? 16.203 -3.16 -4.039 1 97 203 TYR B O 1
ATOM 3389 N N . VAL B 1 204 ? 16.656 -5.066 -4.945 1 97.19 204 VAL B N 1
ATOM 3390 C CA . VAL B 1 204 ? 17.984 -4.684 -5.41 1 97.19 204 VAL B CA 1
ATOM 3391 C C . VAL B 1 204 ? 17.859 -3.518 -6.391 1 97.19 204 VAL B C 1
ATOM 3393 O O . VAL B 1 204 ? 18.594 -2.529 -6.273 1 97.19 204 VAL B O 1
ATOM 3396 N N . THR B 1 205 ? 17 -3.637 -7.375 1 96.88 205 THR B N 1
ATOM 3397 C CA . THR B 1 205 ? 16.781 -2.576 -8.352 1 96.88 205 THR B CA 1
ATOM 3398 C C . THR B 1 205 ? 16.344 -1.284 -7.664 1 96.88 205 THR B C 1
ATOM 3400 O O . THR B 1 205 ? 16.797 -0.197 -8.031 1 96.88 205 THR B O 1
ATOM 3403 N N . PHE B 1 206 ? 15.492 -1.412 -6.68 1 96.94 206 PHE B N 1
ATOM 3404 C CA . PHE B 1 206 ? 15.055 -0.281 -5.871 1 96.94 206 PHE B CA 1
ATOM 3405 C C . PHE B 1 206 ? 16.25 0.41 -5.219 1 96.94 206 PHE B C 1
ATOM 3407 O O . PHE B 1 206 ? 16.406 1.629 -5.32 1 96.94 206 PHE B O 1
ATOM 3414 N N . LEU B 1 207 ? 17.031 -0.37 -4.531 1 97.12 207 LEU B N 1
ATOM 3415 C CA . LEU B 1 207 ? 18.203 0.181 -3.861 1 97.12 207 LEU B CA 1
ATOM 3416 C C . LEU B 1 207 ? 19.109 0.904 -4.855 1 97.12 207 LEU B C 1
ATOM 3418 O O . LEU B 1 207 ? 19.625 1.98 -4.555 1 97.12 207 LEU B O 1
ATOM 3422 N N . GLU B 1 208 ? 19.312 0.335 -6.02 1 96.44 208 GLU B N 1
ATOM 3423 C CA . GLU B 1 208 ? 20.109 0.956 -7.062 1 96.44 208 GLU B CA 1
ATOM 3424 C C . GLU B 1 208 ? 19.531 2.303 -7.484 1 96.44 208 GLU B C 1
ATOM 3426 O O . GLU B 1 208 ? 20.266 3.291 -7.598 1 96.44 208 GLU B O 1
ATOM 3431 N N . ASN B 1 209 ? 18.297 2.305 -7.707 1 95.62 209 ASN B N 1
ATOM 3432 C CA . ASN B 1 209 ? 17.625 3.521 -8.156 1 95.62 209 ASN B CA 1
ATOM 3433 C C . ASN B 1 209 ? 17.656 4.605 -7.078 1 95.62 209 ASN B C 1
ATOM 3435 O O . ASN B 1 209 ? 17.891 5.777 -7.379 1 95.62 209 ASN B O 1
ATOM 3439 N N . VAL B 1 210 ? 17.406 4.219 -5.863 1 96.94 210 VAL B N 1
ATOM 3440 C CA . VAL B 1 210 ? 17.391 5.184 -4.766 1 96.94 210 VAL B CA 1
ATOM 3441 C C . VAL B 1 210 ? 18.797 5.727 -4.531 1 96.94 210 VAL B C 1
ATOM 3443 O O . VAL B 1 210 ? 18.969 6.91 -4.23 1 96.94 210 VAL B O 1
ATOM 3446 N N . GLN B 1 211 ? 19.766 4.859 -4.594 1 95.69 211 GLN B N 1
ATOM 3447 C CA . GLN B 1 211 ? 21.141 5.324 -4.477 1 95.69 211 GLN B CA 1
ATOM 3448 C C . GLN B 1 211 ? 21.453 6.391 -5.523 1 95.69 211 GLN B C 1
ATOM 3450 O O . GLN B 1 211 ? 22.047 7.426 -5.203 1 95.69 211 GLN B O 1
ATOM 3455 N N . LYS B 1 212 ? 21.094 6.164 -6.738 1 94.5 212 LYS B N 1
ATOM 3456 C CA . LYS B 1 212 ? 21.312 7.125 -7.816 1 94.5 212 LYS B CA 1
ATOM 3457 C C . LYS B 1 212 ? 20.531 8.414 -7.562 1 94.5 212 LYS B C 1
ATOM 3459 O O . LYS B 1 212 ? 21.047 9.508 -7.82 1 94.5 212 LYS B O 1
ATOM 3464 N N . PHE B 1 213 ? 19.391 8.305 -7.086 1 95.81 213 PHE B N 1
ATOM 3465 C CA . PHE B 1 213 ? 18.531 9.445 -6.812 1 95.81 213 PHE B CA 1
ATOM 3466 C C . PHE B 1 213 ? 19.141 10.352 -5.754 1 95.81 213 PHE B C 1
ATOM 3468 O O . PHE B 1 213 ? 19.031 11.578 -5.84 1 95.81 213 PHE B O 1
ATOM 3475 N N . THR B 1 214 ? 19.719 9.727 -4.727 1 93.38 214 THR B N 1
ATOM 3476 C CA . THR B 1 214 ? 20.172 10.477 -3.559 1 93.38 214 THR B CA 1
ATOM 3477 C C . THR B 1 214 ? 21.625 10.914 -3.717 1 93.38 214 THR B C 1
ATOM 3479 O O . THR B 1 214 ? 22.203 11.492 -2.799 1 93.38 214 THR B O 1
ATOM 3482 N N . GLU B 1 215 ? 22.234 10.547 -4.77 1 86.62 215 GLU B N 1
ATOM 3483 C CA . GLU B 1 215 ? 23.578 11.031 -5.066 1 86.62 215 GLU B CA 1
ATOM 3484 C C . GLU B 1 215 ? 23.547 12.453 -5.605 1 86.62 215 GLU B C 1
ATOM 3486 O O . GLU B 1 215 ? 22.562 12.867 -6.234 1 86.62 215 GLU B O 1
#

pLDDT: mean 85.49, std 21.58, range [27.12, 98.88]

Radius of gyration: 32.07 Å; Cα contacts (8 Å, |Δi|>4): 590; chains: 2; bounding box: 163×68×60 Å

Nearest PDB structures (foldseek):
  7pkq-assembly1_N  TM=8.862E-01  e=6.161E-12  Chlamydomonas reinhardtii
  7pkq-assembly1_M  TM=9.009E-01  e=9.156E-12  Chlamydomonas reinhardtii
  7pkq-assembly1_L  TM=8.764E-01  e=6.273E-11  Chlamydomonas reinhardtii
  7ns8-assembly1_A-2  TM=1.631E-01  e=4.509E-01  Sulfolobus acidocaldarius DSM 639
  8c2r-assembly1_C  TM=2.745E-01  e=4.590E+00  Severe acute respiratory syndrome coronavirus 2

InterPro domains:
  IPR003428 Mitochondrial glycoprotein [PF02330] (29-213)
  IPR003428 Mitochondrial glycoprotein [PTHR10826] (21-215)
  IPR036561 Mitochondrial glycoprotein superfamily [G3DSA:3.10.280.10] (15-214)
  IPR036561 Mitochondrial glycoprotein superfamily [SSF54529] (19-214)

Secondary structure (DSSP, 8-state):
--------------------HHHHHHHHHHHHHHHHHHH----HHHHHHHHHHHTT-EEEE-TT--EEEEEEEETTEEEEEEEEEEEEPPP------TT------S----PPPPEEEEEEEEETTEEEEEEEEESSSEEEEEEEEEETT-SS--TTB----BGGGS-HHHHHHHHHHHHHTT-SHHHHHHHHHHHHHHHHHHHHHHHHHHHHHH-/--------------------HHHHHHHHHHHHHHHHHHT----HHHHHHHHHHHTT-EEEE-TTB-EEEEEEEETTEEEEEEEEEEEEPPP------TT------S----PPPPEEEEEEEEETTEEEEEEEEESSSEEEEEEEEEETT-SS--TTS----BGGGS-HHHHHHHHHHHHHTT-SHHHHHHHHHHHHHHHHHHHHHHHHHHHHHH-